Protein AF-A0A6H2DUG7-F1 (afdb_monomer)

Nearest PDB structures (foldseek):
  6h2d-assembly1_R  TM=6.663E-01  e=6.660E+00  Aeromonas hydrophila subsp. hydrophila AL09-71
  5bw9-assembly2_g  TM=3.739E-01  e=4.620E+00  Saccharomyces cerevisiae S288C
  6z6f-assembly1_C  TM=3.017E-01  e=4.868E+00  Saccharomyces cerevisiae S288C

Structure (mmCIF, N/CA/C/O backbone):
data_AF-A0A6H2DUG7-F1
#
_entry.id   AF-A0A6H2DUG7-F1
#
loop_
_atom_site.group_PDB
_atom_site.id
_atom_site.type_symbol
_atom_site.label_atom_id
_atom_site.label_alt_id
_atom_site.label_comp_id
_atom_site.label_asym_id
_atom_site.label_entity_id
_atom_site.label_seq_id
_atom_site.pdbx_PDB_ins_code
_atom_site.Cartn_x
_atom_site.Cartn_y
_atom_site.Cartn_z
_atom_site.occupancy
_atom_site.B_iso_or_equiv
_atom_site.auth_seq_id
_atom_site.auth_comp_id
_atom_site.auth_asym_id
_atom_site.auth_atom_id
_atom_site.pdbx_PDB_model_num
ATOM 1 N N . MET A 1 1 ? 26.039 29.420 20.897 1.00 28.94 1 MET A N 1
ATOM 2 C CA . MET A 1 1 ? 27.141 30.030 20.115 1.00 28.94 1 MET A CA 1
ATOM 3 C C . MET A 1 1 ? 28.465 29.350 20.455 1.00 28.94 1 MET A C 1
ATOM 5 O O . MET A 1 1 ? 28.744 29.177 21.627 1.00 28.94 1 MET A O 1
ATOM 9 N N . LYS A 1 2 ? 29.263 29.065 19.411 1.00 27.48 2 LYS A N 1
ATOM 10 C CA . LYS A 1 2 ? 30.730 28.833 19.363 1.00 27.48 2 LYS A CA 1
ATOM 11 C C . LYS A 1 2 ? 31.346 27.500 19.861 1.00 27.48 2 LYS A C 1
ATOM 13 O O . LYS A 1 2 ? 31.761 27.355 20.998 1.00 27.48 2 LYS A O 1
ATOM 18 N N . LYS A 1 3 ? 31.505 26.606 18.868 1.00 31.81 3 LYS A N 1
ATOM 19 C CA . LYS A 1 3 ? 32.675 25.782 18.459 1.00 31.81 3 LYS A CA 1
ATOM 20 C C . LYS A 1 3 ? 33.974 25.842 19.296 1.00 31.81 3 LYS A C 1
ATOM 22 O O . LYS A 1 3 ? 34.511 26.930 19.476 1.00 31.81 3 LYS A O 1
ATOM 27 N N . LYS A 1 4 ? 34.586 24.661 19.506 1.00 29.03 4 LYS A N 1
ATOM 28 C CA . LYS A 1 4 ? 36.013 24.296 19.255 1.00 29.03 4 LYS A CA 1
ATOM 29 C C . LYS A 1 4 ? 36.126 22.751 19.257 1.00 29.03 4 LYS A C 1
ATOM 31 O O . LYS A 1 4 ? 35.669 22.131 20.202 1.00 29.03 4 LYS A O 1
ATOM 36 N N . ILE A 1 5 ? 36.356 22.094 18.113 1.00 32.00 5 ILE A N 1
ATOM 37 C CA . ILE A 1 5 ? 37.647 21.637 17.536 1.00 32.00 5 ILE A CA 1
ATOM 38 C C . ILE A 1 5 ? 38.403 20.642 18.429 1.00 32.00 5 ILE A C 1
ATOM 40 O O . ILE A 1 5 ? 39.073 21.084 19.352 1.00 32.00 5 ILE A O 1
ATOM 44 N N . ILE A 1 6 ? 38.411 19.357 18.034 1.00 29.12 6 ILE A N 1
ATOM 45 C CA . ILE A 1 6 ? 39.589 18.467 18.083 1.00 29.12 6 ILE A CA 1
ATOM 46 C C . ILE A 1 6 ? 39.597 17.594 16.804 1.00 29.12 6 ILE A C 1
ATOM 48 O O . ILE A 1 6 ? 38.803 16.672 16.653 1.00 29.12 6 ILE A O 1
ATOM 52 N N . LYS A 1 7 ? 40.483 17.942 15.861 1.00 29.41 7 LYS A N 1
ATOM 53 C CA . LYS A 1 7 ? 41.222 17.021 14.965 1.00 29.41 7 LYS A CA 1
ATOM 54 C C . LYS A 1 7 ? 42.465 16.587 15.770 1.00 29.41 7 LYS A C 1
ATOM 56 O O . LYS A 1 7 ? 42.906 17.381 16.590 1.00 29.41 7 LYS A O 1
ATOM 61 N N . SER A 1 8 ? 43.151 15.461 15.625 1.00 29.03 8 SER A N 1
ATOM 62 C CA . SER A 1 8 ? 43.195 14.322 14.701 1.00 29.03 8 SER A CA 1
ATOM 63 C C . SER A 1 8 ? 44.271 13.379 15.260 1.00 29.03 8 SER A C 1
ATOM 65 O O . SER A 1 8 ? 45.242 13.882 15.823 1.00 29.03 8 SER A O 1
ATOM 67 N N . LEU A 1 9 ? 44.208 12.078 14.980 1.00 25.08 9 LEU A N 1
ATOM 68 C CA . LEU A 1 9 ? 45.417 11.278 14.757 1.00 25.08 9 LEU A CA 1
ATOM 69 C C . LEU A 1 9 ? 45.079 10.145 13.786 1.00 25.08 9 LEU A C 1
ATOM 71 O O . LEU A 1 9 ? 44.258 9.280 14.066 1.00 25.08 9 LEU A O 1
ATOM 75 N N . ALA A 1 10 ? 45.677 10.249 12.604 1.00 30.17 10 ALA A N 1
ATOM 76 C CA . ALA A 1 10 ? 45.671 9.272 11.532 1.00 30.17 10 ALA A CA 1
ATOM 77 C C . ALA A 1 10 ? 47.006 8.519 11.548 1.00 30.17 10 ALA A C 1
ATOM 79 O O . ALA A 1 10 ? 48.025 9.122 11.865 1.00 30.17 10 ALA A O 1
ATOM 80 N N . THR A 1 11 ? 46.998 7.243 11.170 1.00 29.56 11 THR A N 1
ATOM 81 C CA . THR A 1 11 ? 48.087 6.471 10.528 1.00 29.56 11 THR A CA 1
ATOM 82 C C . THR A 1 11 ? 47.488 5.095 10.183 1.00 29.56 11 THR A C 1
ATOM 84 O O . THR A 1 11 ? 46.784 4.526 11.003 1.00 29.56 11 THR A O 1
ATOM 87 N N . GLY A 1 12 ? 47.635 4.499 9.001 1.00 25.17 12 GLY A N 1
ATOM 88 C CA . GLY A 1 12 ? 48.298 4.916 7.775 1.00 25.17 12 GLY A CA 1
ATOM 89 C C . GLY A 1 12 ? 47.713 4.143 6.585 1.00 25.17 12 GLY A C 1
ATOM 90 O O . GLY A 1 12 ? 47.454 2.945 6.671 1.00 25.17 12 GLY A O 1
ATOM 91 N N . PHE A 1 13 ? 47.493 4.859 5.485 1.00 28.81 13 PHE A N 1
ATOM 92 C CA . PHE A 1 13 ? 47.222 4.308 4.159 1.00 28.81 13 PHE A CA 1
ATOM 93 C C . PHE A 1 13 ? 48.554 4.209 3.407 1.00 28.81 13 PHE A C 1
ATOM 95 O O . PHE A 1 13 ? 49.315 5.179 3.370 1.00 28.81 13 PHE A O 1
ATOM 102 N N . GLY A 1 14 ? 48.829 3.049 2.811 1.00 30.05 14 GLY A N 1
ATOM 103 C CA . GLY A 1 14 ? 49.937 2.859 1.880 1.00 30.05 14 GLY A CA 1
ATOM 104 C C . GLY A 1 14 ? 49.649 3.548 0.546 1.00 30.05 14 GLY A C 1
ATOM 105 O O . GLY A 1 14 ? 48.619 3.308 -0.078 1.00 30.05 14 GLY A O 1
ATOM 106 N N . LEU A 1 15 ? 50.571 4.422 0.150 1.00 30.52 15 LEU A N 1
ATOM 107 C CA . LEU A 1 15 ? 50.622 5.147 -1.116 1.00 30.52 15 LEU A CA 1
ATOM 108 C C . LEU A 1 15 ? 50.859 4.200 -2.303 1.00 30.52 15 LEU A C 1
ATOM 110 O O . LEU A 1 15 ? 51.844 3.466 -2.314 1.00 30.52 15 LEU A O 1
ATOM 114 N N . LEU A 1 16 ? 50.048 4.328 -3.354 1.00 31.06 16 LEU A N 1
ATOM 115 C CA . LEU A 1 16 ? 50.491 4.095 -4.730 1.00 31.06 16 LEU A CA 1
ATOM 116 C C . LEU A 1 16 ? 50.206 5.363 -5.543 1.00 31.06 16 LEU A C 1
ATOM 118 O O . LEU A 1 16 ? 49.127 5.947 -5.463 1.00 31.06 16 LEU A O 1
ATOM 122 N N . ALA A 1 17 ? 51.248 5.833 -6.225 1.00 31.94 17 ALA A N 1
ATOM 123 C CA . ALA A 1 17 ? 51.360 7.153 -6.828 1.00 31.94 17 ALA A CA 1
ATOM 124 C C . ALA A 1 17 ? 50.436 7.357 -8.048 1.00 31.94 17 ALA A C 1
ATOM 126 O O . ALA A 1 17 ? 50.193 6.408 -8.795 1.00 31.94 17 ALA A O 1
ATOM 127 N N . PRO A 1 18 ? 49.979 8.596 -8.312 1.00 32.16 18 PRO A N 1
ATOM 128 C CA . PRO A 1 18 ? 49.241 8.918 -9.523 1.00 32.16 18 PRO A CA 1
ATOM 129 C C . PRO A 1 18 ? 50.208 9.085 -10.703 1.00 32.16 18 PRO A C 1
ATOM 131 O O . PRO A 1 18 ? 51.043 9.991 -10.721 1.00 32.16 18 PRO A O 1
ATOM 134 N N . ILE A 1 19 ? 50.076 8.225 -11.713 1.00 33.50 19 ILE A N 1
ATOM 135 C CA . ILE A 1 19 ? 50.626 8.486 -13.044 1.00 33.50 19 ILE A CA 1
ATOM 136 C C . ILE A 1 19 ? 49.747 9.565 -13.680 1.00 33.50 19 ILE A C 1
ATOM 138 O O . ILE A 1 19 ? 48.547 9.371 -13.873 1.00 33.50 19 ILE A O 1
ATOM 142 N N . ALA A 1 20 ? 50.346 10.714 -13.982 1.00 31.97 20 ALA A N 1
ATOM 143 C CA . ALA A 1 20 ? 49.719 11.760 -14.771 1.00 31.97 20 ALA A CA 1
ATOM 144 C C . ALA A 1 20 ? 49.480 11.243 -16.198 1.00 31.97 20 ALA A C 1
ATOM 146 O O . ALA A 1 20 ? 50.432 11.013 -16.944 1.00 31.97 20 ALA A O 1
ATOM 147 N N . ILE A 1 21 ? 48.213 11.069 -16.577 1.00 33.66 21 ILE A N 1
ATOM 148 C CA . ILE A 1 21 ? 47.814 10.872 -17.970 1.00 33.66 21 ILE A CA 1
ATOM 149 C C . ILE A 1 21 ? 47.338 12.223 -18.499 1.00 33.66 21 ILE A C 1
ATOM 151 O O . ILE A 1 21 ? 46.424 12.847 -17.960 1.00 33.66 21 ILE A O 1
ATOM 155 N N . LEU A 1 22 ? 48.034 12.676 -19.538 1.00 30.17 22 LEU A N 1
ATOM 156 C CA . LEU A 1 22 ? 47.725 13.839 -20.355 1.00 30.17 22 LEU A CA 1
ATOM 157 C C . LEU A 1 22 ? 46.263 13.825 -20.819 1.00 30.17 22 LEU A C 1
ATOM 159 O O . LEU A 1 22 ? 45.758 12.813 -21.301 1.00 30.17 22 LEU A O 1
ATOM 163 N N . ALA A 1 23 ? 45.620 14.987 -20.724 1.00 38.88 23 ALA A N 1
ATOM 164 C CA . ALA A 1 23 ? 44.320 15.249 -21.313 1.00 38.88 23 ALA A CA 1
ATOM 165 C C . ALA A 1 23 ? 44.385 15.067 -22.839 1.00 38.88 23 ALA A C 1
ATOM 167 O O . ALA A 1 23 ? 44.940 15.892 -23.562 1.00 38.88 23 ALA A O 1
ATOM 168 N N . SER A 1 24 ? 43.774 13.988 -23.314 1.00 30.47 24 SER A N 1
ATOM 169 C CA . SER A 1 24 ? 43.208 13.887 -24.655 1.00 30.47 24 SER A CA 1
ATOM 170 C C . SER A 1 24 ? 41.715 13.625 -24.460 1.00 30.47 24 SER A C 1
ATOM 172 O O . SER A 1 24 ? 41.357 12.915 -23.522 1.00 30.47 24 SER A O 1
ATOM 174 N N . CYS A 1 25 ? 40.852 14.240 -25.271 1.00 42.78 25 CYS A N 1
ATOM 175 C CA . CYS A 1 25 ? 39.397 14.102 -25.182 1.00 42.78 25 CYS A CA 1
ATOM 176 C C . CYS A 1 25 ? 38.994 12.618 -25.106 1.00 42.78 25 CYS A C 1
ATOM 178 O O . CYS A 1 25 ? 39.035 11.917 -26.111 1.00 42.78 25 CYS A O 1
ATOM 180 N N . GLY A 1 26 ? 38.628 12.145 -23.917 1.00 34.81 26 GLY A N 1
ATOM 181 C CA . GLY A 1 26 ? 38.215 10.771 -23.668 1.00 34.81 26 GLY A CA 1
ATOM 182 C C . GLY A 1 26 ? 37.114 10.781 -22.624 1.00 34.81 26 GLY A C 1
ATOM 183 O O . GLY A 1 26 ? 37.293 11.347 -21.545 1.00 34.81 26 GLY A O 1
ATOM 184 N N . GLU A 1 27 ? 35.959 10.214 -22.965 1.00 48.88 27 GLU A N 1
ATOM 185 C CA . GLU A 1 27 ? 34.911 9.911 -21.994 1.00 48.88 27 GLU A CA 1
ATOM 186 C C . GLU A 1 27 ? 35.537 9.116 -20.840 1.00 48.88 27 GLU A C 1
ATOM 188 O O . GLU A 1 27 ? 36.205 8.107 -21.070 1.00 48.88 27 GLU A O 1
ATOM 193 N N . THR A 1 28 ? 35.367 9.582 -19.601 1.00 59.16 28 THR A N 1
ATOM 194 C CA . THR A 1 28 ? 35.800 8.843 -18.412 1.00 59.16 28 THR A CA 1
ATOM 195 C C . THR A 1 28 ? 35.183 7.446 -18.468 1.00 59.16 28 THR A C 1
ATOM 197 O O . THR A 1 28 ? 33.959 7.332 -18.569 1.00 59.16 28 THR A O 1
ATOM 200 N N . GLU A 1 29 ? 36.002 6.387 -18.446 1.00 74.81 29 GLU A N 1
ATOM 201 C CA . GLU A 1 29 ? 35.485 5.020 -18.569 1.00 74.81 29 GLU A CA 1
ATOM 202 C C . GLU A 1 29 ? 34.461 4.755 -17.458 1.00 74.81 29 GLU A C 1
ATOM 204 O O . GLU A 1 29 ? 34.717 4.987 -16.274 1.00 74.81 29 GLU A O 1
ATOM 209 N N . LYS A 1 30 ? 33.269 4.301 -17.851 1.00 84.44 30 LYS A N 1
ATOM 210 C CA . LYS A 1 30 ? 32.174 4.039 -16.923 1.00 84.44 30 LYS A CA 1
ATOM 211 C C . LYS A 1 30 ? 32.495 2.822 -16.056 1.00 84.44 30 LYS A C 1
ATOM 213 O O . LYS A 1 30 ? 32.704 1.730 -16.578 1.00 84.44 30 LYS A O 1
ATOM 218 N N . THR A 1 31 ? 32.498 3.011 -14.739 1.00 90.94 31 THR A N 1
ATOM 219 C CA . THR A 1 31 ? 32.887 1.982 -13.759 1.00 90.94 31 THR A CA 1
ATOM 220 C C . THR A 1 31 ? 31.707 1.297 -13.069 1.00 90.94 31 THR A C 1
ATOM 222 O O . THR A 1 31 ? 31.910 0.268 -12.431 1.00 90.94 31 THR A O 1
ATOM 225 N N . THR A 1 32 ? 30.486 1.823 -13.197 1.00 95.50 32 THR A N 1
ATOM 226 C CA . THR A 1 32 ? 29.279 1.308 -12.527 1.00 95.50 32 THR A CA 1
ATOM 227 C C . THR A 1 32 ? 28.044 1.388 -13.427 1.00 95.50 32 THR A C 1
ATOM 229 O O . THR A 1 32 ? 27.993 2.186 -14.367 1.00 95.50 32 THR A O 1
ATOM 232 N N . ILE A 1 33 ? 27.034 0.568 -13.122 1.00 98.06 33 ILE A N 1
ATOM 233 C CA . ILE A 1 33 ? 25.664 0.705 -13.631 1.00 98.06 33 ILE A CA 1
ATOM 234 C C . ILE A 1 33 ? 24.832 1.442 -12.580 1.00 98.06 33 ILE A C 1
ATOM 236 O O . ILE A 1 33 ? 24.621 0.931 -11.483 1.00 98.06 33 ILE A O 1
ATOM 240 N N . ASN A 1 34 ? 24.341 2.631 -12.911 1.00 97.19 34 ASN A N 1
ATOM 241 C CA . ASN A 1 34 ? 23.583 3.478 -11.998 1.00 97.19 34 ASN A CA 1
ATOM 242 C C . ASN A 1 34 ? 22.082 3.208 -12.129 1.00 97.19 34 ASN A C 1
ATOM 244 O O . ASN A 1 34 ? 21.463 3.544 -13.144 1.00 97.19 34 ASN A O 1
ATOM 248 N N . PHE A 1 35 ? 21.492 2.642 -11.077 1.00 97.69 35 PHE A N 1
ATOM 249 C CA . PHE A 1 35 ? 20.061 2.382 -10.976 1.00 97.69 35 PHE A CA 1
ATOM 250 C C . PHE A 1 35 ? 19.377 3.454 -10.113 1.00 97.69 35 PHE A C 1
ATOM 252 O O . PHE A 1 35 ? 19.502 3.447 -8.892 1.00 97.69 35 PHE A O 1
ATOM 259 N N . ALA A 1 36 ? 18.647 4.379 -10.740 1.00 96.38 36 ALA A N 1
ATOM 260 C CA . ALA A 1 36 ? 17.959 5.485 -10.077 1.00 96.38 36 ALA A CA 1
ATOM 261 C C . ALA A 1 36 ? 16.508 5.162 -9.682 1.00 96.38 36 ALA A C 1
ATOM 263 O O . ALA A 1 36 ? 15.752 4.555 -10.441 1.00 96.38 36 ALA A O 1
ATOM 264 N N . THR A 1 37 ? 16.107 5.633 -8.499 1.00 95.12 37 THR A N 1
ATOM 265 C CA . THR A 1 37 ? 14.732 5.571 -7.985 1.00 95.12 37 THR A CA 1
ATOM 266 C C . THR A 1 37 ? 14.389 6.830 -7.181 1.00 95.12 37 THR A C 1
ATOM 268 O O . THR A 1 37 ? 15.278 7.528 -6.682 1.00 95.12 37 THR A O 1
ATOM 271 N N . SER A 1 38 ? 13.092 7.124 -7.061 1.00 92.44 38 SER A N 1
ATOM 272 C CA . SER A 1 38 ? 12.556 8.192 -6.213 1.00 92.44 38 SER A CA 1
ATOM 273 C C . SER A 1 38 ? 12.219 7.715 -4.802 1.00 92.44 38 SER A C 1
ATOM 275 O O . SER A 1 38 ? 11.831 8.506 -3.942 1.00 92.44 38 SER A O 1
ATOM 277 N N . GLN A 1 39 ? 12.348 6.412 -4.547 1.00 90.88 39 GLN A N 1
ATOM 278 C CA . GLN A 1 39 ? 12.110 5.844 -3.230 1.00 90.88 39 GLN A CA 1
ATOM 279 C C . GLN A 1 39 ? 13.280 6.156 -2.292 1.00 90.88 39 GLN A C 1
ATOM 281 O O . GLN A 1 39 ? 14.454 6.032 -2.656 1.00 90.88 39 GLN A O 1
ATOM 286 N N . GLY A 1 40 ? 12.951 6.574 -1.070 1.00 88.62 40 GLY A N 1
ATOM 287 C CA . GLY A 1 40 ? 13.940 6.804 -0.018 1.00 88.62 40 GLY A CA 1
ATOM 288 C C . GLY A 1 40 ? 14.517 5.498 0.520 1.00 88.62 40 GLY A C 1
ATOM 289 O O . GLY A 1 40 ? 13.899 4.443 0.418 1.00 88.62 40 GLY A O 1
ATOM 290 N N . GLU A 1 41 ? 15.685 5.569 1.147 1.00 87.12 41 GLU A N 1
ATOM 291 C CA . GLU A 1 41 ? 16.464 4.395 1.566 1.00 87.12 41 GLU A CA 1
ATOM 292 C C . GLU A 1 41 ? 15.761 3.345 2.450 1.00 87.12 41 GLU A C 1
ATOM 294 O O . GLU A 1 41 ? 16.251 2.212 2.509 1.00 87.12 41 GLU A O 1
ATOM 299 N N . PHE A 1 42 ? 14.661 3.711 3.115 1.00 81.88 42 PHE A N 1
ATOM 300 C CA . PHE A 1 42 ? 13.887 2.870 4.041 1.00 81.88 42 PHE A CA 1
ATOM 301 C C . PHE A 1 42 ? 12.513 2.445 3.497 1.00 81.88 42 PHE A C 1
ATOM 303 O O . PHE A 1 42 ? 11.699 1.890 4.234 1.00 81.88 42 PHE A O 1
ATOM 310 N N . TRP A 1 43 ? 12.227 2.726 2.223 1.00 86.06 43 TRP A N 1
ATOM 311 C CA . TRP A 1 43 ? 11.005 2.256 1.570 1.00 86.06 43 TRP A CA 1
ATOM 312 C C . TRP A 1 43 ? 11.046 0.739 1.326 1.00 86.06 43 TRP A C 1
ATOM 314 O O . TRP A 1 43 ? 12.139 0.188 1.161 1.00 86.06 43 TRP A O 1
ATOM 324 N N . PRO A 1 44 ? 9.885 0.053 1.245 1.00 88.25 44 PRO A N 1
ATOM 325 C CA . PRO A 1 44 ? 9.834 -1.406 1.181 1.00 88.25 44 PRO A CA 1
ATOM 326 C C . PRO A 1 44 ? 10.737 -2.056 0.132 1.00 88.25 44 PRO A C 1
ATOM 328 O O . PRO A 1 44 ? 11.576 -2.887 0.480 1.00 88.25 44 PRO A O 1
ATOM 331 N N . MET A 1 45 ? 10.661 -1.609 -1.123 1.00 91.81 45 MET A N 1
ATOM 332 C CA . MET A 1 45 ? 11.472 -2.131 -2.233 1.00 91.81 45 MET A CA 1
ATOM 333 C C . MET A 1 45 ? 12.979 -2.041 -1.976 1.00 91.81 45 MET A C 1
ATOM 335 O O . MET A 1 45 ? 13.729 -2.946 -2.341 1.00 91.81 45 MET A O 1
ATOM 339 N N . MET A 1 46 ? 13.428 -0.983 -1.295 1.00 91.75 46 MET A N 1
ATOM 340 C CA . MET A 1 46 ? 14.847 -0.748 -1.030 1.00 91.75 46 MET A CA 1
ATOM 341 C C . MET A 1 46 ? 15.442 -1.805 -0.103 1.00 91.75 46 MET A C 1
ATOM 343 O O . MET A 1 46 ? 16.623 -2.126 -0.237 1.00 91.75 46 MET A O 1
ATOM 347 N N . MET A 1 47 ? 14.636 -2.374 0.798 1.00 87.38 47 MET A N 1
ATOM 348 C CA . MET A 1 47 ? 15.088 -3.404 1.735 1.00 87.38 47 MET A CA 1
ATOM 349 C C . MET A 1 47 ? 15.480 -4.697 1.011 1.00 87.38 47 MET A C 1
ATOM 351 O O . MET A 1 47 ? 16.519 -5.274 1.324 1.00 87.38 47 MET A O 1
ATOM 355 N N . GLY A 1 48 ? 14.707 -5.105 -0.001 1.00 92.69 48 GLY A N 1
ATOM 356 C CA . GLY A 1 48 ? 15.041 -6.252 -0.851 1.00 92.69 48 GLY A CA 1
ATOM 357 C C . GLY A 1 48 ? 16.114 -5.924 -1.893 1.00 92.69 48 GLY A C 1
ATOM 358 O O . GLY A 1 48 ? 17.103 -6.646 -2.022 1.00 92.69 48 GLY A O 1
ATOM 359 N N . MET A 1 49 ? 15.963 -4.806 -2.612 1.00 95.88 49 MET A N 1
ATOM 360 C CA . MET A 1 49 ? 16.826 -4.460 -3.749 1.00 95.88 49 MET A CA 1
ATOM 361 C C . MET A 1 49 ? 18.290 -4.230 -3.347 1.00 95.88 49 MET A C 1
ATOM 363 O O . MET A 1 49 ? 19.195 -4.655 -4.065 1.00 95.88 49 MET A O 1
ATOM 367 N N . LYS A 1 50 ? 18.550 -3.605 -2.187 1.00 95.44 50 LYS A N 1
ATOM 368 C CA . LYS A 1 50 ? 19.923 -3.394 -1.689 1.00 95.44 50 LYS A CA 1
ATOM 369 C C . LYS A 1 50 ? 20.668 -4.719 -1.491 1.00 95.44 50 LYS A C 1
ATOM 371 O O . LYS A 1 50 ? 21.825 -4.830 -1.896 1.00 95.44 50 LYS A O 1
ATOM 376 N N . GLU A 1 51 ? 20.015 -5.720 -0.900 1.00 94.81 51 GLU A N 1
ATOM 377 C CA . GLU A 1 51 ? 20.647 -7.021 -0.654 1.00 94.81 51 GLU A CA 1
ATOM 378 C C . GLU A 1 51 ? 20.793 -7.830 -1.950 1.00 94.81 51 GLU A C 1
ATOM 380 O O . GLU A 1 51 ? 21.850 -8.416 -2.177 1.00 94.81 51 GLU A O 1
ATOM 385 N N . ILE A 1 52 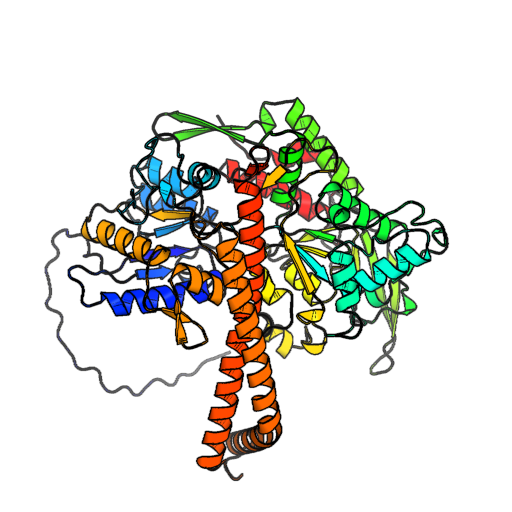? 19.803 -7.781 -2.851 1.00 97.12 52 ILE A N 1
ATOM 386 C CA . ILE A 1 52 ? 19.909 -8.396 -4.184 1.00 97.12 52 ILE A CA 1
ATOM 387 C C . ILE A 1 52 ? 21.109 -7.840 -4.954 1.00 97.12 52 ILE A C 1
ATOM 389 O O . ILE A 1 52 ? 21.912 -8.614 -5.471 1.00 97.12 52 ILE A O 1
ATOM 393 N N . ILE A 1 53 ? 21.272 -6.515 -5.003 1.00 97.75 53 ILE A N 1
ATOM 394 C CA . ILE A 1 53 ? 22.397 -5.874 -5.701 1.00 97.75 53 ILE A CA 1
ATOM 395 C C . ILE A 1 53 ? 23.732 -6.261 -5.067 1.00 97.75 53 ILE A C 1
ATOM 397 O O . ILE A 1 53 ? 24.693 -6.538 -5.782 1.00 97.75 53 ILE A O 1
ATOM 401 N N . LYS A 1 54 ? 23.805 -6.318 -3.734 1.00 96.56 54 LYS A N 1
ATOM 402 C CA . LYS A 1 54 ? 25.008 -6.767 -3.026 1.00 96.56 54 LYS A CA 1
ATOM 403 C C . LYS A 1 54 ? 25.384 -8.200 -3.408 1.00 96.56 54 LYS A C 1
ATOM 405 O O . LYS A 1 54 ? 26.547 -8.449 -3.715 1.00 96.56 54 LYS A O 1
ATOM 410 N N . ILE A 1 55 ? 24.417 -9.118 -3.414 1.00 96.62 55 ILE A N 1
ATOM 411 C CA . ILE A 1 55 ? 24.637 -10.519 -3.794 1.00 96.62 55 ILE A CA 1
ATOM 412 C C . ILE A 1 55 ? 25.045 -10.618 -5.268 1.00 96.62 55 ILE A C 1
ATOM 414 O O . ILE A 1 55 ? 26.049 -11.258 -5.569 1.00 96.62 55 ILE A O 1
ATOM 418 N N . TYR A 1 56 ? 24.329 -9.942 -6.169 1.00 98.25 56 TYR A N 1
ATOM 419 C CA . TYR A 1 56 ? 24.649 -9.890 -7.598 1.00 98.25 56 TYR A CA 1
ATOM 420 C C . TYR A 1 56 ? 26.083 -9.403 -7.841 1.00 98.25 56 TYR A C 1
ATOM 422 O O . TYR A 1 56 ? 26.863 -10.057 -8.533 1.00 98.25 56 TYR A O 1
ATOM 430 N N . ASN A 1 57 ? 26.455 -8.276 -7.226 1.00 98.31 57 ASN A N 1
ATOM 431 C CA . ASN A 1 57 ? 27.786 -7.702 -7.385 1.00 98.31 57 ASN A CA 1
ATOM 432 C C . ASN A 1 57 ? 28.881 -8.648 -6.889 1.00 98.31 57 ASN A C 1
ATOM 434 O O . ASN A 1 57 ? 29.910 -8.774 -7.543 1.00 98.31 57 ASN A O 1
ATOM 438 N N . GLU A 1 58 ? 28.662 -9.335 -5.768 1.00 97.56 58 GLU A N 1
ATOM 439 C CA . GLU A 1 58 ? 29.628 -10.292 -5.226 1.00 97.56 58 GLU A CA 1
ATOM 440 C C . GLU A 1 58 ? 29.751 -11.556 -6.091 1.00 97.56 58 GLU A C 1
ATOM 442 O O . GLU A 1 58 ? 30.866 -12.011 -6.341 1.00 97.56 58 GLU A O 1
ATOM 447 N N . GLN A 1 59 ? 28.633 -12.098 -6.589 1.00 96.88 59 GLN A N 1
ATOM 448 C CA . GLN A 1 59 ? 28.623 -13.296 -7.437 1.00 96.88 59 GLN A CA 1
ATOM 449 C C . GLN A 1 59 ? 29.323 -13.069 -8.783 1.00 96.88 59 GLN A C 1
ATOM 451 O O . GLN A 1 59 ? 29.977 -13.976 -9.294 1.00 96.88 59 GLN A O 1
ATOM 456 N N . HIS A 1 60 ? 29.214 -11.863 -9.344 1.00 97.19 60 HIS A N 1
ATOM 457 C CA . HIS A 1 60 ? 29.686 -11.562 -10.696 1.00 97.19 60 HIS A CA 1
ATOM 458 C C . HIS A 1 60 ? 30.966 -10.720 -10.760 1.00 97.19 60 HIS A C 1
ATOM 460 O O . HIS A 1 60 ? 31.438 -10.441 -11.861 1.00 97.19 60 HIS A O 1
ATOM 466 N N . LYS A 1 61 ? 31.571 -10.340 -9.623 1.00 96.81 61 LYS A N 1
ATOM 467 C CA . LYS A 1 61 ? 32.752 -9.448 -9.580 1.00 96.81 61 LYS A CA 1
ATOM 468 C C . LYS A 1 61 ? 33.961 -9.919 -10.390 1.00 96.81 61 LYS A C 1
ATOM 470 O O . LYS A 1 61 ? 34.792 -9.099 -10.763 1.00 96.81 61 LYS A O 1
ATOM 475 N N . ASN A 1 62 ? 34.069 -11.226 -10.622 1.00 97.38 62 ASN A N 1
ATOM 476 C CA . ASN A 1 62 ? 35.178 -11.841 -11.350 1.00 97.38 62 ASN A CA 1
ATOM 477 C C . ASN A 1 62 ? 34.847 -12.113 -12.825 1.00 97.38 62 ASN A C 1
ATOM 479 O O . ASN A 1 62 ? 35.698 -12.625 -13.551 1.00 97.38 62 ASN A O 1
ATOM 483 N N . ASP A 1 63 ? 33.629 -11.803 -13.272 1.00 96.88 63 ASP A N 1
ATOM 484 C CA . ASP A 1 63 ? 33.251 -11.994 -14.664 1.00 96.88 63 ASP A CA 1
ATOM 485 C C . ASP A 1 63 ? 33.941 -10.948 -15.545 1.00 96.88 63 ASP A C 1
ATOM 487 O O . ASP A 1 63 ? 34.044 -9.769 -15.194 1.00 96.88 63 ASP A O 1
ATOM 491 N N . ALA A 1 64 ? 34.389 -11.373 -16.727 1.00 94.19 64 ALA A N 1
ATOM 492 C CA . ALA A 1 64 ? 34.994 -10.466 -17.692 1.00 94.19 64 ALA A CA 1
ATOM 493 C C . ALA A 1 64 ? 34.031 -9.318 -18.043 1.00 94.19 64 ALA A C 1
ATOM 495 O O . ALA A 1 64 ? 32.840 -9.533 -18.291 1.00 94.19 64 ALA A O 1
ATOM 496 N N . ASP A 1 65 ? 34.575 -8.100 -18.076 1.00 90.44 65 ASP A N 1
ATOM 497 C CA . ASP A 1 65 ? 33.855 -6.859 -18.373 1.00 90.44 65 ASP A CA 1
ATOM 498 C C . ASP A 1 65 ? 32.707 -6.518 -17.410 1.00 90.44 65 ASP A C 1
ATOM 500 O O . ASP A 1 65 ? 31.845 -5.702 -17.751 1.00 90.44 65 ASP A O 1
ATOM 504 N N . PHE A 1 66 ? 32.681 -7.116 -16.216 1.00 97.38 66 PHE A N 1
ATOM 505 C CA . PHE A 1 66 ? 31.661 -6.831 -15.217 1.00 97.38 66 PHE A CA 1
ATOM 506 C C . PHE A 1 66 ? 31.693 -5.370 -14.755 1.00 97.38 66 PHE A C 1
ATOM 508 O O . PHE A 1 66 ? 32.753 -4.810 -14.470 1.00 97.38 66 PHE A O 1
ATOM 515 N N . LEU A 1 67 ? 30.506 -4.771 -14.653 1.00 97.81 67 LEU A N 1
ATOM 516 C CA . LEU A 1 67 ? 30.287 -3.480 -14.014 1.00 97.81 67 LEU A CA 1
ATOM 517 C C . LEU A 1 67 ? 29.330 -3.674 -12.829 1.00 97.81 67 LEU A C 1
ATOM 519 O O . LEU A 1 67 ? 28.201 -4.129 -13.045 1.00 97.81 67 LEU A O 1
ATOM 523 N N . PRO A 1 68 ? 29.736 -3.327 -11.593 1.00 98.06 68 PRO A N 1
ATOM 524 C CA . PRO A 1 68 ? 28.851 -3.408 -10.442 1.00 98.06 68 PRO A CA 1
ATOM 525 C C . PRO A 1 68 ? 27.682 -2.431 -10.575 1.00 98.06 68 PRO A C 1
ATOM 527 O O . PRO A 1 68 ? 27.813 -1.336 -11.127 1.00 98.06 68 PRO A O 1
ATOM 530 N N . VAL A 1 69 ? 26.538 -2.826 -10.027 1.00 98.50 69 VAL A N 1
ATOM 531 C CA . VAL A 1 69 ? 25.337 -1.991 -9.962 1.00 98.50 69 VAL A CA 1
ATOM 532 C C . VAL A 1 69 ? 25.367 -1.160 -8.683 1.00 98.50 69 VAL A C 1
ATOM 534 O O . VAL A 1 69 ? 25.585 -1.697 -7.595 1.00 98.50 69 VAL A O 1
ATOM 537 N N . GLU A 1 70 ? 25.114 0.140 -8.804 1.00 97.31 70 GLU A N 1
ATOM 538 C CA . GLU A 1 70 ? 24.880 1.045 -7.681 1.00 97.31 70 GLU A CA 1
ATOM 539 C C . GLU A 1 70 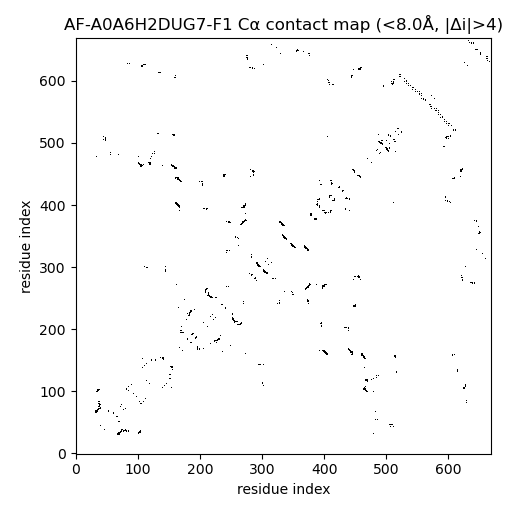? 23.421 1.510 -7.680 1.00 97.31 70 GLU A C 1
ATOM 541 O O . GLU A 1 70 ? 22.923 2.071 -8.658 1.00 97.31 70 GLU A O 1
ATOM 546 N N . LEU A 1 71 ? 22.742 1.311 -6.549 1.00 96.62 71 LEU A N 1
ATOM 547 C CA . LEU A 1 71 ? 21.395 1.824 -6.326 1.00 96.62 71 LEU A CA 1
ATOM 548 C C . LEU A 1 71 ? 21.447 3.271 -5.822 1.00 96.62 71 LEU A C 1
ATOM 550 O O . LEU A 1 71 ? 21.984 3.559 -4.748 1.00 96.62 71 LEU A O 1
ATOM 554 N N . LEU A 1 72 ? 20.834 4.176 -6.577 1.00 95.69 72 LEU A N 1
ATOM 555 C CA . LEU A 1 72 ? 20.699 5.592 -6.265 1.00 95.69 72 LEU A CA 1
ATOM 556 C C . LEU A 1 72 ? 19.291 5.852 -5.713 1.00 95.69 72 LEU A C 1
ATOM 558 O O . LEU A 1 72 ? 18.363 6.172 -6.457 1.00 95.69 72 LEU A O 1
ATOM 562 N N . ALA A 1 73 ? 19.147 5.696 -4.393 1.00 94.75 73 ALA A N 1
ATOM 563 C CA . ALA A 1 73 ? 17.947 6.084 -3.643 1.00 94.75 73 ALA A CA 1
ATOM 564 C C . ALA A 1 73 ? 17.662 7.591 -3.770 1.00 94.75 73 ALA A C 1
ATOM 566 O O . ALA A 1 73 ? 18.563 8.345 -4.143 1.00 94.75 73 ALA A O 1
ATOM 567 N N . ARG A 1 74 ? 16.466 8.046 -3.370 1.00 93.56 74 ARG A N 1
ATOM 568 C CA . ARG A 1 74 ? 16.065 9.471 -3.347 1.00 93.56 74 ARG A CA 1
ATOM 569 C C . ARG A 1 74 ? 17.147 10.403 -2.808 1.00 93.56 74 ARG A C 1
ATOM 571 O O . ARG A 1 74 ? 17.395 11.463 -3.367 1.00 93.56 74 ARG A O 1
ATOM 578 N N . GLU A 1 75 ? 17.804 10.016 -1.721 1.00 92.81 75 GLU A N 1
ATOM 579 C CA . GLU A 1 75 ? 18.831 10.819 -1.053 1.00 92.81 75 GLU A CA 1
ATOM 580 C C . GLU A 1 75 ? 20.067 11.059 -1.947 1.00 92.81 75 GLU A C 1
ATOM 582 O O . GLU A 1 75 ? 20.734 12.088 -1.823 1.00 92.81 75 GLU A O 1
ATOM 587 N N . LYS A 1 76 ? 20.346 10.144 -2.886 1.00 92.56 76 LYS A N 1
ATOM 588 C CA . LYS A 1 76 ? 21.416 10.255 -3.889 1.00 92.56 76 LYS A CA 1
ATOM 589 C C . LYS A 1 76 ? 20.918 10.792 -5.234 1.00 92.56 76 LYS A C 1
ATOM 591 O O . LYS A 1 76 ? 21.593 11.630 -5.828 1.00 92.56 76 LYS A O 1
ATOM 596 N N . SER A 1 77 ? 19.761 10.327 -5.713 1.00 90.06 77 SER A N 1
ATOM 597 C CA . SER A 1 77 ? 19.156 10.755 -6.985 1.00 90.06 77 SER A CA 1
ATOM 598 C C . SER A 1 77 ? 18.618 12.187 -6.923 1.00 90.06 77 SER A C 1
ATOM 600 O O . SER A 1 77 ? 18.545 12.859 -7.950 1.00 90.06 77 SER A O 1
ATOM 602 N N . LYS A 1 78 ? 18.295 12.667 -5.712 1.00 92.00 78 LYS A N 1
ATOM 603 C CA . LYS A 1 78 ? 17.688 13.972 -5.404 1.00 92.00 78 LYS A CA 1
ATOM 604 C C . LYS A 1 78 ? 16.307 14.175 -6.032 1.00 92.00 78 LYS A C 1
ATOM 606 O O . LYS A 1 78 ? 15.885 15.315 -6.193 1.00 92.00 78 LYS A O 1
ATOM 611 N N . GLN A 1 79 ? 15.613 13.088 -6.368 1.00 91.94 79 GLN A N 1
ATOM 612 C CA . GLN A 1 79 ? 14.261 13.116 -6.924 1.00 91.94 79 GLN A CA 1
ATOM 613 C C . GLN A 1 79 ? 13.300 12.401 -5.982 1.00 91.94 79 GLN A C 1
ATOM 615 O O . GLN A 1 79 ? 13.540 11.258 -5.607 1.00 91.94 79 GLN A O 1
ATOM 620 N N . ASP A 1 80 ? 12.211 13.061 -5.606 1.00 87.94 80 ASP A N 1
ATOM 621 C CA . ASP A 1 80 ? 11.210 12.573 -4.648 1.00 87.94 80 ASP A CA 1
ATOM 622 C C . ASP A 1 80 ? 9.987 11.914 -5.307 1.00 87.94 80 ASP A C 1
ATOM 624 O O . ASP A 1 80 ? 9.134 11.358 -4.618 1.00 87.94 80 ASP A O 1
ATOM 628 N N . SER A 1 81 ? 9.920 11.933 -6.639 1.00 87.69 81 SER A N 1
ATOM 629 C CA . SER A 1 81 ? 8.815 11.389 -7.425 1.00 87.69 81 SER A CA 1
ATOM 630 C C . SER A 1 81 ? 9.284 10.832 -8.772 1.00 87.69 81 SER A C 1
ATOM 632 O O . SER A 1 81 ? 10.323 11.229 -9.307 1.00 87.69 81 SER A O 1
ATOM 634 N N . GLU A 1 82 ? 8.484 9.945 -9.370 1.00 87.94 82 GLU A N 1
ATOM 635 C CA . GLU A 1 82 ? 8.729 9.459 -10.736 1.00 87.94 82 GLU A CA 1
ATOM 636 C C . GLU A 1 82 ? 8.643 10.587 -11.778 1.00 87.94 82 GLU A C 1
ATOM 638 O O . GLU A 1 82 ? 9.360 10.564 -12.775 1.00 87.94 82 GLU A O 1
ATOM 643 N N . ALA A 1 83 ? 7.817 11.613 -11.536 1.00 86.88 83 ALA A N 1
ATOM 644 C CA . ALA A 1 83 ? 7.756 12.811 -12.375 1.00 86.88 83 ALA A CA 1
ATOM 645 C C . ALA A 1 83 ? 9.053 13.642 -12.297 1.00 86.88 83 ALA A C 1
ATOM 647 O O . ALA A 1 83 ? 9.508 14.183 -13.309 1.00 86.88 83 ALA A O 1
ATOM 648 N N . GLY A 1 84 ? 9.679 13.709 -11.115 1.00 89.81 84 GLY A N 1
ATOM 649 C CA . GLY A 1 84 ? 11.006 14.302 -10.934 1.00 89.81 84 GLY A CA 1
ATOM 650 C C . GLY A 1 84 ? 12.086 13.529 -11.694 1.00 89.81 84 GLY A C 1
ATOM 651 O O . GLY A 1 84 ? 12.853 14.123 -12.453 1.00 89.81 84 GLY A O 1
ATOM 652 N N . LEU A 1 85 ? 12.081 12.192 -11.593 1.00 92.25 85 LEU A N 1
ATOM 653 C CA . LEU A 1 85 ? 12.966 11.329 -12.388 1.00 92.25 85 LEU A CA 1
ATOM 654 C C . LEU A 1 85 ? 12.769 11.548 -13.897 1.00 92.25 85 LEU A C 1
ATOM 656 O O . LEU A 1 85 ? 13.738 11.732 -14.626 1.00 92.25 85 LEU A O 1
ATOM 660 N N . LEU A 1 86 ? 11.522 11.575 -14.370 1.00 91.69 86 LEU A N 1
ATOM 661 C CA . LEU A 1 86 ? 11.186 11.845 -15.769 1.00 91.69 86 LEU A CA 1
ATOM 662 C C . LEU A 1 86 ? 11.775 13.177 -16.257 1.00 91.69 86 LEU A C 1
ATOM 664 O O . LEU A 1 86 ? 12.428 13.224 -17.300 1.00 91.69 86 LEU A O 1
ATOM 668 N N . SER A 1 87 ? 11.557 14.245 -15.489 1.00 90.62 87 SER A N 1
ATOM 669 C CA . SER A 1 87 ? 12.002 15.599 -15.838 1.00 90.62 87 SER A CA 1
ATOM 670 C C . SER A 1 87 ? 13.528 15.694 -15.882 1.00 90.62 87 SER A C 1
ATOM 672 O O . SER A 1 87 ? 14.092 16.279 -16.808 1.00 90.62 87 SER A O 1
ATOM 674 N N . GLN A 1 88 ? 14.207 15.070 -14.916 1.00 92.69 88 GLN A N 1
ATOM 675 C CA . GLN A 1 88 ? 15.666 15.021 -14.886 1.00 92.69 88 GLN A CA 1
ATOM 676 C C . GLN A 1 88 ? 16.229 14.194 -16.047 1.00 92.69 88 GLN A C 1
ATOM 678 O O . GLN A 1 88 ? 17.171 14.643 -16.694 1.00 92.69 88 GLN A O 1
ATOM 683 N N . LEU A 1 89 ? 15.629 13.042 -16.374 1.00 93.69 89 LEU A N 1
ATOM 684 C CA . LEU A 1 89 ? 16.020 12.246 -17.540 1.00 93.69 89 LEU A CA 1
ATOM 685 C C . LEU A 1 89 ? 15.920 13.074 -18.827 1.00 93.69 89 LEU A C 1
ATOM 687 O O . LEU A 1 89 ? 16.847 13.077 -19.633 1.00 93.69 89 LEU A O 1
ATOM 691 N N . GLN A 1 90 ? 14.817 13.798 -19.023 1.00 92.00 90 GLN A N 1
ATOM 692 C CA . GLN A 1 90 ? 14.641 14.644 -20.202 1.00 92.00 90 GLN A CA 1
ATOM 693 C C . GLN A 1 90 ? 15.731 15.725 -20.295 1.00 92.00 90 GLN A C 1
ATOM 695 O O . GLN A 1 90 ? 16.302 15.937 -21.369 1.00 92.00 90 GLN A O 1
ATOM 700 N N . ALA A 1 91 ? 16.055 16.387 -19.179 1.00 92.62 91 ALA A N 1
ATOM 701 C CA . ALA A 1 91 ? 17.123 17.385 -19.121 1.00 92.62 91 ALA A CA 1
ATOM 702 C C . ALA A 1 91 ? 18.508 16.777 -19.420 1.00 92.62 91 ALA A C 1
ATOM 704 O O . ALA A 1 91 ? 19.292 17.335 -20.195 1.00 92.62 91 ALA A O 1
ATOM 705 N N . ASP A 1 92 ? 18.792 15.606 -18.857 1.00 92.94 92 ASP A N 1
ATOM 706 C CA . ASP A 1 92 ? 20.036 14.862 -19.048 1.00 92.94 92 ASP A CA 1
ATOM 707 C C . ASP A 1 92 ? 20.234 14.440 -20.510 1.00 92.94 92 ASP A C 1
ATOM 709 O O . ASP A 1 92 ? 21.321 14.612 -21.066 1.00 92.94 92 ASP A O 1
ATOM 713 N N . LEU A 1 93 ? 19.178 13.932 -21.155 1.00 91.88 93 LEU A N 1
ATOM 714 C CA . LEU A 1 93 ? 19.203 13.525 -22.561 1.00 91.88 93 LEU A CA 1
ATOM 715 C C . LEU A 1 93 ? 19.339 14.721 -23.509 1.00 91.88 93 LEU A C 1
ATOM 717 O O . LEU A 1 93 ? 20.083 14.644 -24.484 1.00 91.88 93 LEU A O 1
ATOM 721 N N . THR A 1 94 ? 18.691 15.844 -23.190 1.00 90.88 94 THR A N 1
ATOM 722 C CA . THR A 1 94 ? 18.790 17.088 -23.973 1.00 90.88 94 THR A CA 1
ATOM 723 C C . THR A 1 94 ? 20.198 17.683 -23.916 1.00 90.88 94 THR A C 1
ATOM 725 O O . THR A 1 94 ? 20.702 18.202 -24.908 1.00 90.88 94 THR A O 1
ATOM 728 N N . THR A 1 95 ? 20.851 17.612 -22.753 1.00 90.69 95 THR A N 1
ATOM 729 C CA . THR A 1 95 ? 22.190 18.188 -22.540 1.00 90.69 95 THR A CA 1
ATOM 730 C C . THR A 1 95 ? 23.335 17.214 -22.824 1.00 90.69 95 THR A C 1
ATOM 732 O O . THR A 1 95 ? 24.494 17.630 -22.819 1.00 90.69 95 THR A O 1
ATOM 735 N N . GLY A 1 96 ? 23.034 15.931 -23.054 1.00 83.62 96 GLY A N 1
ATOM 736 C CA . GLY A 1 96 ? 24.028 14.872 -23.239 1.00 83.62 96 GLY A CA 1
ATOM 737 C C . GLY A 1 96 ? 24.831 14.538 -21.975 1.00 83.62 96 GLY A C 1
ATOM 738 O O . GLY A 1 96 ? 25.937 14.019 -22.087 1.00 83.62 96 GLY A O 1
ATOM 739 N N . LYS A 1 97 ? 24.314 14.851 -20.777 1.00 79.38 97 LYS A N 1
ATOM 740 C CA . LYS A 1 97 ? 25.021 14.711 -19.483 1.00 79.38 97 LYS A CA 1
ATOM 741 C C . LYS A 1 97 ? 24.431 13.638 -18.558 1.00 79.38 97 LYS A C 1
ATOM 743 O O . LYS A 1 97 ? 24.630 13.691 -17.346 1.00 79.38 97 LYS A O 1
ATOM 748 N N . GLY A 1 98 ? 23.703 12.673 -19.116 1.00 77.19 98 GLY A N 1
ATOM 749 C CA . GLY A 1 98 ? 22.998 11.656 -18.337 1.00 77.19 98 GLY A CA 1
ATOM 750 C C . GLY A 1 98 ? 23.905 10.658 -17.624 1.00 77.19 98 GLY A C 1
ATOM 751 O O . GLY A 1 98 ? 24.838 10.114 -18.210 1.00 77.19 98 GLY A O 1
ATOM 752 N N . ASN A 1 99 ? 23.572 10.379 -16.362 1.00 82.31 99 ASN A N 1
ATOM 753 C CA . ASN A 1 99 ? 24.298 9.429 -15.514 1.00 82.31 99 ASN A CA 1
ATOM 754 C C . ASN A 1 99 ? 23.483 8.192 -15.122 1.00 82.31 99 ASN A C 1
ATOM 756 O O . ASN A 1 99 ? 24.001 7.358 -14.382 1.00 82.31 99 ASN A O 1
ATOM 760 N N . TRP A 1 100 ? 22.236 8.054 -15.572 1.00 92.62 100 TRP A N 1
ATOM 761 C CA . TRP A 1 100 ? 21.356 6.948 -15.181 1.00 92.62 100 TRP A CA 1
ATOM 762 C C . TRP A 1 100 ? 21.294 5.881 -16.272 1.00 92.62 100 TRP A C 1
ATOM 764 O O . TRP A 1 100 ? 21.084 6.201 -17.438 1.00 92.62 100 TRP A O 1
ATOM 774 N N . ASP A 1 101 ? 21.470 4.620 -15.879 1.00 96.44 101 ASP A N 1
ATOM 775 C CA . ASP A 1 101 ? 21.438 3.459 -16.780 1.00 96.44 101 ASP A CA 1
ATOM 776 C C . ASP A 1 101 ? 20.130 2.687 -16.668 1.00 96.44 101 ASP A C 1
ATOM 778 O O . ASP A 1 101 ? 19.618 2.156 -17.650 1.00 96.44 101 ASP A O 1
ATOM 782 N N . ILE A 1 102 ? 19.595 2.621 -15.451 1.00 97.69 102 ILE A N 1
ATOM 783 C CA . ILE A 1 102 ? 18.325 1.981 -15.132 1.00 97.69 102 ILE A CA 1
ATOM 784 C C . ILE A 1 102 ? 17.532 2.968 -14.288 1.00 97.69 102 ILE A C 1
ATOM 786 O O . ILE A 1 102 ? 18.074 3.587 -13.374 1.00 97.69 102 ILE A O 1
ATOM 790 N N . ILE A 1 103 ? 16.249 3.122 -14.585 1.00 96.81 103 ILE A N 1
ATOM 791 C CA . ILE A 1 103 ? 15.346 4.006 -13.856 1.00 96.81 103 ILE A CA 1
ATOM 792 C C . ILE A 1 103 ? 14.129 3.192 -13.443 1.00 96.81 103 ILE A C 1
ATOM 794 O O . ILE A 1 103 ? 13.507 2.531 -14.276 1.00 96.81 103 ILE A O 1
ATOM 798 N N . LEU A 1 104 ? 13.784 3.256 -12.159 1.00 94.38 104 LEU A N 1
ATOM 799 C CA . LEU A 1 104 ? 12.480 2.823 -11.680 1.00 94.38 104 LEU A CA 1
ATOM 800 C C . LEU A 1 104 ? 11.494 3.961 -11.957 1.00 94.38 104 LEU A C 1
ATOM 802 O O . LEU A 1 104 ? 11.485 4.959 -11.240 1.00 94.38 104 LEU A O 1
ATOM 806 N N . GLY A 1 105 ? 10.742 3.847 -13.047 1.00 91.56 105 GLY A N 1
ATOM 807 C CA . GLY A 1 105 ? 9.858 4.906 -13.530 1.00 91.56 105 GLY A CA 1
ATOM 808 C C . GLY A 1 105 ? 8.527 4.355 -14.008 1.00 91.56 105 GLY A C 1
ATOM 809 O O . GLY A 1 105 ? 8.088 3.297 -13.576 1.00 91.56 105 GLY A O 1
ATOM 810 N N . ASN A 1 106 ? 7.892 5.040 -14.947 1.00 86.88 106 ASN A N 1
ATOM 811 C CA . ASN A 1 106 ? 6.622 4.607 -15.523 1.00 86.88 106 ASN A CA 1
ATOM 812 C C . ASN A 1 106 ? 6.651 4.703 -17.051 1.00 86.88 106 ASN A C 1
ATOM 814 O O . ASN A 1 106 ? 7.692 4.946 -17.670 1.00 86.88 106 ASN A O 1
ATOM 818 N N . LYS A 1 107 ? 5.487 4.509 -17.674 1.00 85.50 107 LYS A N 1
ATOM 819 C CA . LYS A 1 107 ? 5.344 4.546 -19.129 1.00 85.50 107 LYS A CA 1
ATOM 820 C C . LYS A 1 107 ? 5.794 5.884 -19.733 1.00 85.50 107 LYS A C 1
ATOM 822 O O . LYS A 1 107 ? 6.409 5.881 -20.795 1.00 85.50 107 LYS A O 1
ATOM 827 N N . ALA A 1 108 ? 5.584 7.010 -19.044 1.00 87.31 108 ALA A N 1
ATOM 828 C CA . ALA A 1 108 ? 6.084 8.310 -19.495 1.00 87.31 108 ALA A CA 1
ATOM 829 C C . ALA A 1 108 ? 7.618 8.357 -19.556 1.00 87.31 108 ALA A C 1
ATOM 831 O O . ALA A 1 108 ? 8.184 8.895 -20.507 1.00 87.31 108 ALA A O 1
ATOM 832 N N . THR A 1 109 ? 8.304 7.746 -18.585 1.00 90.56 109 THR A N 1
ATOM 833 C CA . THR A 1 109 ? 9.772 7.620 -18.591 1.00 90.56 109 THR A CA 1
ATOM 834 C C . THR A 1 109 ? 10.255 6.825 -19.799 1.00 90.56 109 THR A C 1
ATOM 836 O O . THR A 1 109 ? 11.223 7.224 -20.448 1.00 90.56 109 THR A O 1
ATOM 839 N N . ALA A 1 110 ? 9.550 5.746 -20.150 1.00 90.00 110 ALA A N 1
ATOM 840 C CA . ALA A 1 110 ? 9.842 4.977 -21.355 1.00 90.00 110 ALA A CA 1
ATOM 841 C C . ALA A 1 110 ? 9.656 5.816 -22.630 1.00 90.00 110 ALA A C 1
ATOM 843 O O . ALA A 1 110 ? 10.521 5.795 -23.505 1.00 90.00 110 ALA A O 1
ATOM 844 N N . TYR A 1 111 ? 8.569 6.592 -22.721 1.00 87.56 111 TYR A N 1
ATOM 845 C CA . TYR A 1 111 ? 8.307 7.472 -23.863 1.00 87.56 111 TYR A CA 1
ATOM 846 C C . TYR A 1 111 ? 9.388 8.541 -24.045 1.00 87.56 111 TYR A C 1
ATOM 848 O O . TYR A 1 111 ? 9.880 8.710 -25.160 1.00 87.56 111 TYR A O 1
ATOM 856 N N . VAL A 1 112 ? 9.821 9.195 -22.961 1.00 88.75 112 VAL A N 1
ATOM 857 C CA . VAL A 1 112 ? 10.923 10.170 -23.013 1.00 88.75 112 VAL A CA 1
ATOM 858 C C . VAL A 1 112 ? 12.231 9.508 -23.435 1.00 88.75 112 VAL A C 1
ATOM 860 O O . VAL A 1 112 ? 12.909 10.014 -24.317 1.00 88.75 112 VAL A O 1
ATOM 863 N N . ALA A 1 113 ? 12.596 8.350 -22.886 1.00 90.81 113 ALA A N 1
ATOM 864 C CA . ALA A 1 113 ? 13.797 7.655 -23.351 1.00 90.81 113 ALA A CA 1
ATOM 865 C C . ALA A 1 113 ? 13.697 7.258 -24.839 1.00 90.81 113 ALA A C 1
ATOM 867 O O . ALA A 1 113 ? 14.679 7.356 -25.580 1.00 90.81 113 ALA A O 1
ATOM 868 N N . ASN A 1 114 ? 12.516 6.831 -25.299 1.00 88.19 114 ASN A N 1
ATOM 869 C CA . ASN A 1 114 ? 12.292 6.433 -26.686 1.00 88.19 114 ASN A CA 1
ATOM 870 C C . ASN A 1 114 ? 12.378 7.619 -27.657 1.00 88.19 114 ASN A C 1
ATOM 872 O O . ASN A 1 114 ? 12.946 7.454 -28.735 1.00 88.19 114 ASN A O 1
ATOM 876 N N . SER A 1 115 ? 11.893 8.810 -27.282 1.00 86.00 115 SER A N 1
ATOM 877 C CA . SER A 1 115 ? 11.891 9.973 -28.182 1.00 86.00 115 SER A CA 1
ATOM 878 C C . SER A 1 115 ? 13.298 10.462 -28.551 1.00 86.00 115 SER A C 1
ATOM 880 O O . SER A 1 115 ? 13.516 10.977 -29.648 1.00 86.00 115 SER A O 1
ATOM 882 N N . PHE A 1 116 ? 14.278 10.193 -27.684 1.00 88.75 116 PHE A N 1
ATOM 883 C CA . PHE A 1 116 ? 15.705 10.431 -27.924 1.00 88.75 116 PHE A CA 1
ATOM 884 C C . PHE A 1 116 ? 16.442 9.217 -28.523 1.00 88.75 116 PHE A C 1
ATOM 886 O O . PHE A 1 116 ? 17.666 9.242 -28.641 1.00 88.75 116 PHE A O 1
ATOM 893 N N . ASN A 1 117 ? 15.737 8.135 -28.885 1.00 88.50 117 ASN A N 1
ATOM 894 C CA . ASN A 1 117 ? 16.320 6.850 -29.303 1.00 88.50 117 ASN A CA 1
ATOM 895 C C . ASN A 1 117 ? 17.296 6.264 -28.258 1.00 88.50 117 ASN A C 1
ATOM 897 O O . ASN A 1 117 ? 18.331 5.666 -28.573 1.00 88.50 117 ASN A O 1
ATOM 901 N N . LYS A 1 118 ? 16.969 6.472 -26.980 1.00 92.25 118 LYS A N 1
ATOM 902 C CA . LYS A 1 118 ? 17.763 6.064 -25.817 1.00 92.25 118 LYS A CA 1
ATOM 903 C C . LYS A 1 118 ? 17.071 5.001 -24.974 1.00 92.25 118 LYS A C 1
ATOM 905 O O . LYS A 1 118 ? 17.529 4.720 -23.877 1.00 92.25 118 LYS A O 1
ATOM 910 N N . LEU A 1 119 ? 16.021 4.362 -25.478 1.00 91.62 119 LEU A N 1
ATOM 911 C CA . LEU A 1 119 ? 15.395 3.223 -24.813 1.00 91.62 119 LEU A CA 1
ATOM 912 C C . LEU A 1 119 ? 16.072 1.913 -25.247 1.00 91.62 119 LEU A C 1
ATOM 914 O O . LEU A 1 119 ? 16.072 1.570 -26.432 1.00 91.62 119 LEU A O 1
ATOM 918 N N . LEU A 1 120 ? 16.681 1.196 -24.299 1.00 94.00 120 LEU A N 1
ATOM 919 C CA . LEU A 1 120 ? 17.370 -0.068 -24.560 1.00 94.00 120 LEU A CA 1
ATOM 920 C C . LEU A 1 120 ? 16.364 -1.226 -24.624 1.00 94.00 120 LEU A C 1
ATOM 922 O O . LEU A 1 120 ? 15.564 -1.408 -23.713 1.00 94.00 120 LEU A O 1
ATOM 926 N N . ASP A 1 121 ? 16.447 -2.052 -25.669 1.00 93.62 121 ASP A N 1
ATOM 927 C CA . ASP A 1 121 ? 15.813 -3.373 -25.662 1.00 93.62 121 ASP A CA 1
ATOM 928 C C . ASP A 1 121 ? 16.632 -4.312 -24.781 1.00 93.62 121 ASP A C 1
ATOM 930 O O . ASP A 1 121 ? 17.760 -4.671 -25.131 1.00 93.62 121 ASP A O 1
ATOM 934 N N . VAL A 1 122 ? 16.073 -4.691 -23.638 1.00 93.56 122 VAL A N 1
ATOM 935 C CA . VAL A 1 122 ? 16.726 -5.547 -22.644 1.00 93.56 122 VAL A CA 1
ATOM 936 C C . VAL A 1 122 ? 16.282 -7.001 -22.724 1.00 93.56 122 VAL A C 1
ATOM 938 O O . VAL A 1 122 ? 16.665 -7.788 -21.864 1.00 93.56 122 VAL A O 1
ATOM 941 N N . GLY A 1 123 ? 15.523 -7.372 -23.759 1.00 91.06 123 GLY A N 1
ATOM 942 C CA . GLY A 1 123 ? 15.165 -8.762 -24.006 1.00 91.06 123 GLY A CA 1
ATOM 943 C C . GLY A 1 123 ? 16.402 -9.665 -24.023 1.00 91.06 123 GLY A C 1
ATOM 944 O O . GLY A 1 123 ? 17.432 -9.340 -24.632 1.00 91.06 123 GLY A O 1
ATOM 945 N N . THR A 1 124 ? 16.291 -10.797 -23.333 1.00 88.69 124 THR A N 1
ATOM 946 C CA . THR A 1 124 ? 17.253 -11.901 -23.317 1.00 88.69 124 THR A CA 1
ATOM 947 C C . THR A 1 124 ? 16.555 -13.187 -23.774 1.00 88.69 124 THR A C 1
ATOM 949 O O . THR A 1 124 ? 15.360 -13.199 -24.074 1.00 88.69 124 THR A O 1
ATOM 952 N N . GLN A 1 125 ? 17.290 -14.300 -23.850 1.00 87.25 125 GLN A N 1
ATOM 953 C CA . GLN A 1 125 ? 16.677 -15.601 -24.154 1.00 87.25 125 GLN A CA 1
ATOM 954 C C . GLN A 1 125 ? 15.698 -16.048 -23.053 1.00 87.25 125 GLN A C 1
ATOM 956 O O . GLN A 1 125 ? 14.710 -16.721 -23.332 1.00 87.25 125 GLN A O 1
ATOM 961 N N . THR A 1 126 ? 15.961 -15.641 -21.815 1.00 88.62 126 THR A N 1
ATOM 962 C CA . THR A 1 126 ? 15.291 -16.070 -20.581 1.00 88.62 126 THR A CA 1
ATOM 963 C C . THR A 1 126 ? 14.274 -15.045 -20.064 1.00 88.62 126 THR A C 1
ATOM 965 O O . THR A 1 126 ? 13.284 -15.425 -19.441 1.00 88.62 126 THR A O 1
ATOM 968 N N . VAL A 1 127 ? 14.457 -13.754 -20.362 1.00 91.38 127 VAL A N 1
ATOM 969 C CA . VAL A 1 127 ? 13.505 -12.671 -20.072 1.00 91.38 127 VAL A CA 1
ATOM 970 C C . VAL A 1 127 ? 13.081 -12.024 -21.383 1.00 91.38 127 VAL A C 1
ATOM 972 O O . VAL A 1 127 ? 13.834 -11.272 -21.999 1.00 91.38 127 VAL A O 1
ATOM 975 N N . ASN A 1 128 ? 11.861 -12.304 -21.821 1.00 91.94 128 ASN A N 1
ATOM 976 C CA . ASN A 1 128 ? 11.310 -11.788 -23.071 1.00 91.94 128 ASN A CA 1
ATOM 977 C C . ASN A 1 128 ? 9.805 -11.494 -22.907 1.00 91.94 128 ASN A C 1
ATOM 979 O O . ASN A 1 128 ? 9.244 -11.781 -21.848 1.00 91.94 128 ASN A O 1
ATOM 983 N N . PRO A 1 129 ? 9.115 -10.922 -23.910 1.00 91.12 129 PRO A N 1
ATOM 984 C CA . PRO A 1 129 ? 7.695 -10.593 -23.780 1.00 91.12 129 PRO A CA 1
ATOM 985 C C . PRO A 1 129 ? 6.782 -11.770 -23.390 1.00 91.12 129 PRO A C 1
ATOM 987 O O . PRO A 1 129 ? 5.789 -11.552 -22.701 1.00 91.12 129 PRO A O 1
ATOM 990 N N . ASN A 1 130 ? 7.134 -13.015 -23.741 1.00 92.56 130 ASN A N 1
ATOM 991 C CA . ASN A 1 130 ? 6.363 -14.210 -23.368 1.00 92.56 130 ASN A CA 1
ATOM 992 C C . ASN A 1 130 ? 6.590 -14.654 -21.912 1.00 92.56 130 ASN A C 1
ATOM 994 O O . ASN A 1 130 ? 5.861 -15.509 -21.408 1.00 92.56 130 ASN A O 1
ATOM 998 N N . SER A 1 131 ? 7.570 -14.071 -21.213 1.00 93.94 131 SER A N 1
ATOM 999 C CA . SER A 1 131 ? 7.785 -14.284 -19.777 1.00 93.94 131 SER A CA 1
ATOM 1000 C C . SER A 1 131 ? 6.680 -13.650 -18.916 1.00 93.94 131 SER A C 1
ATOM 1002 O O . SER A 1 131 ? 6.658 -13.860 -17.707 1.00 93.94 131 SER A O 1
ATOM 1004 N N . PHE A 1 132 ? 5.752 -12.891 -19.508 1.00 94.75 132 PHE A N 1
ATOM 1005 C CA . PHE A 1 132 ? 4.723 -12.114 -18.815 1.00 94.75 132 PHE A CA 1
ATOM 1006 C C . PHE A 1 132 ? 3.319 -12.419 -19.359 1.00 94.75 132 PHE A C 1
ATOM 1008 O O . PHE A 1 132 ? 3.172 -12.693 -20.553 1.00 94.75 132 PHE A O 1
ATOM 1015 N N . PRO A 1 133 ? 2.255 -12.331 -18.538 1.00 95.25 133 PRO A N 1
ATOM 1016 C CA . PRO A 1 133 ? 0.894 -12.406 -19.052 1.00 95.25 133 PRO A CA 1
ATOM 1017 C C . PRO A 1 133 ? 0.624 -11.291 -20.065 1.00 95.25 133 PRO A C 1
ATOM 1019 O O . PRO A 1 133 ? 0.960 -10.128 -19.825 1.00 95.25 133 PRO A O 1
ATOM 1022 N N . LYS A 1 134 ? -0.038 -11.630 -21.178 1.00 92.19 134 LYS A N 1
ATOM 1023 C CA . LYS A 1 134 ? -0.240 -10.713 -22.310 1.00 92.19 134 LYS A CA 1
ATOM 1024 C C . LYS A 1 134 ? -0.872 -9.374 -21.907 1.00 92.19 134 LYS A C 1
ATOM 1026 O O . LYS A 1 134 ? -0.354 -8.323 -22.272 1.00 92.19 134 LYS A O 1
ATOM 1031 N N . LYS A 1 135 ? -1.945 -9.403 -21.106 1.00 91.62 135 LYS A N 1
ATOM 1032 C CA . LYS A 1 135 ? -2.631 -8.186 -20.629 1.00 91.62 135 LYS A CA 1
ATOM 1033 C C . LYS A 1 135 ? -1.714 -7.255 -19.831 1.00 91.62 135 LYS A C 1
ATOM 1035 O O . LYS A 1 135 ? -1.896 -6.043 -19.866 1.00 91.62 135 LYS A O 1
ATOM 1040 N N . ILE A 1 136 ? -0.739 -7.816 -19.115 1.00 92.31 136 ILE A N 1
ATOM 1041 C CA . ILE A 1 136 ? 0.230 -7.043 -18.338 1.00 92.31 136 ILE A CA 1
ATOM 1042 C C . ILE A 1 136 ? 1.285 -6.484 -19.278 1.00 92.31 136 ILE A C 1
ATOM 1044 O O . ILE A 1 136 ? 1.438 -5.274 -19.351 1.00 92.31 136 ILE A O 1
ATOM 1048 N N . ILE A 1 137 ? 1.982 -7.325 -20.043 1.00 90.62 137 ILE A N 1
ATOM 1049 C CA . ILE A 1 137 ? 3.096 -6.841 -20.867 1.00 90.62 137 ILE A CA 1
ATOM 1050 C C . ILE A 1 137 ? 2.660 -5.836 -21.933 1.00 90.62 137 ILE A C 1
ATOM 1052 O O . ILE A 1 137 ? 3.385 -4.874 -22.176 1.00 90.62 137 ILE A O 1
ATOM 1056 N N . ASP A 1 138 ? 1.455 -5.974 -22.491 1.00 87.81 138 ASP A N 1
ATOM 1057 C CA . ASP A 1 138 ? 0.899 -4.993 -23.425 1.00 87.81 138 ASP A CA 1
ATOM 1058 C C . ASP A 1 138 ? 0.724 -3.609 -22.768 1.00 87.81 138 ASP A C 1
ATOM 1060 O O . ASP A 1 138 ? 0.938 -2.596 -23.425 1.00 87.81 138 ASP A O 1
ATOM 1064 N N . ASN A 1 139 ? 0.401 -3.530 -21.472 1.00 86.12 139 ASN A N 1
ATOM 1065 C CA . ASN A 1 139 ? 0.244 -2.248 -20.775 1.00 86.12 139 ASN A CA 1
ATOM 1066 C C . ASN A 1 139 ? 1.575 -1.491 -20.605 1.00 86.12 139 ASN A C 1
ATOM 1068 O O . ASN A 1 139 ? 1.600 -0.261 -20.633 1.00 86.12 139 ASN A O 1
ATOM 1072 N N . TYR A 1 140 ? 2.680 -2.222 -20.443 1.00 87.31 140 TYR A N 1
ATOM 1073 C CA . TYR A 1 140 ? 3.996 -1.648 -20.143 1.00 87.31 140 TYR A CA 1
ATOM 1074 C C . TYR A 1 140 ? 4.873 -1.492 -21.385 1.00 87.31 140 TYR A C 1
ATOM 1076 O O . TYR A 1 140 ? 5.504 -0.452 -21.563 1.00 87.31 140 TYR A O 1
ATOM 1084 N N . ASN A 1 141 ? 4.917 -2.520 -22.234 1.00 86.56 141 ASN A N 1
ATOM 1085 C CA . ASN A 1 141 ? 5.879 -2.650 -23.323 1.00 86.56 141 ASN A CA 1
ATOM 1086 C C . ASN A 1 141 ? 5.322 -2.220 -24.686 1.00 86.56 141 ASN A C 1
ATOM 1088 O O . ASN A 1 141 ? 6.101 -1.901 -25.584 1.00 86.56 141 ASN A O 1
ATOM 1092 N N . LYS A 1 142 ? 3.991 -2.173 -24.861 1.00 83.69 142 LYS A N 1
ATOM 1093 C CA . LYS A 1 142 ? 3.382 -1.605 -26.071 1.00 83.69 142 LYS A CA 1
ATOM 1094 C C . LYS A 1 142 ? 3.481 -0.079 -26.015 1.00 83.69 142 LYS A C 1
ATOM 1096 O O . LYS A 1 142 ? 2.582 0.617 -25.539 1.00 83.69 142 LYS A O 1
ATOM 1101 N N . LEU A 1 143 ? 4.622 0.414 -26.479 1.00 80.12 143 LEU A N 1
ATOM 1102 C CA . LEU A 1 143 ? 4.913 1.827 -26.674 1.00 80.12 143 LEU A CA 1
ATOM 1103 C C . LEU A 1 143 ? 4.727 2.143 -28.154 1.00 80.12 143 LEU A C 1
ATOM 1105 O O . LEU A 1 143 ? 5.281 1.440 -29.008 1.00 80.12 143 LEU A O 1
ATOM 1109 N N . LEU A 1 144 ? 3.981 3.205 -28.460 1.00 77.56 144 LEU A N 1
ATOM 1110 C CA . LEU A 1 144 ? 3.918 3.716 -29.829 1.00 77.56 144 LEU A CA 1
ATOM 1111 C C . LEU A 1 144 ? 5.349 3.927 -30.362 1.00 77.56 144 LEU A C 1
ATOM 1113 O O . LEU A 1 144 ? 6.259 4.280 -29.607 1.00 77.56 144 LEU A O 1
ATOM 1117 N N . GLY A 1 145 ? 5.574 3.649 -31.653 1.00 68.75 145 GLY A N 1
ATOM 1118 C CA . GLY A 1 145 ? 6.879 3.840 -32.322 1.00 68.75 145 GLY A CA 1
ATOM 1119 C C . GLY A 1 145 ? 7.972 2.854 -31.915 1.00 68.75 145 GLY A C 1
ATOM 1120 O O . GLY A 1 145 ? 9.096 2.935 -32.404 1.00 68.75 145 GLY A O 1
ATOM 1121 N N . SER A 1 146 ? 7.649 1.898 -31.049 1.00 67.00 146 SER A N 1
ATOM 1122 C CA . SER A 1 146 ? 8.491 0.752 -30.725 1.00 67.00 146 SER A CA 1
ATOM 1123 C C . SER A 1 146 ? 7.719 -0.560 -30.891 1.00 67.00 146 SER A C 1
ATOM 1125 O O . SER A 1 146 ? 7.898 -1.510 -30.126 1.00 67.00 146 SER A O 1
ATOM 1127 N N . GLU A 1 147 ? 6.838 -0.604 -31.887 1.00 63.84 147 GLU A N 1
ATOM 1128 C CA . GLU A 1 147 ? 5.945 -1.728 -32.139 1.00 63.84 147 GLU A CA 1
ATOM 1129 C C . GLU A 1 147 ? 6.736 -2.934 -32.662 1.00 63.84 147 GLU A C 1
ATOM 1131 O O . GLU A 1 147 ? 6.983 -3.093 -33.853 1.00 63.84 147 GLU A O 1
ATOM 1136 N N . GLY A 1 148 ? 7.176 -3.785 -31.740 1.00 59.28 148 GLY A N 1
ATOM 1137 C CA . GLY A 1 148 ? 7.814 -5.056 -32.039 1.00 59.28 148 GLY A CA 1
ATOM 1138 C C . GLY A 1 148 ? 7.465 -6.062 -30.954 1.00 59.28 148 GLY A C 1
ATOM 1139 O O . GLY A 1 148 ? 7.791 -5.866 -29.786 1.00 59.28 148 GLY A O 1
ATOM 1140 N N . THR A 1 149 ? 6.815 -7.160 -31.338 1.00 60.50 149 THR A N 1
ATOM 1141 C CA . THR A 1 149 ? 6.375 -8.220 -30.411 1.00 60.50 149 THR A CA 1
ATOM 1142 C C . THR A 1 149 ? 7.526 -8.946 -29.714 1.00 60.50 149 THR A C 1
ATOM 1144 O O . THR A 1 149 ? 7.290 -9.663 -28.748 1.00 60.50 149 THR A O 1
ATOM 1147 N N . ASN A 1 150 ? 8.758 -8.774 -30.204 1.00 72.69 150 ASN A N 1
ATOM 1148 C CA . ASN A 1 150 ? 9.934 -9.521 -29.756 1.00 72.69 150 ASN A CA 1
ATOM 1149 C C . ASN A 1 150 ? 10.884 -8.690 -28.880 1.00 72.69 150 ASN A C 1
ATOM 1151 O O . ASN A 1 150 ? 11.800 -9.255 -28.293 1.00 72.69 150 ASN A O 1
ATOM 1155 N N . THR A 1 151 ? 10.687 -7.371 -28.797 1.00 86.25 151 THR A N 1
ATOM 1156 C CA . THR A 1 151 ? 11.550 -6.479 -28.007 1.00 86.25 151 THR A CA 1
ATOM 1157 C C . THR A 1 151 ? 10.953 -6.227 -26.635 1.00 86.25 151 THR A C 1
ATOM 1159 O O . THR A 1 151 ? 9.733 -6.120 -26.511 1.00 86.25 151 THR A O 1
ATOM 1162 N N . LEU A 1 152 ? 11.799 -6.068 -25.623 1.00 89.25 152 LEU A N 1
ATOM 1163 C CA . LEU A 1 152 ? 11.405 -5.766 -24.255 1.00 89.25 152 LEU A CA 1
ATOM 1164 C C . LEU A 1 152 ? 12.071 -4.456 -23.825 1.00 89.25 152 LEU A C 1
ATOM 1166 O O . LEU A 1 152 ? 13.218 -4.434 -23.390 1.00 89.25 152 LEU A O 1
ATOM 1170 N N . LYS A 1 153 ? 11.354 -3.347 -24.006 1.00 88.69 153 LYS A N 1
ATOM 1171 C CA . LYS A 1 153 ? 11.858 -1.982 -23.813 1.00 88.69 153 LYS A CA 1
ATOM 1172 C C . LYS A 1 153 ? 11.329 -1.295 -22.554 1.00 88.69 153 LYS A C 1
ATOM 1174 O O . LYS A 1 153 ? 11.951 -0.359 -22.068 1.00 88.69 153 LYS A O 1
ATOM 1179 N N . SER A 1 154 ? 10.200 -1.747 -22.020 1.00 89.81 154 SER A N 1
ATOM 1180 C CA . SER A 1 154 ? 9.639 -1.262 -20.756 1.00 89.81 154 SER A CA 1
ATOM 1181 C C . SER A 1 154 ? 9.090 -2.449 -19.979 1.00 89.81 154 SER A C 1
ATOM 1183 O O . SER A 1 154 ? 8.221 -3.176 -20.464 1.00 89.81 154 SER A O 1
ATOM 1185 N N . LEU A 1 155 ? 9.670 -2.692 -18.804 1.00 91.56 155 LEU A N 1
ATOM 1186 C CA . LEU A 1 155 ? 9.536 -3.960 -18.101 1.00 91.56 155 LEU A CA 1
ATOM 1187 C C . LEU A 1 155 ? 8.599 -3.787 -16.917 1.00 91.56 155 LEU A C 1
ATOM 1189 O O . LEU A 1 155 ? 8.911 -2.974 -16.041 1.00 91.56 155 LEU A O 1
ATOM 1193 N N . PRO A 1 156 ? 7.510 -4.569 -16.837 1.00 91.31 156 PRO A N 1
ATOM 1194 C CA . PRO A 1 156 ? 6.713 -4.638 -15.624 1.00 91.31 156 PRO A CA 1
ATOM 1195 C C . PRO A 1 156 ? 7.583 -5.159 -14.475 1.00 91.31 156 PRO A C 1
ATOM 1197 O O . PRO A 1 156 ? 8.007 -6.311 -14.504 1.00 91.31 156 PRO A O 1
ATOM 1200 N N . TYR A 1 157 ? 7.848 -4.327 -13.469 1.00 91.56 157 TYR A N 1
ATOM 1201 C CA . TYR A 1 157 ? 8.679 -4.720 -12.327 1.00 91.56 157 TYR A CA 1
ATOM 1202 C C . TYR A 1 157 ? 7.857 -5.027 -11.082 1.00 91.56 157 TYR A C 1
ATOM 1204 O O . TYR A 1 157 ? 8.146 -5.996 -10.390 1.00 91.56 157 TYR A O 1
ATOM 1212 N N . ASN A 1 158 ? 6.828 -4.223 -10.818 1.00 91.94 158 ASN A N 1
ATOM 1213 C CA . ASN A 1 158 ? 5.941 -4.401 -9.681 1.00 91.94 158 ASN A CA 1
ATOM 1214 C C . ASN A 1 158 ? 4.518 -3.986 -10.039 1.00 91.94 158 ASN A C 1
ATOM 1216 O O . ASN A 1 158 ? 4.335 -2.932 -10.647 1.00 91.94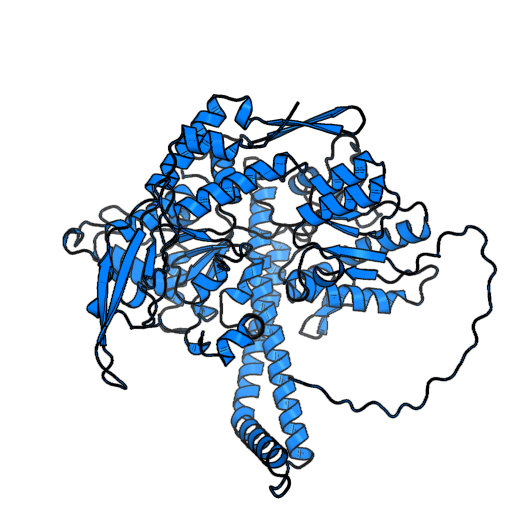 158 ASN A O 1
ATOM 1220 N N . ILE A 1 159 ? 3.539 -4.796 -9.631 1.00 92.62 159 ILE A N 1
ATOM 1221 C CA . ILE A 1 159 ? 2.106 -4.511 -9.827 1.00 92.62 159 ILE A CA 1
ATOM 1222 C C . ILE A 1 159 ? 1.279 -4.710 -8.545 1.00 92.62 159 ILE A C 1
ATOM 1224 O O . ILE A 1 159 ? 0.094 -5.028 -8.622 1.00 92.62 159 ILE A O 1
ATOM 1228 N N . ASN A 1 160 ? 1.895 -4.588 -7.362 1.00 92.31 160 ASN A N 1
ATOM 1229 C CA . ASN A 1 160 ? 1.169 -4.693 -6.092 1.00 92.31 160 ASN A CA 1
ATOM 1230 C C . ASN A 1 160 ? -0.070 -3.799 -6.058 1.00 92.31 160 ASN A C 1
ATOM 1232 O O . ASN A 1 160 ? -0.053 -2.680 -6.565 1.00 92.31 160 ASN A O 1
ATOM 1236 N N . ASP A 1 161 ? -1.112 -4.268 -5.374 1.00 93.75 161 ASP A N 1
ATOM 1237 C CA . ASP A 1 161 ? -2.315 -3.469 -5.167 1.00 93.75 161 ASP A CA 1
ATOM 1238 C C . ASP A 1 161 ? -1.954 -2.182 -4.404 1.00 93.75 161 ASP A C 1
ATOM 1240 O O . ASP A 1 161 ? -1.427 -2.232 -3.286 1.00 93.75 161 ASP A O 1
ATOM 1244 N N . THR A 1 162 ? -2.223 -1.025 -5.014 1.00 90.56 162 THR A N 1
ATOM 1245 C CA . THR A 1 162 ? -2.088 0.308 -4.395 1.00 90.56 162 THR A CA 1
ATOM 1246 C C . THR A 1 162 ? -3.347 0.743 -3.649 1.00 90.56 162 THR A C 1
ATOM 1248 O O . THR A 1 162 ? -3.303 1.712 -2.897 1.00 90.56 162 THR A O 1
ATOM 1251 N N . ASP A 1 163 ? -4.441 0.010 -3.830 1.00 93.50 163 ASP A N 1
ATOM 1252 C CA . ASP A 1 163 ? -5.760 0.242 -3.248 1.00 93.50 163 ASP A CA 1
ATOM 1253 C C . ASP A 1 163 ? -6.394 -1.069 -2.742 1.00 93.50 163 ASP A C 1
ATOM 1255 O O . ASP A 1 163 ? -7.593 -1.305 -2.897 1.00 93.50 163 ASP A O 1
ATOM 1259 N N . GLY A 1 164 ? -5.577 -1.942 -2.142 1.00 96.12 164 GLY A N 1
ATOM 1260 C CA . GLY A 1 164 ? -6.069 -3.114 -1.419 1.00 96.12 164 GLY A CA 1
ATOM 1261 C C . GLY A 1 164 ? -6.889 -2.702 -0.197 1.00 96.12 164 GLY A C 1
ATOM 1262 O O . GLY A 1 164 ? -6.666 -1.637 0.380 1.00 96.12 164 GLY A O 1
ATOM 1263 N N . ILE A 1 165 ? -7.847 -3.535 0.206 1.00 97.94 165 ILE A N 1
ATOM 1264 C CA . ILE A 1 165 ? -8.755 -3.195 1.306 1.00 97.94 165 ILE A CA 1
ATOM 1265 C C . ILE A 1 165 ? -8.162 -3.717 2.608 1.00 97.94 165 ILE A C 1
ATOM 1267 O O . ILE A 1 165 ? -7.912 -4.916 2.722 1.00 97.94 165 ILE A O 1
ATOM 1271 N N . VAL A 1 166 ? -7.947 -2.840 3.585 1.00 98.25 166 VAL A N 1
ATOM 1272 C CA . VAL A 1 166 ? -7.395 -3.184 4.901 1.00 98.25 166 VAL A CA 1
ATOM 1273 C C . VAL A 1 166 ? -8.396 -2.799 5.987 1.00 98.25 166 VAL A C 1
ATOM 1275 O O . VAL A 1 166 ? -8.843 -1.659 6.037 1.00 98.25 166 VAL A O 1
ATOM 1278 N N . PHE A 1 167 ? -8.739 -3.743 6.855 1.00 98.69 167 PHE A N 1
ATOM 1279 C CA . PHE A 1 167 ? -9.726 -3.609 7.924 1.00 98.69 167 PHE A CA 1
ATOM 1280 C C . PHE A 1 167 ? -9.054 -3.606 9.294 1.00 98.69 167 PHE A C 1
ATOM 1282 O O . PHE A 1 167 ? -8.140 -4.400 9.526 1.00 98.69 167 PHE A O 1
ATOM 1289 N N . ASN A 1 168 ? -9.566 -2.787 10.210 1.00 98.69 168 ASN A N 1
ATOM 1290 C CA . ASN A 1 168 ? -9.345 -2.942 11.644 1.00 98.69 168 ASN A CA 1
ATOM 1291 C C . ASN A 1 168 ? -10.476 -3.804 12.227 1.00 98.69 168 ASN A C 1
ATOM 1293 O O . ASN A 1 168 ? -11.616 -3.354 12.336 1.00 98.69 168 ASN A O 1
ATOM 1297 N N . LEU A 1 169 ? -10.182 -5.056 12.563 1.00 98.75 169 LEU A N 1
ATOM 1298 C CA . LEU A 1 169 ? -11.188 -6.060 12.904 1.00 98.75 169 LEU A CA 1
ATOM 1299 C C . LEU A 1 169 ? -11.920 -5.765 14.219 1.00 98.75 169 LEU A C 1
ATOM 1301 O O . LEU A 1 169 ? -13.113 -6.048 14.306 1.00 98.75 169 LEU A O 1
ATOM 1305 N N . ASP A 1 170 ? -11.267 -5.134 15.197 1.00 98.38 170 ASP A N 1
ATOM 1306 C CA . ASP A 1 170 ? -11.923 -4.755 16.455 1.00 98.38 170 ASP A CA 1
ATOM 1307 C C . ASP A 1 170 ? -12.939 -3.633 16.239 1.00 98.38 170 ASP A C 1
ATOM 1309 O O . ASP A 1 170 ? -14.053 -3.680 16.765 1.00 98.38 170 ASP A O 1
ATOM 1313 N N . ILE A 1 171 ? -12.586 -2.631 15.425 1.00 98.69 171 ILE A N 1
ATOM 1314 C CA . ILE A 1 171 ? -13.527 -1.573 15.045 1.00 98.69 171 ILE A CA 1
ATOM 1315 C C . ILE A 1 171 ? -14.680 -2.175 14.243 1.00 98.69 171 ILE A C 1
ATOM 1317 O O . ILE A 1 171 ? -15.841 -1.875 14.521 1.00 98.69 171 ILE A O 1
ATOM 1321 N N . MET A 1 172 ? -14.384 -3.053 13.281 1.00 98.75 172 MET A N 1
ATOM 1322 C CA . MET A 1 172 ? -15.423 -3.732 12.508 1.00 98.75 172 MET A CA 1
ATOM 1323 C C . MET A 1 172 ? -16.362 -4.544 13.408 1.00 98.75 172 MET A C 1
ATOM 1325 O O . MET A 1 172 ? -17.567 -4.497 13.177 1.00 98.75 172 MET A O 1
ATOM 1329 N N . ASN A 1 173 ? -15.859 -5.195 14.466 1.00 98.62 173 ASN A N 1
ATOM 1330 C CA . ASN A 1 173 ? -16.696 -5.865 15.465 1.00 98.62 173 ASN A CA 1
ATOM 1331 C C . ASN A 1 173 ? -17.685 -4.891 16.122 1.00 98.62 173 ASN A C 1
ATOM 1333 O O . ASN A 1 173 ? -18.887 -5.140 16.122 1.00 98.62 173 ASN A O 1
ATOM 1337 N N . VAL A 1 174 ? -17.200 -3.740 16.608 1.00 98.62 174 VAL A N 1
ATOM 1338 C CA . VAL A 1 174 ? -18.058 -2.702 17.212 1.00 98.62 174 VAL A CA 1
ATOM 1339 C C . VAL A 1 174 ? -19.132 -2.222 16.232 1.00 98.62 174 VAL A C 1
ATOM 1341 O O . VAL A 1 174 ? -20.297 -2.068 16.603 1.00 98.62 174 VAL A O 1
ATOM 1344 N N . LEU A 1 175 ? -18.764 -1.987 14.971 1.00 98.81 175 LEU A N 1
ATOM 1345 C CA . LEU A 1 175 ? -19.712 -1.530 13.955 1.00 98.81 175 LEU A CA 1
ATOM 1346 C C . LEU A 1 175 ? -20.738 -2.614 13.598 1.00 98.81 175 LEU A C 1
ATOM 1348 O O . LEU A 1 175 ? -21.916 -2.298 13.435 1.00 98.81 175 LEU A O 1
ATOM 1352 N N . PHE A 1 176 ? -20.321 -3.877 13.506 1.00 98.75 176 PHE A N 1
ATOM 1353 C CA . PHE A 1 176 ? -21.209 -5.008 13.231 1.00 98.75 176 PHE A CA 1
ATOM 1354 C C . PHE A 1 176 ? -22.212 -5.216 14.366 1.00 98.75 176 PHE A C 1
ATOM 1356 O O . PHE A 1 176 ? -23.408 -5.327 14.089 1.00 98.75 176 PHE A O 1
ATOM 1363 N N . ASP A 1 177 ? -21.767 -5.130 15.621 1.00 98.44 177 ASP A N 1
ATOM 1364 C CA . ASP A 1 177 ? -22.638 -5.197 16.799 1.00 98.44 177 ASP A CA 1
ATOM 1365 C C . ASP A 1 177 ? -23.695 -4.078 16.785 1.00 98.44 177 ASP A C 1
ATOM 1367 O O . ASP A 1 177 ? -24.881 -4.321 17.042 1.00 98.44 177 ASP A O 1
ATOM 1371 N N . ILE A 1 178 ? -23.294 -2.846 16.436 1.00 98.62 178 ILE A N 1
ATOM 1372 C CA . ILE A 1 178 ? -24.213 -1.707 16.290 1.00 98.62 178 ILE A CA 1
ATOM 1373 C C . ILE A 1 178 ? -25.227 -1.960 15.169 1.00 98.62 178 ILE A C 1
ATOM 1375 O O . ILE A 1 178 ? -26.417 -1.704 15.370 1.00 98.62 178 ILE A O 1
ATOM 1379 N N . ILE A 1 179 ? -24.785 -2.458 14.011 1.00 98.69 179 ILE A N 1
ATOM 1380 C CA . ILE A 1 179 ? -25.656 -2.754 12.866 1.00 98.69 179 ILE A CA 1
ATOM 1381 C C . ILE A 1 179 ? -26.692 -3.823 13.242 1.00 98.69 179 ILE A C 1
ATOM 1383 O O . ILE A 1 179 ? -27.893 -3.581 13.093 1.00 98.69 179 ILE A O 1
ATOM 1387 N N . GLN A 1 180 ? -26.252 -4.974 13.764 1.00 97.56 180 GLN A N 1
ATOM 1388 C CA . GLN A 1 180 ? -27.131 -6.099 14.117 1.00 97.56 180 GLN A CA 1
ATOM 1389 C C . GLN A 1 180 ? -28.139 -5.707 15.200 1.00 97.56 180 GLN A C 1
ATOM 1391 O O . GLN A 1 180 ? -29.335 -5.971 15.070 1.00 97.56 180 GLN A O 1
ATOM 1396 N N . SER A 1 181 ? -27.686 -4.996 16.236 1.00 97.38 181 SER A N 1
ATOM 1397 C CA . SER A 1 181 ? -28.546 -4.574 17.351 1.00 97.38 181 SER A CA 1
ATOM 1398 C C . SER A 1 181 ? -29.595 -3.526 16.956 1.00 97.38 181 SER A C 1
ATOM 1400 O O . SER A 1 181 ? -30.497 -3.235 17.742 1.00 97.38 181 SER A O 1
ATOM 1402 N N . ASN A 1 182 ? -29.495 -2.934 15.759 1.00 98.00 182 ASN A N 1
ATOM 1403 C CA . ASN A 1 182 ? -30.355 -1.837 15.306 1.00 98.00 182 ASN A CA 1
ATOM 1404 C C . ASN A 1 182 ? -30.990 -2.091 13.926 1.00 98.00 182 ASN A C 1
ATOM 1406 O O . ASN A 1 182 ? -31.255 -1.149 13.172 1.00 98.00 182 ASN A O 1
ATOM 1410 N N . GLY A 1 183 ? -31.276 -3.364 13.629 1.00 96.06 183 GLY A N 1
ATOM 1411 C CA . GLY A 1 183 ? -32.135 -3.789 12.517 1.00 96.06 183 GLY A CA 1
ATOM 1412 C C . GLY A 1 183 ? -31.406 -4.207 11.238 1.00 96.06 183 GLY A C 1
ATOM 1413 O O . GLY A 1 183 ? -32.068 -4.587 10.273 1.00 96.06 183 GLY A O 1
ATOM 1414 N N . GLY A 1 184 ? -30.074 -4.148 11.216 1.00 98.12 184 GLY A N 1
ATOM 1415 C CA . GLY A 1 184 ? -29.272 -4.629 10.095 1.00 98.12 184 GLY A CA 1
ATOM 1416 C C . GLY A 1 184 ? -28.924 -6.110 10.190 1.00 98.12 184 GLY A C 1
ATOM 1417 O O . GLY A 1 184 ? -29.211 -6.788 11.172 1.00 98.12 184 GLY A O 1
ATOM 1418 N N . THR A 1 185 ? -28.296 -6.624 9.138 1.00 98.38 185 THR A N 1
ATOM 1419 C CA . THR A 1 185 ? -27.852 -8.017 9.026 1.00 98.38 185 THR A CA 1
ATOM 1420 C C . THR A 1 185 ? -26.382 -8.064 8.631 1.00 98.38 185 THR A C 1
ATOM 1422 O O . THR A 1 185 ? -25.947 -7.340 7.738 1.00 98.38 185 THR A O 1
ATOM 1425 N N . ILE A 1 186 ? -25.617 -8.941 9.275 1.00 98.50 186 ILE A N 1
ATOM 1426 C CA . ILE A 1 186 ? -24.256 -9.292 8.860 1.00 98.50 186 ILE A CA 1
ATOM 1427 C C . ILE A 1 186 ? -24.328 -10.705 8.297 1.00 98.50 186 ILE A C 1
ATOM 1429 O O . ILE A 1 186 ? -24.866 -11.601 8.948 1.00 98.50 186 ILE A O 1
ATOM 1433 N N . ASP A 1 187 ? -23.836 -10.905 7.078 1.00 98.38 187 ASP A N 1
ATOM 1434 C CA . ASP A 1 187 ? -23.721 -12.244 6.511 1.00 98.38 187 ASP A CA 1
ATOM 1435 C C . ASP A 1 187 ? -22.554 -12.982 7.173 1.00 98.38 187 ASP A C 1
ATOM 1437 O O . ASP A 1 187 ? -21.390 -12.785 6.820 1.00 98.38 187 ASP A O 1
ATOM 1441 N N . GLU A 1 188 ? -22.873 -13.857 8.123 1.00 97.44 188 GLU A N 1
ATOM 1442 C CA . GLU A 1 188 ? -21.914 -14.690 8.861 1.00 97.44 188 GLU A CA 1
ATOM 1443 C C . GLU A 1 188 ? -21.091 -15.629 7.956 1.00 97.44 188 GLU A C 1
ATOM 1445 O O . GLU A 1 188 ? -20.061 -16.158 8.380 1.00 97.44 188 GLU A O 1
ATOM 1450 N N . ASN A 1 189 ? -21.517 -15.856 6.705 1.00 97.69 189 ASN A N 1
ATOM 1451 C CA . ASN A 1 189 ? -20.754 -16.651 5.740 1.00 97.69 189 ASN A CA 1
ATOM 1452 C C . ASN A 1 189 ? -19.715 -15.834 4.968 1.00 97.69 189 ASN A C 1
ATOM 1454 O O . ASN A 1 189 ? -18.847 -16.445 4.332 1.00 97.69 189 ASN A O 1
ATOM 1458 N N . SER A 1 190 ? -19.785 -14.501 5.019 1.00 97.88 190 SER A N 1
ATOM 1459 C CA . SER A 1 190 ? -18.784 -13.626 4.408 1.00 97.88 190 SER A CA 1
ATOM 1460 C C . SER A 1 190 ? -17.421 -13.795 5.078 1.00 97.88 190 SER A C 1
ATOM 1462 O O . SER A 1 190 ? -17.326 -14.084 6.276 1.00 97.88 190 SER A O 1
ATOM 1464 N N . GLU A 1 191 ? -16.342 -13.634 4.315 1.00 98.00 191 GLU A N 1
ATOM 1465 C CA . GLU A 1 191 ? -14.993 -13.767 4.864 1.00 98.00 191 GLU A CA 1
ATOM 1466 C C . GLU A 1 191 ? -14.668 -12.660 5.865 1.00 98.00 191 GLU A C 1
ATOM 1468 O O . GLU A 1 191 ? -14.055 -12.942 6.896 1.00 98.00 191 GLU A O 1
ATOM 1473 N N . ILE A 1 192 ? -15.135 -11.428 5.640 1.00 97.94 192 ILE A N 1
ATOM 1474 C CA . ILE A 1 192 ? -14.952 -10.349 6.620 1.00 97.94 192 ILE A CA 1
ATOM 1475 C C . ILE A 1 192 ? -15.617 -10.669 7.967 1.00 97.94 192 ILE A C 1
ATOM 1477 O O . ILE A 1 192 ? -14.983 -10.491 9.006 1.00 97.94 192 ILE A O 1
ATOM 1481 N N . ALA A 1 193 ? -16.843 -11.208 7.981 1.00 98.25 193 ALA A N 1
ATOM 1482 C CA . ALA A 1 193 ? -17.523 -11.579 9.225 1.00 98.25 193 ALA A CA 1
ATOM 1483 C C . ALA A 1 193 ? -16.782 -12.698 9.971 1.00 98.25 193 ALA A C 1
ATOM 1485 O O . ALA A 1 193 ? -16.581 -12.613 11.184 1.00 98.25 193 ALA A O 1
ATOM 1486 N N . LYS A 1 194 ? -16.287 -13.708 9.243 1.00 98.69 194 LYS A N 1
ATOM 1487 C CA . LYS A 1 194 ? -15.450 -14.765 9.832 1.00 98.69 194 LYS A CA 1
ATOM 1488 C C . LYS A 1 194 ? -14.177 -14.196 10.446 1.00 98.69 194 LYS A C 1
ATOM 1490 O O . LYS A 1 194 ? -13.828 -14.580 11.557 1.00 98.69 194 LYS A O 1
ATOM 1495 N N . LYS A 1 195 ? -13.501 -13.267 9.761 1.00 98.38 195 LYS A N 1
ATOM 1496 C CA . LYS A 1 195 ? -12.268 -12.640 10.260 1.00 98.38 195 LYS A CA 1
ATOM 1497 C C . LYS A 1 195 ? -12.506 -11.810 11.514 1.00 98.38 195 LYS A C 1
ATOM 1499 O O . LYS A 1 195 ? -11.743 -11.954 12.462 1.00 98.38 195 LYS A O 1
ATOM 1504 N N . VAL A 1 196 ? -13.584 -11.027 11.549 1.00 98.38 196 VAL A N 1
ATOM 1505 C CA . VAL A 1 196 ? -14.006 -10.284 12.747 1.00 98.38 196 VAL A CA 1
ATOM 1506 C C . VAL A 1 196 ? -14.257 -11.244 13.911 1.00 98.38 196 VAL A C 1
ATOM 1508 O O . VAL A 1 196 ? -13.695 -11.084 14.988 1.00 98.38 196 VAL A O 1
ATOM 1511 N N . LYS A 1 197 ? -15.016 -12.319 13.690 1.00 97.69 197 LYS A N 1
ATOM 1512 C CA . LYS A 1 197 ? -15.280 -13.323 14.728 1.00 97.69 197 LYS A CA 1
ATOM 1513 C C . LYS A 1 197 ? -14.014 -14.036 15.213 1.00 97.69 197 LYS A C 1
ATOM 1515 O O . LYS A 1 197 ? -13.902 -14.365 16.392 1.00 97.69 197 LYS A O 1
ATOM 1520 N N . GLU A 1 198 ? -13.069 -14.303 14.314 1.00 97.25 198 GLU A N 1
ATOM 1521 C CA . GLU A 1 198 ? -11.781 -14.921 14.637 1.00 97.25 198 GLU A CA 1
ATOM 1522 C C . GLU A 1 198 ? -10.860 -1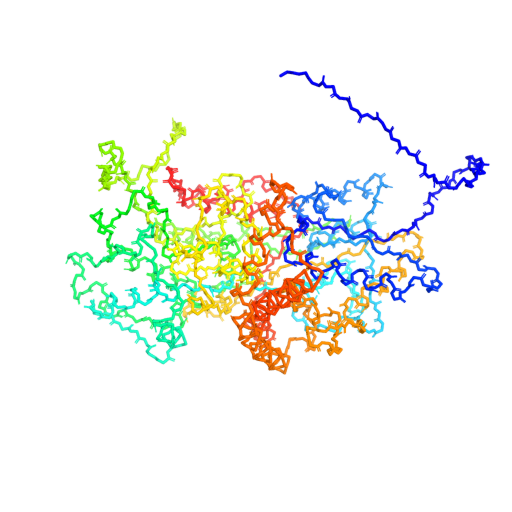4.011 15.463 1.00 97.25 198 GLU A C 1
ATOM 1524 O O . GLU A 1 198 ? -10.003 -14.556 16.168 1.00 97.25 198 GLU A O 1
ATOM 1529 N N . SER A 1 199 ? -10.999 -12.680 15.376 1.00 96.81 199 SER A N 1
ATOM 1530 C CA . SER A 1 199 ? -10.158 -11.718 16.104 1.00 96.81 199 SER A CA 1
ATOM 1531 C C . SER A 1 199 ? -10.646 -11.434 17.523 1.00 96.81 199 SER A C 1
ATOM 1533 O O . SER A 1 199 ? -9.836 -11.061 18.366 1.00 96.81 199 SER A O 1
ATOM 1535 N N . VAL A 1 200 ? -11.933 -11.653 17.828 1.00 95.19 200 VAL A N 1
ATOM 1536 C CA . VAL A 1 200 ? -12.512 -11.356 19.151 1.00 95.19 200 VAL A CA 1
ATOM 1537 C C . VAL A 1 200 ? -11.677 -11.966 20.285 1.00 95.19 200 VAL A C 1
ATOM 1539 O O . VAL A 1 200 ? -11.503 -13.184 20.380 1.00 95.19 200 VAL A O 1
ATOM 1542 N N . GLY A 1 201 ? -11.188 -11.103 21.182 1.00 92.62 201 GLY A N 1
ATOM 1543 C CA . GLY A 1 201 ? -10.390 -11.489 22.350 1.00 92.62 201 GLY A CA 1
ATOM 1544 C C . GLY A 1 201 ? -8.916 -11.796 22.058 1.00 92.62 201 GLY A C 1
ATOM 1545 O O . GLY A 1 201 ? -8.232 -12.330 22.933 1.00 92.62 201 GLY A O 1
ATOM 1546 N N . LYS A 1 202 ? -8.426 -11.487 20.854 1.00 94.88 202 LYS A N 1
ATOM 1547 C CA . LYS A 1 202 ? -7.008 -11.543 20.476 1.00 94.88 202 LYS A CA 1
ATOM 1548 C C . LYS A 1 202 ? -6.443 -10.129 20.324 1.00 94.88 202 LYS A C 1
ATOM 1550 O O . LYS A 1 202 ? -7.178 -9.159 20.448 1.00 94.88 202 LYS A O 1
ATOM 1555 N N . GLY A 1 203 ? -5.127 -10.055 20.127 1.00 92.69 203 GLY A N 1
ATOM 1556 C CA . GLY A 1 203 ? -4.413 -8.806 19.881 1.00 92.69 203 GLY A CA 1
ATOM 1557 C C . GLY A 1 203 ? -4.621 -7.736 20.951 1.00 92.69 203 GLY A C 1
ATOM 1558 O O . GLY A 1 203 ? -4.574 -8.031 22.150 1.00 92.69 203 GLY A O 1
ATOM 1559 N N . HIS A 1 204 ? -4.762 -6.486 20.519 1.00 93.81 204 HIS A N 1
ATOM 1560 C CA . HIS A 1 204 ? -4.982 -5.343 21.404 1.00 93.81 204 HIS A CA 1
ATOM 1561 C C . HIS A 1 204 ? -6.441 -4.875 21.369 1.00 93.81 204 HIS A C 1
ATOM 1563 O O . HIS A 1 204 ? -7.254 -5.332 20.583 1.00 93.81 204 HIS A O 1
ATOM 1569 N N . SER A 1 205 ? -6.808 -3.983 22.288 1.00 93.44 205 SER A N 1
ATOM 1570 C CA . SER A 1 205 ? -8.148 -3.390 22.324 1.00 93.44 205 SER A CA 1
ATOM 1571 C C . SER A 1 205 ? -8.119 -1.970 21.777 1.00 93.44 205 SER A C 1
ATOM 1573 O O . SER A 1 205 ? -7.112 -1.275 21.915 1.00 93.44 205 SER A O 1
ATOM 1575 N N . ILE A 1 206 ? -9.258 -1.514 21.247 1.00 96.25 206 ILE A N 1
ATOM 1576 C CA . ILE A 1 206 ? -9.431 -0.135 20.778 1.00 96.25 206 ILE A CA 1
ATOM 1577 C C . ILE A 1 206 ? -9.052 0.841 21.914 1.00 96.25 206 ILE A C 1
ATOM 1579 O O . ILE A 1 206 ? -9.687 0.816 22.978 1.00 96.25 206 ILE A O 1
ATOM 1583 N N . PRO A 1 207 ? -8.035 1.702 21.728 1.00 93.81 207 PRO A N 1
ATOM 1584 C CA . PRO A 1 207 ? -7.596 2.638 22.751 1.00 93.81 207 PRO A CA 1
ATOM 1585 C C . PRO A 1 207 ? -8.631 3.751 22.960 1.00 93.81 207 PRO A C 1
ATOM 1587 O O . PRO A 1 207 ? -9.371 4.121 22.050 1.00 93.81 207 PRO A O 1
ATOM 1590 N N . LYS A 1 208 ? -8.656 4.338 24.165 1.00 90.19 208 LYS A N 1
ATOM 1591 C CA . LYS A 1 208 ? -9.618 5.400 24.542 1.00 90.19 208 LYS A CA 1
ATOM 1592 C C . LYS A 1 208 ? -9.477 6.699 23.739 1.00 90.19 208 LYS A C 1
ATOM 1594 O O . LYS A 1 208 ? -10.376 7.537 23.762 1.00 90.19 208 LYS A O 1
ATOM 1599 N N . ASN A 1 209 ? -8.343 6.873 23.067 1.00 89.25 209 ASN A N 1
ATOM 1600 C CA . ASN A 1 209 ? -8.063 8.017 22.208 1.00 89.25 209 ASN A CA 1
ATOM 1601 C C . ASN A 1 209 ? -8.589 7.838 20.770 1.00 89.25 209 ASN A C 1
ATOM 1603 O O . ASN A 1 209 ? -8.511 8.773 19.972 1.00 89.25 209 ASN A O 1
ATOM 1607 N N . SER A 1 210 ? -9.170 6.679 20.445 1.00 95.19 210 SER A N 1
ATOM 1608 C CA . SER A 1 210 ? -9.948 6.462 19.225 1.00 95.19 210 SER A CA 1
ATOM 1609 C C . SER A 1 210 ? -11.415 6.818 19.456 1.00 95.19 210 SER A C 1
ATOM 1611 O O . SER A 1 210 ? -12.024 6.395 20.438 1.00 95.19 210 SER A O 1
ATOM 1613 N N . MET A 1 211 ? -12.046 7.529 18.517 1.00 97.19 211 MET A N 1
ATOM 1614 C CA . MET A 1 211 ? -13.481 7.824 18.631 1.00 97.19 211 MET A CA 1
ATOM 1615 C C . MET A 1 211 ? -14.354 6.559 18.560 1.00 97.19 211 MET A C 1
ATOM 1617 O O . MET A 1 211 ? -15.475 6.561 19.072 1.00 97.19 211 MET A O 1
ATOM 1621 N N . PHE A 1 212 ? -13.838 5.450 18.015 1.00 98.06 212 PHE A N 1
ATOM 1622 C CA . PHE A 1 212 ? -14.546 4.168 17.992 1.00 98.06 212 PHE A CA 1
ATOM 1623 C C . PHE A 1 212 ? -14.733 3.551 19.383 1.00 98.06 212 PHE A C 1
ATOM 1625 O O . PHE A 1 212 ? -15.678 2.791 19.571 1.00 98.06 212 PHE A O 1
ATOM 1632 N N . SER A 1 213 ? -13.936 3.918 20.396 1.00 96.56 213 SER A N 1
ATOM 1633 C CA . SER A 1 213 ? -14.211 3.482 21.777 1.00 96.56 213 SER A CA 1
ATOM 1634 C C . SER A 1 213 ? -15.436 4.176 22.394 1.00 96.56 213 SER A C 1
ATOM 1636 O O . SER A 1 213 ? -15.920 3.772 23.453 1.00 96.56 213 SER A O 1
ATOM 1638 N N . ALA A 1 214 ? -15.925 5.247 21.761 1.00 97.19 214 ALA A N 1
ATOM 1639 C CA . ALA A 1 214 ? -17.035 6.075 22.226 1.00 97.19 214 ALA A CA 1
ATOM 1640 C C . ALA A 1 214 ? -18.221 6.123 21.246 1.00 97.19 214 ALA A C 1
ATOM 1642 O O . ALA A 1 214 ? -19.213 6.799 21.530 1.00 97.19 214 ALA A O 1
ATOM 1643 N N . ILE A 1 215 ? -18.142 5.424 20.111 1.00 98.25 215 ILE A N 1
ATOM 1644 C CA . ILE A 1 215 ? -19.213 5.398 19.114 1.00 98.25 215 ILE A CA 1
ATOM 1645 C C . ILE A 1 215 ? -20.447 4.668 19.659 1.00 98.25 215 ILE A C 1
ATOM 1647 O O . ILE A 1 215 ? -20.348 3.645 20.339 1.00 98.25 215 ILE A O 1
ATOM 1651 N N . LYS A 1 216 ? -21.633 5.204 19.373 1.00 97.69 216 LYS A N 1
ATOM 1652 C CA . LYS A 1 216 ? -22.921 4.600 19.734 1.00 97.69 216 LYS A CA 1
ATOM 1653 C C . LYS A 1 216 ? -23.986 4.909 18.690 1.00 97.69 216 LYS A C 1
ATOM 1655 O O . LYS A 1 216 ? -23.833 5.824 17.886 1.00 97.69 216 LYS A O 1
ATOM 1660 N N . ILE A 1 217 ? -25.087 4.163 18.716 1.00 98.12 217 ILE A N 1
ATOM 1661 C CA . ILE A 1 217 ? -26.264 4.478 17.899 1.00 98.12 217 ILE A CA 1
ATOM 1662 C C . ILE A 1 217 ? -26.876 5.818 18.340 1.00 98.12 217 ILE A C 1
ATOM 1664 O O . ILE A 1 217 ? -26.983 6.085 19.539 1.00 98.12 217 ILE A O 1
ATOM 1668 N N . LYS A 1 218 ? -27.314 6.640 17.380 1.00 97.19 218 LYS A N 1
ATOM 1669 C CA . LYS A 1 218 ? -28.145 7.820 17.655 1.00 97.19 218 LYS A CA 1
ATOM 1670 C C . LYS A 1 218 ? -29.487 7.384 18.221 1.00 97.19 218 LYS A C 1
ATOM 1672 O O . LYS A 1 218 ? -30.073 6.405 17.756 1.00 97.19 218 LYS A O 1
ATOM 1677 N N . GLU A 1 219 ? -30.030 8.163 19.150 1.00 95.69 219 GLU A N 1
ATOM 1678 C CA . GLU A 1 219 ? -31.350 7.884 19.727 1.00 95.69 219 GLU A CA 1
ATOM 1679 C C . GLU A 1 219 ? -32.436 7.765 18.644 1.00 95.69 219 GLU A C 1
ATOM 1681 O O . GLU A 1 219 ? -33.222 6.821 18.653 1.00 95.69 219 GLU A O 1
ATOM 1686 N N . SER A 1 220 ? -32.413 8.660 17.649 1.00 95.62 220 SER A N 1
ATOM 1687 C CA . SER A 1 220 ? -33.345 8.666 16.511 1.00 95.62 220 SER A CA 1
ATOM 1688 C C . SER A 1 220 ? -33.214 7.460 15.576 1.00 95.62 220 SER A C 1
ATOM 1690 O O . SER A 1 220 ? -34.111 7.220 14.775 1.00 95.62 220 SER A O 1
ATOM 1692 N N . SER A 1 221 ? -32.100 6.730 15.649 1.00 96.62 221 SER A N 1
ATOM 1693 C CA . SER A 1 221 ? -31.773 5.607 14.763 1.00 96.62 221 SER A CA 1
ATOM 1694 C C . SER A 1 221 ? -31.909 4.247 15.451 1.00 96.62 221 SER A C 1
ATOM 1696 O O . SER A 1 221 ? -31.668 3.216 14.818 1.00 96.62 221 SER A O 1
ATOM 1698 N N . LYS A 1 222 ? -32.306 4.199 16.729 1.00 94.88 222 LYS A N 1
ATOM 1699 C CA . LYS A 1 222 ? -32.524 2.929 17.436 1.00 94.88 222 LYS A CA 1
ATOM 1700 C C . LYS A 1 222 ? -33.538 2.061 16.700 1.00 94.88 222 LYS A C 1
ATOM 1702 O O . LYS A 1 222 ? -34.563 2.550 16.224 1.00 94.88 222 LYS A O 1
ATOM 1707 N N . THR A 1 223 ? -33.272 0.758 16.637 1.00 89.25 223 THR A N 1
ATOM 1708 C CA . THR A 1 223 ? -34.117 -0.291 16.018 1.00 89.25 223 THR A CA 1
ATOM 1709 C C . THR A 1 223 ? -34.360 -0.197 14.505 1.00 89.25 223 THR A C 1
ATOM 1711 O O . THR A 1 223 ? -34.696 -1.209 13.898 1.00 89.25 223 THR A O 1
ATOM 1714 N N . THR A 1 224 ? -34.188 0.972 13.881 1.00 91.69 224 THR A N 1
ATOM 1715 C CA . THR A 1 224 ? -34.537 1.198 12.466 1.00 91.69 224 THR A CA 1
ATOM 1716 C C . THR A 1 224 ? -33.394 1.744 11.618 1.00 91.69 22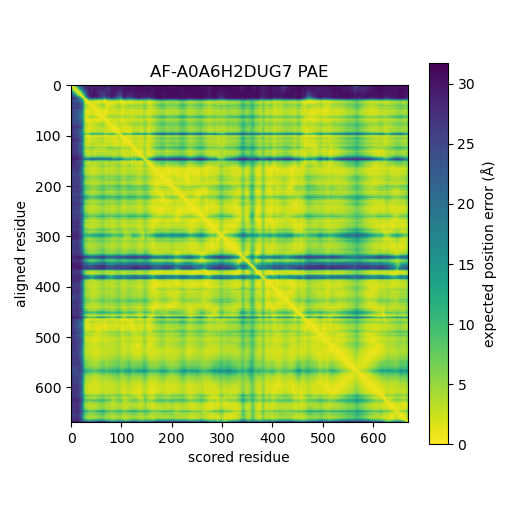4 THR A C 1
ATOM 1718 O O . THR A 1 224 ? -33.464 1.642 10.394 1.00 91.69 224 THR A O 1
ATOM 1721 N N . GLY A 1 225 ? -32.328 2.273 12.228 1.00 92.94 225 GLY A N 1
ATOM 1722 C CA . GLY A 1 225 ? -31.235 2.949 11.524 1.00 92.94 225 GLY A CA 1
ATOM 1723 C C . GLY A 1 225 ? -30.533 2.084 10.476 1.00 92.94 225 GLY A C 1
ATOM 1724 O O . GLY A 1 225 ? -30.064 2.605 9.461 1.00 92.94 225 GLY A O 1
ATOM 1725 N N . PHE A 1 226 ? -30.523 0.764 10.684 1.00 97.88 226 PHE A N 1
ATOM 1726 C CA . PHE A 1 226 ? -29.951 -0.210 9.754 1.00 97.88 226 PHE A CA 1
ATOM 1727 C C . PHE A 1 226 ? -30.982 -1.201 9.200 1.00 97.88 226 PHE A C 1
ATOM 1729 O O . PHE A 1 226 ? -30.600 -2.223 8.640 1.00 97.88 226 PHE A O 1
ATOM 1736 N N . SER A 1 227 ? -32.282 -0.913 9.313 1.00 96.06 227 SER A N 1
ATOM 1737 C CA . SER A 1 227 ? -33.331 -1.798 8.790 1.00 96.06 227 SER A CA 1
ATOM 1738 C C . SER A 1 227 ? -33.133 -2.092 7.298 1.00 96.06 227 SER A C 1
ATOM 1740 O O . SER A 1 227 ? -33.003 -1.175 6.485 1.00 96.06 227 SER A O 1
ATOM 1742 N N . GLY A 1 228 ? -33.082 -3.379 6.944 1.00 95.50 228 GLY A N 1
ATOM 1743 C CA . GLY A 1 228 ? -32.861 -3.844 5.569 1.00 95.50 228 GLY A CA 1
ATOM 1744 C C . GLY A 1 228 ? -31.424 -3.688 5.054 1.00 95.50 228 GLY A C 1
ATOM 1745 O O . GLY A 1 228 ? -31.150 -4.048 3.910 1.00 95.50 228 GLY A O 1
ATOM 1746 N N . PHE A 1 229 ? -30.494 -3.184 5.869 1.00 97.81 229 PHE A N 1
ATOM 1747 C CA . PHE A 1 229 ? -29.087 -3.075 5.502 1.00 97.81 229 PHE A CA 1
ATOM 1748 C C . PHE A 1 229 ? -28.363 -4.398 5.769 1.00 97.81 229 PHE A C 1
ATOM 1750 O O . PHE A 1 229 ? -28.344 -4.878 6.902 1.00 97.81 229 PHE A O 1
ATOM 1757 N N . THR A 1 230 ? -27.766 -4.982 4.729 1.00 97.88 230 THR A N 1
ATOM 1758 C CA . THR A 1 230 ? -26.982 -6.222 4.828 1.00 97.88 230 THR A CA 1
ATOM 1759 C C . THR A 1 230 ? -25.519 -5.952 4.504 1.00 97.88 230 THR A C 1
ATOM 1761 O O . THR A 1 230 ? -25.221 -5.374 3.459 1.00 97.88 230 THR A O 1
ATOM 1764 N N . VAL A 1 231 ? -24.614 -6.401 5.373 1.00 98.38 231 VAL A N 1
ATOM 1765 C CA . VAL A 1 231 ? -23.162 -6.306 5.174 1.00 98.38 231 VAL A CA 1
ATOM 1766 C C . VAL A 1 231 ? -22.580 -7.676 4.842 1.00 98.38 231 VAL A C 1
ATOM 1768 O O . VAL A 1 231 ? -22.861 -8.657 5.528 1.00 98.38 231 VAL A O 1
ATOM 1771 N N . ASN A 1 232 ? -21.764 -7.734 3.790 1.00 97.31 232 ASN A N 1
ATOM 1772 C CA . ASN A 1 232 ? -21.028 -8.916 3.337 1.00 97.31 232 ASN A CA 1
ATOM 1773 C C . ASN A 1 232 ? -19.747 -8.488 2.586 1.00 97.31 232 ASN A C 1
ATOM 1775 O O . ASN A 1 232 ? -19.429 -7.301 2.528 1.00 97.31 232 ASN A O 1
ATOM 1779 N N . ASP A 1 233 ? -19.017 -9.422 1.968 1.00 95.12 233 ASP A N 1
ATOM 1780 C CA . ASP A 1 233 ? -17.766 -9.099 1.258 1.00 95.12 233 ASP A CA 1
ATOM 1781 C C . ASP A 1 233 ? -17.973 -8.099 0.097 1.00 95.12 233 ASP A C 1
ATOM 1783 O O . ASP A 1 233 ? -17.130 -7.228 -0.139 1.00 95.12 233 ASP A O 1
ATOM 1787 N N . SER A 1 234 ? -19.127 -8.157 -0.588 1.00 94.06 234 SER A N 1
ATOM 1788 C CA . SER A 1 234 ? -19.451 -7.234 -1.691 1.00 94.06 234 SER A CA 1
ATOM 1789 C C . SER A 1 234 ? -19.651 -5.792 -1.231 1.00 94.06 234 SER A C 1
ATOM 1791 O O . SER A 1 234 ? -19.451 -4.869 -2.018 1.00 94.06 234 SER A O 1
ATOM 1793 N N . THR A 1 235 ? -19.979 -5.582 0.050 1.00 96.69 235 THR A N 1
ATOM 1794 C CA . THR A 1 235 ? -20.077 -4.244 0.645 1.00 96.69 235 THR A CA 1
ATOM 1795 C C . THR A 1 235 ? -18.771 -3.468 0.497 1.00 96.69 235 THR A C 1
ATOM 1797 O O . THR A 1 235 ? -18.809 -2.256 0.325 1.00 96.69 235 THR A O 1
ATOM 1800 N N . PHE A 1 236 ? -17.624 -4.153 0.518 1.00 95.81 236 PHE A N 1
ATOM 1801 C CA . PHE A 1 236 ? -16.310 -3.511 0.472 1.00 95.81 236 PHE A CA 1
ATOM 1802 C C . PHE A 1 236 ? -15.626 -3.633 -0.891 1.00 95.81 236 PHE A C 1
ATOM 1804 O O . PHE A 1 236 ? -14.870 -2.737 -1.267 1.00 95.81 236 PHE A O 1
ATOM 1811 N N . SER A 1 237 ? -15.889 -4.708 -1.647 1.00 89.56 237 SER A N 1
ATOM 1812 C CA . SER A 1 237 ? -15.293 -4.911 -2.977 1.00 89.56 237 SER A CA 1
ATOM 1813 C C . SER A 1 237 ? -15.944 -4.087 -4.097 1.00 89.56 237 SER A C 1
ATOM 1815 O O . SER A 1 237 ? -15.362 -3.985 -5.181 1.00 89.56 237 SER A O 1
ATOM 1817 N N . ASP A 1 238 ? -17.131 -3.519 -3.850 1.00 94.56 238 ASP A N 1
ATOM 1818 C CA . ASP A 1 238 ? -17.805 -2.553 -4.723 1.00 94.56 238 ASP A CA 1
ATOM 1819 C C . ASP A 1 238 ? -17.562 -1.125 -4.197 1.00 94.56 238 ASP A C 1
ATOM 1821 O O . ASP A 1 238 ? -18.005 -0.781 -3.099 1.00 94.56 238 ASP A O 1
ATOM 1825 N N . ILE A 1 239 ? -16.914 -0.264 -4.993 1.00 96.25 239 ILE A N 1
ATOM 1826 C CA . ILE A 1 239 ? -16.499 1.087 -4.559 1.00 96.25 239 ILE A CA 1
ATOM 1827 C C . ILE A 1 239 ? -17.694 1.888 -4.020 1.00 96.25 239 ILE A C 1
ATOM 1829 O O . ILE A 1 239 ? -17.613 2.469 -2.943 1.00 96.25 239 ILE A O 1
ATOM 1833 N N . LYS A 1 240 ? -18.837 1.890 -4.720 1.00 96.06 240 LYS A N 1
ATOM 1834 C CA . LYS A 1 240 ? -20.035 2.620 -4.277 1.00 96.06 240 LYS A CA 1
ATOM 1835 C C . LYS A 1 240 ? -20.566 2.106 -2.934 1.00 96.06 240 LYS A C 1
ATOM 1837 O O . LYS A 1 240 ? -20.911 2.917 -2.079 1.00 96.06 240 LYS A O 1
ATOM 1842 N N . LYS A 1 241 ? -20.596 0.786 -2.722 1.00 97.00 241 LYS A N 1
ATOM 1843 C CA . LYS A 1 241 ? -21.106 0.195 -1.474 1.00 97.00 241 LYS A CA 1
ATOM 1844 C C . LYS A 1 241 ? -20.190 0.479 -0.285 1.00 97.00 241 LYS A C 1
ATOM 1846 O O . LYS A 1 241 ? -20.692 0.644 0.822 1.00 97.00 241 LYS A O 1
ATOM 1851 N N . ALA A 1 242 ? -18.883 0.624 -0.509 1.00 98.06 242 ALA A N 1
ATOM 1852 C CA . ALA A 1 242 ? -17.948 1.027 0.539 1.00 98.06 242 ALA A CA 1
ATOM 1853 C C . ALA A 1 242 ? -18.243 2.454 1.041 1.00 98.06 242 ALA A C 1
ATOM 1855 O O . ALA A 1 242 ? -18.294 2.693 2.249 1.00 98.06 242 ALA A O 1
ATOM 1856 N N . PHE A 1 243 ? -18.527 3.387 0.122 1.00 97.88 243 PHE A N 1
ATOM 1857 C CA . PHE A 1 243 ? -19.004 4.731 0.474 1.00 97.88 243 PHE A CA 1
ATOM 1858 C C . PHE A 1 243 ? -20.370 4.687 1.177 1.00 97.88 243 PHE A C 1
ATOM 1860 O O . PHE A 1 243 ? -20.546 5.340 2.205 1.00 97.88 243 PHE A O 1
ATOM 1867 N N . GLU A 1 244 ? -21.321 3.889 0.676 1.00 97.31 244 GLU A N 1
ATOM 1868 C CA . GLU A 1 244 ? -22.649 3.732 1.291 1.00 97.31 244 GLU A CA 1
ATOM 1869 C C . GLU A 1 244 ? -22.566 3.155 2.712 1.00 97.31 244 GLU A C 1
ATOM 1871 O O . GLU A 1 244 ? -23.277 3.620 3.603 1.00 97.31 244 GLU A O 1
ATOM 1876 N N . PHE A 1 245 ? -21.675 2.188 2.957 1.00 98.50 245 PHE A N 1
ATOM 1877 C CA . PHE A 1 245 ? -21.406 1.656 4.292 1.00 98.50 245 PHE A CA 1
ATOM 1878 C C . PHE A 1 245 ? -20.912 2.763 5.225 1.00 98.50 245 PHE A C 1
ATOM 1880 O O . PHE A 1 245 ? -21.489 2.970 6.294 1.00 98.50 245 PHE A O 1
ATOM 1887 N N . ALA A 1 246 ? -19.902 3.528 4.802 1.00 98.56 246 ALA A N 1
ATOM 1888 C CA . ALA A 1 246 ? -19.345 4.614 5.601 1.00 98.56 246 ALA A CA 1
ATOM 1889 C C . ALA A 1 246 ? -20.385 5.704 5.919 1.00 98.56 246 ALA A C 1
ATOM 1891 O O . ALA A 1 246 ? -20.520 6.126 7.070 1.00 98.56 246 ALA A O 1
ATOM 1892 N N . GLN A 1 247 ? -21.184 6.103 4.924 1.00 97.94 247 GLN A N 1
ATOM 1893 C CA . GLN A 1 247 ? -22.306 7.024 5.110 1.00 97.94 247 GLN A CA 1
ATOM 1894 C C . GLN A 1 247 ? -23.348 6.459 6.080 1.00 97.94 247 GLN A C 1
ATOM 1896 O O . GLN A 1 247 ? -23.804 7.180 6.965 1.00 97.94 247 GLN A O 1
ATOM 1901 N N . LYS A 1 248 ? -23.732 5.181 5.947 1.00 97.81 248 LYS A N 1
ATOM 1902 C CA . LYS A 1 248 ? -24.757 4.575 6.806 1.00 97.81 248 LYS A CA 1
ATOM 1903 C C . LYS A 1 248 ? -24.328 4.445 8.251 1.00 97.81 248 LYS A C 1
ATOM 1905 O O . LYS A 1 248 ? -25.165 4.669 9.128 1.00 97.81 248 LYS A O 1
ATOM 1910 N N . ILE A 1 249 ? -23.062 4.131 8.508 1.00 98.56 249 ILE A N 1
ATOM 1911 C CA . ILE A 1 249 ? -22.517 4.186 9.863 1.00 98.56 249 ILE A CA 1
ATOM 1912 C C . ILE A 1 249 ? -22.598 5.622 10.386 1.00 98.56 249 ILE A C 1
ATOM 1914 O O . ILE A 1 249 ? -23.218 5.852 11.422 1.00 98.56 249 ILE A O 1
ATOM 1918 N N . TYR A 1 250 ? -22.055 6.596 9.655 1.00 97.94 250 TYR A N 1
ATOM 1919 C CA . TYR A 1 250 ? -22.026 7.999 10.079 1.00 97.94 250 TYR A CA 1
ATOM 1920 C C . TYR A 1 250 ? -23.428 8.586 10.346 1.00 97.94 250 TYR A C 1
ATOM 1922 O O . TYR A 1 250 ? -23.668 9.269 11.343 1.00 97.94 250 TYR A O 1
ATOM 1930 N N . ASP A 1 251 ? -24.395 8.301 9.476 1.00 97.25 251 ASP A N 1
ATOM 1931 C CA . ASP A 1 251 ? -25.749 8.849 9.576 1.00 97.25 251 ASP A CA 1
ATOM 1932 C C . ASP A 1 251 ? -26.519 8.323 10.783 1.00 97.25 251 ASP A C 1
ATOM 1934 O O . ASP A 1 251 ? -27.340 9.052 11.342 1.00 97.25 251 ASP A O 1
ATOM 1938 N N . ASN A 1 252 ? -26.227 7.101 11.222 1.00 98.31 252 ASN A N 1
ATOM 1939 C CA . ASN A 1 252 ? -26.960 6.443 12.297 1.00 98.31 252 ASN A CA 1
ATOM 1940 C C . ASN A 1 252 ? -26.210 6.401 13.629 1.00 98.31 252 ASN A C 1
ATOM 1942 O O . ASN A 1 252 ? -26.797 5.999 14.633 1.00 98.31 252 ASN A O 1
ATOM 1946 N N . THR A 1 253 ? -24.945 6.823 13.666 1.00 98.25 253 THR A N 1
ATOM 1947 C CA . THR A 1 253 ? -24.110 6.785 14.873 1.00 98.25 253 THR A CA 1
ATOM 1948 C C . THR A 1 253 ? -23.629 8.162 15.300 1.00 98.25 253 THR A C 1
ATOM 1950 O O . THR A 1 253 ? -23.535 9.098 14.512 1.00 98.25 253 THR A O 1
ATOM 1953 N N . GLU A 1 254 ? -23.342 8.299 16.583 1.00 96.88 254 GLU A N 1
ATOM 1954 C CA . GLU A 1 254 ? -22.773 9.499 17.178 1.00 96.88 254 GLU A CA 1
ATOM 1955 C C . GLU A 1 254 ? -21.650 9.132 18.146 1.00 96.88 254 GLU A C 1
ATOM 1957 O O . GLU A 1 254 ? -21.541 7.989 18.598 1.00 96.88 254 GLU A O 1
ATOM 1962 N N . ILE A 1 255 ? -20.816 10.117 18.473 1.00 96.81 255 ILE A N 1
ATOM 1963 C CA . ILE A 1 255 ? -19.732 9.955 19.439 1.00 96.81 255 ILE A CA 1
ATOM 1964 C C . ILE A 1 255 ? -20.218 10.407 20.813 1.00 96.81 255 ILE A C 1
ATOM 1966 O O . ILE A 1 255 ? -20.643 11.549 20.994 1.00 96.81 255 ILE A O 1
ATOM 1970 N N . ASP A 1 256 ? -20.137 9.517 21.800 1.00 95.69 256 ASP A N 1
ATOM 1971 C CA . ASP A 1 256 ? -20.392 9.857 23.194 1.00 95.69 256 ASP A CA 1
ATOM 1972 C C . ASP A 1 256 ? -19.239 10.700 23.752 1.00 95.69 256 ASP A C 1
ATOM 1974 O O . ASP A 1 256 ? -18.234 10.180 24.240 1.00 95.69 256 ASP A O 1
ATOM 1978 N N . THR A 1 257 ? -19.392 12.024 23.692 1.00 92.94 257 THR A N 1
ATOM 1979 C CA . THR A 1 257 ? -18.359 12.982 24.110 1.00 92.94 257 THR A CA 1
ATOM 1980 C C . THR A 1 257 ? -17.950 12.839 25.577 1.00 92.94 257 THR A C 1
ATOM 1982 O O . THR A 1 257 ? -16.869 13.286 25.953 1.00 92.94 257 THR A O 1
ATOM 1985 N N . THR A 1 258 ? -18.765 12.180 26.409 1.00 91.81 258 THR A N 1
ATOM 1986 C CA . THR A 1 258 ? -18.435 11.918 27.820 1.00 91.81 258 THR A CA 1
ATOM 1987 C C . THR A 1 258 ? -17.397 10.811 28.015 1.00 91.81 258 THR A C 1
ATOM 1989 O O . THR A 1 258 ? -16.825 10.702 29.100 1.00 91.81 258 THR A O 1
ATOM 1992 N N . LYS A 1 259 ? -17.147 10.003 26.976 1.00 92.75 259 LYS A N 1
ATOM 1993 C CA . LYS A 1 259 ? -16.195 8.883 26.973 1.00 92.75 259 LYS A CA 1
ATOM 1994 C C . LYS A 1 259 ? -14.876 9.200 26.267 1.00 92.75 259 LYS A C 1
ATOM 1996 O O . LYS A 1 259 ? -13.989 8.351 26.269 1.00 92.75 259 LYS A O 1
ATOM 2001 N N . LEU A 1 260 ? -14.756 10.378 25.655 1.00 89.50 260 LEU A N 1
ATOM 2002 C CA . LEU A 1 260 ? -13.548 10.787 24.942 1.00 89.50 260 LEU A CA 1
ATOM 2003 C C . LEU A 1 260 ? -12.433 11.188 25.908 1.00 89.50 260 LEU A C 1
ATOM 2005 O O . LEU A 1 260 ? -12.661 11.952 26.849 1.00 89.50 260 LEU A O 1
ATOM 2009 N N . ASP A 1 261 ? -11.221 10.712 25.630 1.00 87.44 261 ASP A N 1
ATOM 2010 C CA . ASP A 1 261 ? -10.012 11.145 26.328 1.00 87.44 261 ASP A CA 1
ATOM 2011 C C . ASP A 1 261 ? -9.572 12.556 25.881 1.00 87.44 261 ASP A C 1
ATOM 2013 O O . ASP A 1 261 ? -10.010 13.080 24.853 1.00 87.44 261 ASP A O 1
ATOM 2017 N N . ALA A 1 262 ? -8.709 13.199 26.664 1.00 87.75 262 ALA A N 1
ATOM 2018 C CA . ALA A 1 262 ? -8.088 14.473 26.322 1.00 87.75 262 ALA A CA 1
ATOM 2019 C C . ALA A 1 262 ? -7.157 14.366 25.101 1.00 87.75 262 ALA A C 1
ATOM 2021 O O . ALA A 1 262 ? -6.962 15.361 24.400 1.00 87.75 262 ALA A O 1
ATOM 2022 N N . ASP A 1 263 ? -6.594 13.184 24.838 1.00 88.38 263 ASP A N 1
ATOM 2023 C CA . ASP A 1 263 ? -5.691 12.912 23.715 1.00 88.38 263 ASP A CA 1
ATOM 2024 C C . ASP A 1 263 ? -6.385 12.301 22.481 1.00 88.38 263 ASP A C 1
ATOM 2026 O O . ASP A 1 263 ? -5.695 11.816 21.580 1.00 88.38 263 ASP A O 1
ATOM 2030 N N . VAL A 1 264 ? -7.727 12.350 22.407 1.00 92.12 264 VAL A N 1
ATOM 2031 C CA . VAL A 1 264 ? -8.495 11.811 21.270 1.00 92.12 264 VAL A CA 1
ATOM 2032 C C . VAL A 1 264 ? -7.964 12.325 19.929 1.00 92.12 264 VAL A C 1
ATOM 2034 O O . VAL A 1 264 ? -7.591 13.494 19.791 1.00 92.12 264 VAL A O 1
ATOM 2037 N N . LYS A 1 265 ? -7.925 11.452 18.924 1.00 92.12 265 LYS A N 1
ATOM 2038 C CA . LYS A 1 265 ? -7.398 11.736 17.583 1.00 92.12 265 LYS A CA 1
ATOM 2039 C C . LYS A 1 265 ? -8.516 11.881 16.552 1.00 92.12 265 LYS A C 1
ATOM 2041 O O . LYS A 1 265 ? -9.657 11.498 16.795 1.00 92.12 265 LYS A O 1
ATOM 2046 N N . ASP A 1 266 ? -8.180 12.461 15.400 1.00 93.56 266 ASP A N 1
ATOM 2047 C CA . ASP A 1 266 ? -9.058 12.417 14.226 1.00 93.56 266 ASP A CA 1
ATOM 2048 C C . ASP A 1 266 ? -9.325 10.946 13.857 1.00 93.56 266 ASP A C 1
ATOM 2050 O O . ASP A 1 266 ? -8.451 10.099 14.032 1.00 93.56 266 ASP A O 1
ATOM 2054 N N . THR A 1 267 ? -10.542 10.624 13.430 1.00 95.81 267 THR A N 1
ATOM 2055 C CA . THR A 1 267 ? -10.965 9.243 13.157 1.00 95.81 267 THR A CA 1
ATOM 2056 C C . THR A 1 267 ? -11.887 9.217 11.946 1.00 95.81 267 THR A C 1
ATOM 2058 O O . THR A 1 267 ? -12.748 10.080 11.791 1.00 95.81 267 THR A O 1
ATOM 2061 N N . GLU A 1 268 ? -11.766 8.198 11.112 1.00 97.06 268 GLU A N 1
ATOM 2062 C CA . GLU A 1 268 ? -12.528 8.031 9.883 1.00 97.06 268 GLU A CA 1
ATOM 2063 C C . GLU A 1 268 ? -13.147 6.633 9.796 1.00 97.06 268 GLU A C 1
ATOM 2065 O O . GLU A 1 268 ? -12.544 5.636 10.178 1.00 97.06 268 GLU A O 1
ATOM 2070 N N . ILE A 1 269 ? -14.369 6.517 9.278 1.00 98.75 269 ILE A N 1
ATOM 2071 C CA . ILE A 1 269 ? -14.947 5.193 9.004 1.00 98.75 269 ILE A CA 1
ATOM 2072 C C . ILE A 1 269 ? -14.231 4.569 7.803 1.00 98.75 269 ILE A C 1
ATOM 2074 O O . ILE A 1 269 ? -13.822 3.410 7.865 1.00 98.75 269 ILE A O 1
ATOM 2078 N N . PHE A 1 270 ? -14.016 5.353 6.745 1.00 98.56 270 PHE A N 1
ATOM 2079 C CA . PHE A 1 270 ? -13.344 4.910 5.530 1.00 98.56 270 PHE A CA 1
ATOM 2080 C C . PHE A 1 270 ? -12.228 5.874 5.103 1.00 98.56 270 PHE A C 1
ATOM 2082 O O . PHE A 1 270 ? -12.489 7.030 4.770 1.00 98.56 270 PHE A O 1
ATOM 2089 N N . ALA A 1 271 ? -10.984 5.391 5.072 1.00 96.94 271 ALA A N 1
ATOM 2090 C CA . ALA A 1 271 ? -9.843 6.127 4.518 1.00 96.94 271 ALA A CA 1
ATOM 2091 C C . ALA A 1 271 ? -9.499 5.651 3.100 1.00 96.94 271 ALA A C 1
ATOM 2093 O O . ALA A 1 271 ? -9.486 4.449 2.834 1.00 96.94 271 ALA A O 1
ATOM 2094 N N . ILE A 1 272 ? -9.131 6.557 2.198 1.00 96.50 272 ILE A N 1
ATOM 2095 C CA . ILE A 1 272 ? -8.718 6.193 0.836 1.00 96.50 272 ILE A CA 1
ATOM 2096 C C . ILE A 1 272 ? -7.380 6.853 0.504 1.00 96.50 272 ILE A C 1
ATOM 2098 O O . ILE A 1 272 ? -7.319 8.064 0.269 1.00 96.50 272 ILE A O 1
ATOM 2102 N N . ASP A 1 273 ? -6.330 6.038 0.406 1.00 93.56 273 ASP A N 1
ATOM 2103 C CA . ASP A 1 273 ? -5.075 6.433 -0.225 1.00 93.56 273 ASP A CA 1
ATOM 2104 C C . ASP A 1 273 ? -5.238 6.457 -1.751 1.00 93.56 273 ASP A C 1
ATOM 2106 O O . ASP A 1 273 ? -6.036 5.714 -2.323 1.00 93.56 273 ASP A O 1
ATOM 2110 N N . TYR A 1 274 ? -4.454 7.298 -2.434 1.00 90.62 274 TYR A N 1
ATOM 2111 C CA . TYR A 1 274 ? -4.465 7.404 -3.903 1.00 90.62 274 TYR A CA 1
ATOM 2112 C C . TYR A 1 274 ? -5.883 7.570 -4.476 1.00 90.62 274 TYR A C 1
ATOM 2114 O O . TYR A 1 274 ? -6.235 6.987 -5.500 1.00 90.62 274 TYR A O 1
ATOM 2122 N N . ALA A 1 275 ? -6.713 8.393 -3.828 1.00 94.12 275 ALA A N 1
ATOM 2123 C CA . ALA A 1 275 ? -8.127 8.548 -4.169 1.00 94.12 275 ALA A CA 1
ATOM 2124 C C . ALA A 1 275 ? -8.388 8.910 -5.644 1.00 94.12 275 ALA A C 1
ATOM 2126 O O . ALA A 1 275 ? -9.412 8.524 -6.205 1.00 94.12 275 ALA A O 1
ATOM 2127 N N . SER A 1 276 ? -7.452 9.597 -6.307 1.00 94.19 276 SER A N 1
ATOM 2128 C CA . SER A 1 276 ? -7.537 9.887 -7.743 1.00 94.19 276 SER A CA 1
ATOM 2129 C C . SER A 1 276 ? -7.443 8.640 -8.629 1.00 94.19 276 SER A C 1
ATOM 2131 O O . SER A 1 276 ? -8.016 8.628 -9.720 1.00 94.19 276 SER A O 1
ATOM 2133 N N . ASP A 1 277 ? -6.773 7.577 -8.188 1.00 94.31 277 ASP A N 1
ATOM 2134 C CA . ASP A 1 277 ? -6.756 6.286 -8.876 1.00 94.31 277 ASP A CA 1
ATOM 2135 C C . ASP A 1 277 ? -8.095 5.580 -8.701 1.00 94.31 277 ASP A C 1
ATOM 2137 O O . ASP A 1 277 ? -8.717 5.210 -9.694 1.00 94.31 277 ASP A O 1
ATOM 2141 N N . VAL A 1 278 ? -8.581 5.476 -7.459 1.00 95.88 278 VAL A N 1
ATOM 2142 C CA . VAL A 1 278 ? -9.876 4.857 -7.125 1.00 95.88 278 VAL A CA 1
ATOM 2143 C C . VAL A 1 278 ? -11.021 5.546 -7.874 1.00 95.88 278 VAL A C 1
ATOM 2145 O O . VAL A 1 278 ? -11.883 4.887 -8.457 1.00 95.88 278 VAL A O 1
ATOM 2148 N N . PHE A 1 279 ? -10.984 6.877 -7.962 1.00 97.00 279 PHE A N 1
ATOM 2149 C CA . PHE A 1 279 ? -11.962 7.658 -8.712 1.00 97.00 279 PHE A CA 1
ATOM 2150 C C . PHE A 1 279 ? -11.960 7.289 -10.202 1.00 97.00 279 PHE A C 1
ATOM 2152 O O . PHE A 1 279 ? -13.007 7.014 -10.796 1.00 97.00 279 PHE A O 1
ATOM 2159 N N . ARG A 1 280 ? -10.776 7.241 -10.826 1.00 96.00 280 ARG A N 1
ATOM 2160 C CA . ARG A 1 280 ? -10.639 6.882 -12.247 1.00 96.00 280 ARG A CA 1
ATOM 2161 C C . ARG A 1 280 ? -11.008 5.419 -12.503 1.00 96.00 280 ARG A C 1
ATOM 2163 O O . ARG A 1 280 ? -11.638 5.128 -13.520 1.00 96.00 280 ARG A O 1
ATOM 2170 N N . LYS A 1 281 ? -10.676 4.510 -11.581 1.00 95.06 281 LYS A N 1
ATOM 2171 C CA . LYS A 1 281 ? -11.091 3.100 -11.620 1.00 95.06 281 LYS A CA 1
ATOM 2172 C C . LYS A 1 281 ? -12.602 2.955 -11.629 1.00 95.06 281 LYS A C 1
ATOM 2174 O O . LYS A 1 281 ? -13.112 2.134 -12.391 1.00 95.06 281 LYS A O 1
ATOM 2179 N N . GLN A 1 282 ? -13.311 3.727 -10.809 1.00 95.69 282 GLN A N 1
ATOM 2180 C CA . GLN A 1 282 ? -14.765 3.660 -10.755 1.00 95.69 282 GLN A CA 1
ATOM 2181 C C . GLN A 1 282 ? -15.388 4.072 -12.097 1.00 95.69 282 GLN A C 1
ATOM 2183 O O . GLN A 1 282 ? -16.239 3.347 -12.608 1.00 95.69 282 GLN A O 1
ATOM 2188 N N . ILE A 1 283 ? -14.891 5.144 -12.730 1.00 95.88 283 ILE A N 1
ATOM 2189 C CA . ILE A 1 283 ? -15.327 5.548 -14.079 1.00 95.88 283 ILE A CA 1
ATOM 2190 C C . ILE A 1 283 ? -15.030 4.456 -15.106 1.00 95.88 283 ILE A C 1
ATOM 2192 O O . ILE A 1 283 ? -15.898 4.103 -15.900 1.00 95.88 283 ILE A O 1
ATOM 2196 N N . MET A 1 284 ? -13.827 3.880 -15.077 1.00 94.75 284 MET A N 1
ATOM 2197 C CA . MET A 1 284 ? -13.460 2.799 -15.990 1.00 94.75 284 MET A CA 1
ATOM 2198 C C . MET A 1 284 ? -14.353 1.563 -15.818 1.00 94.75 284 MET A C 1
ATOM 2200 O O . MET A 1 284 ? -14.767 0.977 -16.812 1.00 94.75 284 MET A O 1
ATOM 2204 N N . SER A 1 285 ? -14.667 1.169 -14.584 1.00 95.00 285 SER A N 1
ATOM 2205 C CA . SER A 1 285 ? -15.528 0.011 -14.307 1.00 95.00 285 SER A CA 1
ATOM 2206 C C . SER A 1 285 ? -16.989 0.254 -14.719 1.00 95.00 285 SER A C 1
ATOM 2208 O O . SER A 1 285 ? -17.635 -0.671 -15.213 1.00 95.00 285 SER A O 1
ATOM 2210 N N . LYS A 1 286 ? -17.499 1.489 -14.592 1.00 92.19 286 LYS A N 1
ATOM 2211 C CA . LYS A 1 286 ? -18.850 1.856 -15.060 1.00 92.19 286 LYS A CA 1
ATOM 2212 C C . LYS A 1 286 ? -18.933 1.948 -16.584 1.00 92.19 286 LYS A C 1
ATOM 2214 O O . LYS A 1 286 ? -19.845 1.394 -17.186 1.00 92.19 286 LYS A O 1
ATOM 2219 N N . GLU A 1 287 ? -17.990 2.658 -17.198 1.00 91.31 287 GLU A N 1
ATOM 2220 C CA . GLU A 1 287 ? -18.148 3.177 -18.564 1.00 91.31 287 GLU A CA 1
ATOM 2221 C C . GLU A 1 287 ? -17.207 2.523 -19.588 1.00 91.31 287 GLU A C 1
ATOM 2223 O O . GLU A 1 287 ? -17.347 2.762 -20.784 1.00 91.31 287 GLU A O 1
ATOM 2228 N N . ASN A 1 288 ? -16.214 1.738 -19.147 1.00 91.75 288 ASN A N 1
ATOM 2229 C CA . ASN A 1 288 ? -15.108 1.246 -19.982 1.00 91.75 288 ASN A CA 1
ATOM 2230 C C . ASN A 1 288 ? -14.396 2.370 -20.766 1.00 91.75 288 ASN A C 1
ATOM 2232 O O . ASN A 1 288 ? -13.950 2.190 -21.900 1.00 91.75 288 ASN A O 1
ATOM 2236 N N . LYS A 1 289 ? -14.311 3.561 -20.159 1.00 92.44 289 LYS A N 1
ATOM 2237 C CA . LYS A 1 289 ? -13.661 4.754 -20.715 1.00 92.44 289 LYS A CA 1
ATOM 2238 C C . LYS A 1 289 ? -12.515 5.208 -19.815 1.00 92.44 289 LYS A C 1
ATOM 2240 O O . LYS A 1 289 ? -12.609 5.162 -18.590 1.00 92.44 289 LYS A O 1
ATOM 2245 N N . SER A 1 290 ? -11.442 5.696 -20.430 1.00 93.06 290 SER A N 1
ATOM 2246 C CA . SER A 1 290 ? -10.315 6.338 -19.752 1.00 93.06 290 SER A CA 1
ATOM 2247 C C . SER A 1 290 ? -10.324 7.849 -19.974 1.00 93.06 290 SER A C 1
ATOM 2249 O O . SER A 1 290 ? -10.852 8.349 -20.967 1.00 93.06 290 SER A O 1
ATOM 2251 N N . PHE A 1 291 ? -9.679 8.595 -19.074 1.00 94.62 291 PHE A N 1
ATOM 2252 C CA . PHE A 1 291 ? -9.589 10.059 -19.176 1.00 94.62 291 PHE A CA 1
ATOM 2253 C C . PHE A 1 291 ? -8.730 10.524 -20.360 1.00 94.62 291 PHE A C 1
ATOM 2255 O O . PHE A 1 291 ? -8.926 11.632 -20.860 1.00 94.62 291 PHE A O 1
ATOM 2262 N N . TRP A 1 292 ? -7.808 9.678 -20.821 1.00 92.50 292 TRP A N 1
ATOM 2263 C CA . TRP A 1 292 ? -6.982 9.897 -22.003 1.00 92.50 292 TRP A CA 1
ATOM 2264 C C . TRP A 1 292 ? -6.683 8.582 -22.723 1.00 92.50 292 TRP A C 1
ATOM 2266 O O . TRP A 1 292 ? -6.761 7.503 -22.127 1.00 92.50 292 TRP A O 1
ATOM 2276 N N . THR A 1 293 ? -6.304 8.686 -23.993 1.00 89.94 293 THR A N 1
ATOM 2277 C CA . THR A 1 293 ? -5.813 7.582 -24.825 1.00 89.94 293 THR A CA 1
ATOM 2278 C C . THR A 1 293 ? -4.602 8.024 -25.634 1.00 89.94 293 THR A C 1
ATOM 2280 O O . THR A 1 293 ? -4.510 9.173 -26.063 1.00 89.94 293 THR A O 1
ATOM 2283 N N . GLU A 1 294 ? -3.674 7.096 -25.840 1.00 86.94 294 GLU A N 1
ATOM 2284 C CA . GLU A 1 294 ? -2.535 7.269 -26.741 1.00 86.94 294 GLU A CA 1
ATOM 2285 C C . GLU A 1 294 ? -3.018 7.093 -28.189 1.00 86.94 294 GLU A C 1
ATOM 2287 O O . GLU A 1 294 ? -3.670 6.091 -28.480 1.00 86.94 294 GLU A O 1
ATOM 2292 N N . GLU A 1 295 ? -2.748 8.060 -29.075 1.00 86.12 295 GLU A N 1
ATOM 2293 C CA . GLU A 1 295 ? -3.234 8.020 -30.467 1.00 86.12 295 GLU A CA 1
ATOM 2294 C C . GLU A 1 295 ? -2.129 7.721 -31.478 1.00 86.12 295 GLU A C 1
ATOM 2296 O O . GLU A 1 295 ? -2.264 6.804 -32.287 1.00 86.12 295 GLU A O 1
ATOM 2301 N N . SER A 1 296 ? -1.044 8.497 -31.464 1.00 83.81 296 SER A N 1
ATOM 2302 C CA . SER A 1 296 ? 0.020 8.382 -32.465 1.00 83.81 296 SER A CA 1
ATOM 2303 C C . SER A 1 296 ? 1.351 8.961 -31.979 1.00 83.81 296 SER A C 1
ATOM 2305 O O . SER A 1 296 ? 1.448 9.553 -30.903 1.00 83.81 296 SER A O 1
ATOM 2307 N N . LEU A 1 297 ? 2.398 8.773 -32.785 1.00 80.94 297 LEU A N 1
ATOM 2308 C CA . LEU A 1 297 ? 3.666 9.483 -32.656 1.00 80.94 297 LEU A CA 1
ATOM 2309 C C . LEU A 1 297 ? 3.925 10.305 -33.909 1.00 80.94 297 LEU A C 1
ATOM 2311 O O . LEU A 1 297 ? 3.969 9.753 -35.007 1.00 80.94 297 LEU A O 1
ATOM 2315 N N . ASN A 1 298 ? 4.196 11.594 -33.722 1.00 78.50 298 ASN A N 1
ATOM 2316 C CA . ASN A 1 298 ? 4.614 12.499 -34.786 1.00 78.50 298 ASN A CA 1
ATOM 2317 C C . ASN A 1 298 ? 5.990 13.058 -34.423 1.00 78.50 298 ASN A C 1
ATOM 2319 O O . ASN A 1 298 ? 6.130 13.663 -33.370 1.00 78.50 298 ASN A O 1
ATOM 2323 N N . ASN A 1 299 ? 7.008 12.854 -35.266 1.00 75.81 299 ASN A N 1
ATOM 2324 C CA . ASN A 1 299 ? 8.387 13.309 -35.007 1.00 75.81 299 ASN A CA 1
ATOM 2325 C C . ASN A 1 299 ? 8.935 12.902 -33.624 1.00 75.81 299 ASN A C 1
ATOM 2327 O O . ASN A 1 299 ? 9.603 13.692 -32.968 1.00 75.81 299 ASN A O 1
ATOM 2331 N N . ASN A 1 300 ? 8.658 11.668 -33.191 1.00 72.81 300 ASN A N 1
ATOM 2332 C CA . ASN A 1 300 ? 8.992 11.142 -31.860 1.00 72.81 300 ASN A CA 1
ATOM 2333 C C . ASN A 1 300 ? 8.247 11.792 -30.675 1.00 72.81 300 ASN A C 1
ATOM 2335 O O . ASN A 1 300 ? 8.500 11.406 -29.533 1.00 72.81 300 ASN A O 1
ATOM 2339 N N . ASP A 1 301 ? 7.283 12.678 -30.934 1.00 75.62 301 ASP A N 1
ATOM 2340 C CA . ASP A 1 301 ? 6.417 13.276 -29.919 1.00 75.62 301 ASP A CA 1
ATOM 2341 C C . ASP A 1 301 ? 5.079 12.537 -29.820 1.00 75.62 301 ASP A C 1
ATOM 2343 O O . ASP A 1 301 ? 4.337 12.391 -30.803 1.00 75.62 301 ASP A O 1
ATOM 2347 N N . LEU A 1 302 ? 4.768 12.070 -28.608 1.00 82.50 302 LEU A N 1
ATOM 2348 C CA . LEU A 1 302 ? 3.549 11.327 -28.289 1.00 82.50 302 LEU A CA 1
ATOM 2349 C C . LEU A 1 302 ? 2.318 12.230 -28.366 1.00 82.50 302 LEU A C 1
ATOM 2351 O O . LEU A 1 302 ? 2.185 13.174 -27.587 1.00 82.50 302 LEU A O 1
ATOM 2355 N N . GLN A 1 303 ? 1.398 11.886 -29.263 1.00 84.88 303 GLN A N 1
ATOM 2356 C CA . GLN A 1 303 ? 0.100 12.536 -29.393 1.00 84.88 303 GLN A CA 1
ATOM 2357 C C . GLN A 1 303 ? -0.937 11.800 -28.547 1.00 84.88 303 GLN A C 1
ATOM 2359 O O . GLN A 1 303 ? -1.060 10.569 -28.594 1.00 84.88 303 GLN A O 1
ATOM 2364 N N . LEU A 1 304 ? -1.679 12.566 -27.751 1.00 86.56 304 LEU A N 1
ATOM 2365 C CA . LEU A 1 304 ? -2.628 12.052 -26.773 1.00 86.56 304 LEU A CA 1
ATOM 2366 C C . LEU A 1 304 ? -3.989 12.694 -26.986 1.00 86.56 304 LEU A C 1
ATOM 2368 O O . LEU A 1 304 ? -4.110 13.917 -27.002 1.00 86.56 304 LEU A O 1
ATOM 2372 N N . LYS A 1 305 ? -5.034 11.871 -27.010 1.00 89.94 305 LYS A N 1
ATOM 2373 C CA . LYS A 1 305 ? -6.400 12.367 -26.911 1.00 89.94 305 LYS A CA 1
ATOM 2374 C C . LYS A 1 305 ? -6.807 12.466 -25.457 1.00 89.94 305 LYS A C 1
ATOM 2376 O O . LYS A 1 305 ? -6.907 11.467 -24.746 1.00 89.94 305 LYS A O 1
ATOM 2381 N N . VAL A 1 306 ? -7.106 13.685 -25.023 1.00 91.94 306 VAL A N 1
ATOM 2382 C CA . VAL A 1 306 ? -7.692 13.949 -23.706 1.00 91.94 306 VAL A CA 1
ATOM 2383 C C . VAL A 1 306 ? -9.196 13.731 -23.798 1.00 91.94 306 VAL A C 1
ATOM 2385 O O . VAL A 1 306 ? -9.963 14.662 -24.054 1.00 91.94 306 VAL A O 1
ATOM 2388 N N . ASN A 1 307 ? -9.634 12.488 -23.618 1.00 93.75 307 ASN A N 1
ATOM 2389 C CA . ASN A 1 307 ? -11.050 12.121 -23.699 1.00 93.75 307 ASN A CA 1
ATOM 2390 C C . ASN A 1 307 ? -11.902 12.975 -22.760 1.00 93.75 307 ASN A C 1
ATOM 2392 O O . ASN A 1 307 ? -12.945 13.466 -23.168 1.00 93.75 307 ASN A O 1
ATOM 2396 N N . ILE A 1 308 ? -11.415 13.275 -21.552 1.00 92.81 308 ILE A N 1
ATOM 2397 C CA . ILE A 1 308 ? -12.147 14.119 -20.597 1.00 92.81 308 ILE A CA 1
ATOM 2398 C C . ILE A 1 308 ? -12.334 15.580 -21.065 1.00 92.81 308 ILE A C 1
ATOM 2400 O O . ILE A 1 308 ? -13.134 16.310 -20.496 1.00 92.81 308 ILE A O 1
ATOM 2404 N N . LYS A 1 309 ? -11.639 16.037 -22.115 1.00 90.94 309 LYS A N 1
ATOM 2405 C CA . LYS A 1 309 ? -11.890 17.344 -22.756 1.00 90.94 309 LYS A CA 1
ATOM 2406 C C . LYS A 1 309 ? -12.783 17.256 -23.990 1.00 90.94 309 LYS A C 1
ATOM 2408 O O . LYS A 1 309 ? -13.395 18.255 -24.360 1.00 90.94 309 LYS A O 1
ATOM 2413 N N . THR A 1 310 ? -12.813 16.109 -24.655 1.00 90.69 310 THR A N 1
ATOM 2414 C CA . THR A 1 310 ? -13.393 15.966 -25.999 1.00 90.69 310 THR A CA 1
ATOM 2415 C C . THR A 1 310 ? -14.689 15.156 -26.008 1.00 90.69 310 THR A C 1
ATOM 2417 O O . THR A 1 310 ? -15.535 15.385 -26.866 1.00 90.69 310 THR A O 1
ATOM 2420 N N . ASP A 1 311 ? -14.887 14.264 -25.037 1.00 94.75 311 ASP A N 1
ATOM 2421 C CA . ASP A 1 311 ? -16.089 13.450 -24.860 1.00 94.75 311 ASP A CA 1
ATOM 2422 C C . ASP A 1 311 ? -17.019 14.096 -23.815 1.00 94.75 311 ASP A C 1
ATOM 2424 O O . ASP A 1 311 ? -16.733 14.119 -22.615 1.00 94.75 311 ASP A O 1
ATOM 2428 N N . GLN A 1 312 ? -18.146 14.645 -24.283 1.00 95.06 312 GLN A N 1
ATOM 2429 C CA . GLN A 1 312 ? -19.138 15.298 -23.427 1.00 95.06 312 GLN A CA 1
ATOM 2430 C C . GLN A 1 312 ? -19.823 14.325 -22.462 1.00 95.06 312 GLN A C 1
ATOM 2432 O O . GLN A 1 312 ? -20.084 14.698 -21.321 1.00 95.06 312 GLN A O 1
ATOM 2437 N N . ASP A 1 313 ? -20.088 13.094 -22.899 1.00 96.06 313 ASP A N 1
ATOM 2438 C CA . ASP A 1 313 ? -20.715 12.074 -22.061 1.00 96.06 313 ASP A CA 1
ATOM 2439 C C . ASP A 1 313 ? -19.770 11.688 -20.916 1.00 96.06 313 ASP A C 1
ATOM 2441 O O . ASP A 1 313 ? -20.155 11.751 -19.748 1.00 96.06 313 ASP A O 1
ATOM 2445 N N . LEU A 1 314 ? -18.490 11.440 -21.222 1.00 96.06 314 LEU A N 1
ATOM 2446 C CA . LEU A 1 314 ? -17.481 11.168 -20.194 1.00 96.06 314 LEU A CA 1
ATOM 2447 C C . LEU A 1 314 ? -17.357 12.323 -19.186 1.00 96.06 314 LEU A C 1
ATOM 2449 O O . LEU A 1 314 ? -17.279 12.072 -17.984 1.00 96.06 314 LEU A O 1
ATOM 2453 N N . ARG A 1 315 ? -17.378 13.585 -19.644 1.00 95.31 315 ARG A N 1
ATOM 2454 C CA . ARG A 1 315 ? -17.373 14.759 -18.749 1.00 95.31 315 ARG A CA 1
ATOM 2455 C C . ARG A 1 315 ? -18.548 14.760 -17.784 1.00 95.31 315 ARG A C 1
ATOM 2457 O O . ARG A 1 315 ? -18.344 14.981 -16.592 1.00 95.31 315 ARG A O 1
ATOM 2464 N N . THR A 1 316 ? -19.752 14.504 -18.288 1.00 96.31 316 THR A N 1
ATOM 2465 C CA . THR A 1 316 ? -20.960 14.426 -17.462 1.00 96.31 316 THR A CA 1
ATOM 2466 C C . THR A 1 316 ? -20.872 13.282 -16.454 1.00 96.31 316 THR A C 1
ATOM 2468 O O . THR A 1 316 ? -21.199 13.476 -15.286 1.00 96.31 316 THR A O 1
ATOM 2471 N N . LYS A 1 317 ? -20.381 12.103 -16.854 1.00 95.94 317 LYS A N 1
ATOM 2472 C CA . LYS A 1 317 ? -20.193 10.969 -15.934 1.00 95.94 317 LYS A CA 1
ATOM 2473 C C . LYS A 1 317 ? -19.178 11.270 -14.836 1.00 95.94 317 LYS A C 1
ATOM 2475 O O . LYS A 1 317 ? -19.433 10.972 -13.673 1.00 95.94 317 LYS A O 1
ATOM 2480 N N . VAL A 1 318 ? -18.065 11.910 -15.187 1.00 97.06 318 VAL A N 1
ATOM 2481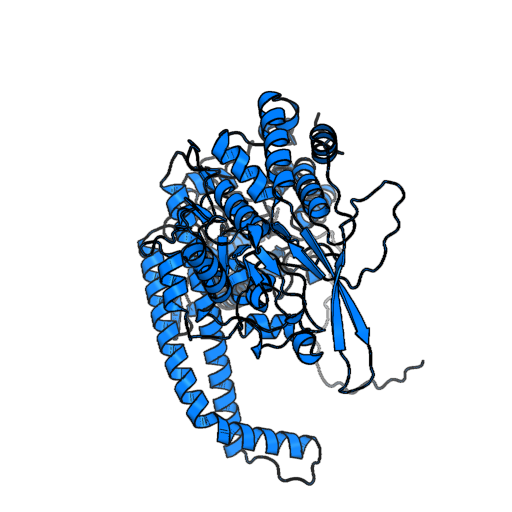 C CA . VAL A 1 318 ? -17.025 12.307 -14.232 1.00 97.06 318 VAL A CA 1
ATOM 2482 C C . VAL A 1 318 ? -17.535 13.334 -13.226 1.00 97.06 318 VAL A C 1
ATOM 2484 O O . VAL A 1 318 ? -17.321 13.157 -12.029 1.00 97.06 318 VAL A O 1
ATOM 2487 N N . SER A 1 319 ? -18.239 14.379 -13.664 1.00 96.62 319 SER A N 1
ATOM 2488 C CA . SER A 1 319 ? -18.767 15.383 -12.733 1.00 96.62 319 SER A CA 1
ATOM 2489 C C . SER A 1 319 ? -19.916 14.851 -11.871 1.00 96.62 319 SER A C 1
ATOM 2491 O O . SER A 1 319 ? -20.015 15.222 -10.703 1.00 96.62 319 SER A O 1
ATOM 2493 N N . ASN A 1 320 ? -20.743 13.940 -12.394 1.00 96.38 320 ASN A N 1
ATOM 2494 C CA . ASN A 1 320 ? -21.759 13.245 -11.600 1.00 96.38 320 ASN A CA 1
ATOM 2495 C C . ASN A 1 320 ? -21.129 12.348 -10.529 1.00 96.38 320 ASN A C 1
ATOM 2497 O O . ASN A 1 320 ? -21.555 12.403 -9.383 1.00 96.38 320 ASN A O 1
ATOM 2501 N N . GLN A 1 321 ? -20.089 11.575 -10.861 1.00 96.31 321 GLN A N 1
ATOM 2502 C CA . GLN A 1 321 ? -19.395 10.761 -9.859 1.00 96.31 321 GLN A CA 1
ATOM 2503 C C . GLN A 1 321 ? -18.732 11.624 -8.778 1.00 96.31 321 GLN A C 1
ATOM 2505 O O . GLN A 1 321 ? -18.737 11.247 -7.610 1.00 96.31 321 GLN A O 1
ATOM 2510 N N . PHE A 1 322 ? -18.171 12.779 -9.146 1.00 96.75 322 PHE A N 1
ATOM 2511 C CA . PHE A 1 322 ? -17.627 13.714 -8.162 1.00 96.75 322 PHE A CA 1
ATOM 2512 C C . PHE A 1 322 ? -18.706 14.218 -7.200 1.00 96.75 322 PHE A C 1
ATOM 2514 O O . PHE A 1 322 ? -18.503 14.155 -5.997 1.00 96.75 322 PHE A O 1
ATOM 2521 N N . GLU A 1 323 ? -19.873 14.625 -7.704 1.00 96.19 323 GLU A N 1
ATOM 2522 C CA . GLU A 1 323 ? -21.005 15.002 -6.847 1.00 96.19 323 GLU A CA 1
ATOM 2523 C C . GLU A 1 323 ? -21.477 13.837 -5.956 1.00 96.19 323 GLU A C 1
ATOM 2525 O O . GLU A 1 323 ? -21.764 14.045 -4.779 1.00 96.19 323 GLU A O 1
ATOM 2530 N N . GLU A 1 324 ? -21.525 12.604 -6.478 1.00 94.88 324 GLU A N 1
ATOM 2531 C CA . GLU A 1 324 ? -21.830 11.408 -5.676 1.00 94.88 324 GLU A CA 1
ATOM 2532 C C . GLU A 1 324 ? -20.840 11.238 -4.514 1.00 94.88 324 GLU A C 1
ATOM 2534 O O . GLU A 1 324 ? -21.263 10.962 -3.391 1.00 94.88 324 GLU A O 1
ATOM 2539 N N . TRP A 1 325 ? -19.539 11.422 -4.770 1.00 96.00 325 TRP A N 1
ATOM 2540 C CA . TRP A 1 325 ? -18.503 11.353 -3.740 1.00 96.00 325 TRP A CA 1
ATOM 2541 C C . TRP A 1 325 ? -18.635 12.496 -2.740 1.00 96.00 325 TRP A C 1
ATOM 2543 O O . TRP A 1 325 ? -18.685 12.213 -1.551 1.00 96.00 325 TRP A O 1
ATOM 2553 N N . GLU A 1 326 ? -18.763 13.746 -3.194 1.00 93.31 326 GLU A N 1
ATOM 2554 C CA . GLU A 1 326 ? -18.947 14.927 -2.335 1.00 93.31 326 GLU A CA 1
ATOM 2555 C C . GLU A 1 326 ? -20.129 14.758 -1.373 1.00 93.31 326 GLU A C 1
ATOM 2557 O O . GLU A 1 326 ? -20.000 15.011 -0.178 1.00 93.31 326 GLU A O 1
ATOM 2562 N N . ASN A 1 327 ? -21.260 14.231 -1.852 1.00 92.44 327 ASN A N 1
ATOM 2563 C CA . ASN A 1 327 ? -22.437 13.959 -1.018 1.00 92.44 327 ASN A CA 1
ATOM 2564 C C . ASN A 1 327 ? -22.189 12.889 0.064 1.00 92.44 327 ASN A C 1
ATOM 2566 O O . ASN A 1 327 ? -22.957 12.768 1.026 1.00 92.44 327 ASN A O 1
ATOM 2570 N N . ALA A 1 328 ? -21.140 12.084 -0.087 1.00 94.00 328 ALA A N 1
ATOM 2571 C CA . ALA A 1 328 ? -20.694 11.122 0.908 1.00 94.00 328 ALA A CA 1
ATOM 2572 C C . ALA A 1 328 ? -19.711 11.676 1.925 1.00 94.00 328 ALA A C 1
ATOM 2574 O O . ALA A 1 328 ? -19.540 11.043 2.964 1.00 94.00 328 ALA A O 1
ATOM 2575 N N . LEU A 1 329 ? -19.131 12.849 1.685 1.00 93.94 329 LEU A N 1
ATOM 2576 C CA . LEU A 1 329 ? -18.145 13.449 2.572 1.00 93.94 329 LEU A CA 1
ATOM 2577 C C . LEU A 1 329 ? -18.845 14.194 3.703 1.00 93.94 329 LEU A C 1
ATOM 2579 O O . LEU A 1 329 ? -19.175 15.374 3.621 1.00 93.94 329 LEU A O 1
ATOM 2583 N N . LYS A 1 330 ? -19.079 13.470 4.791 1.00 93.44 330 LYS A N 1
ATOM 2584 C CA . LYS A 1 330 ? -19.621 14.008 6.039 1.00 93.44 330 LYS A CA 1
ATOM 2585 C C . LYS A 1 330 ? -18.552 14.011 7.119 1.00 93.44 330 LYS A C 1
ATOM 2587 O O . LYS A 1 330 ? -17.848 13.011 7.285 1.00 93.44 330 LYS A O 1
ATOM 2592 N N . GLN A 1 331 ? -18.469 15.107 7.866 1.00 93.00 331 GLN A N 1
ATOM 2593 C CA . GLN A 1 331 ? -17.544 15.271 8.982 1.00 93.00 331 GLN A CA 1
ATOM 2594 C C . GLN A 1 331 ? -18.210 15.986 10.161 1.00 93.00 331 GLN A C 1
ATOM 2596 O O . GLN A 1 331 ? -19.060 16.855 9.979 1.00 93.00 331 GLN A O 1
ATOM 2601 N N . THR A 1 332 ? -17.818 15.623 11.382 1.00 92.94 332 THR A N 1
ATOM 2602 C CA . THR A 1 332 ? -18.211 16.309 12.623 1.00 92.94 332 THR A CA 1
ATOM 2603 C C . THR A 1 332 ? -16.966 16.688 13.402 1.00 92.94 332 THR A C 1
ATOM 2605 O O . THR A 1 332 ? -16.119 15.832 13.646 1.00 92.94 332 THR A O 1
ATOM 2608 N N . GLN A 1 333 ? -16.862 17.953 13.810 1.00 92.25 333 GLN A N 1
ATOM 2609 C CA . GLN A 1 333 ? -15.730 18.444 14.585 1.00 92.25 333 GLN A CA 1
ATOM 2610 C C . GLN A 1 333 ? -16.083 18.536 16.072 1.00 92.25 333 GLN A C 1
ATOM 2612 O O . GLN A 1 333 ? -17.161 18.989 16.450 1.00 92.25 333 GLN A O 1
ATOM 2617 N N . PHE A 1 334 ? -15.136 18.144 16.915 1.00 91.75 334 PHE A N 1
ATOM 2618 C CA . PHE A 1 334 ? -15.199 18.180 18.368 1.00 91.75 334 PHE A CA 1
ATOM 2619 C C . PHE A 1 334 ? -14.114 19.109 18.901 1.00 91.75 334 PHE A C 1
ATOM 2621 O O . PHE A 1 334 ? -12.956 19.012 18.500 1.00 91.75 334 PHE A O 1
ATOM 2628 N N . VAL A 1 335 ? -14.464 20.004 19.820 1.00 90.19 335 VAL A N 1
ATOM 2629 C CA . VAL A 1 335 ? -13.529 20.939 20.456 1.00 90.19 335 VAL A CA 1
ATOM 2630 C C . VAL A 1 335 ? -13.471 20.646 21.948 1.00 90.19 335 VAL A C 1
ATOM 2632 O O . VAL A 1 335 ? -14.497 20.641 22.634 1.00 90.19 335 VAL A O 1
ATOM 2635 N N . GLY A 1 336 ? -12.259 20.381 22.432 1.00 89.06 336 GLY A N 1
ATOM 2636 C CA . GLY A 1 336 ? -11.979 20.088 23.830 1.00 89.06 336 GLY A CA 1
ATOM 2637 C C . GLY A 1 336 ? -11.696 21.366 24.611 1.00 89.06 336 GLY A C 1
ATOM 2638 O O . GLY A 1 336 ? -10.835 22.153 24.228 1.00 89.06 336 GLY A O 1
ATOM 2639 N N . THR A 1 337 ? -12.393 21.563 25.727 1.00 88.06 337 THR A N 1
ATOM 2640 C CA . THR A 1 337 ? -12.065 22.592 26.721 1.00 88.06 337 THR A CA 1
ATOM 2641 C C . THR A 1 337 ? -11.501 21.913 27.959 1.00 88.06 337 THR A C 1
ATOM 2643 O O . THR A 1 337 ? -12.206 21.164 28.638 1.00 88.06 337 THR A O 1
ATOM 2646 N N . THR A 1 338 ? -10.224 22.155 28.249 1.00 86.00 338 THR A N 1
ATOM 2647 C CA . THR A 1 338 ? -9.549 21.583 29.419 1.00 86.00 338 THR A CA 1
ATOM 2648 C C . THR A 1 338 ? -9.612 22.553 30.589 1.00 86.00 338 THR A C 1
ATOM 2650 O O . THR A 1 338 ? -9.206 23.706 30.474 1.00 86.00 338 THR A O 1
ATOM 2653 N N . THR A 1 339 ? -10.101 22.067 31.727 1.00 82.50 339 THR A N 1
ATOM 2654 C CA . THR A 1 339 ? -10.165 22.808 32.995 1.00 82.50 339 THR A CA 1
ATOM 2655 C C . THR A 1 339 ? -9.373 22.076 34.078 1.00 82.50 339 THR A C 1
ATOM 2657 O O . THR A 1 339 ? -9.263 20.849 34.042 1.00 82.50 339 THR A O 1
ATOM 2660 N N . GLY A 1 340 ? -8.814 22.829 35.031 1.00 76.81 340 GLY A N 1
ATOM 2661 C CA . GLY A 1 340 ? -8.001 22.296 36.132 1.00 76.81 340 GLY A CA 1
ATOM 2662 C C . GLY A 1 340 ? -6.494 22.227 35.843 1.00 76.81 340 GLY A C 1
ATOM 2663 O O . GLY A 1 340 ? -6.035 22.480 34.729 1.00 76.81 340 GLY A O 1
ATOM 2664 N N . GLU A 1 341 ? -5.719 21.871 36.870 1.00 67.88 341 GLU A N 1
ATOM 2665 C CA . GLU A 1 341 ? -4.256 21.733 36.831 1.00 67.88 341 GLU A CA 1
ATOM 2666 C C . GLU A 1 341 ? -3.819 20.346 37.339 1.00 67.88 341 GLU A C 1
ATOM 2668 O O . GLU A 1 341 ? -4.522 19.705 38.121 1.00 67.88 341 GLU A O 1
ATOM 2673 N N . GLY A 1 342 ? -2.650 19.869 36.894 1.00 69.56 342 GLY A N 1
ATOM 2674 C CA . GLY A 1 342 ? -2.086 18.583 37.332 1.00 69.56 342 GLY A CA 1
ATOM 2675 C C . GLY A 1 342 ? -2.972 17.369 37.017 1.00 69.56 342 GLY A C 1
ATOM 2676 O O . GLY A 1 342 ? -3.513 17.257 35.917 1.00 69.56 342 GLY A O 1
ATOM 2677 N N . GLU A 1 343 ? -3.114 16.461 37.986 1.00 60.56 343 GLU A N 1
ATOM 2678 C CA . GLU A 1 343 ? -3.930 15.236 37.890 1.00 60.56 343 GLU A CA 1
ATOM 2679 C C . GLU A 1 343 ? -5.450 15.503 37.898 1.00 60.56 343 GLU A C 1
ATOM 2681 O O . GLU A 1 343 ? -6.233 14.609 37.592 1.00 60.56 343 GLU A O 1
ATOM 2686 N N . ALA A 1 344 ? -5.886 16.735 38.194 1.00 68.94 344 ALA A N 1
ATOM 2687 C CA . ALA A 1 344 ? -7.295 17.139 38.177 1.00 68.94 344 ALA A CA 1
ATOM 2688 C C . ALA A 1 344 ? -7.759 17.692 36.813 1.00 68.94 344 ALA A C 1
ATOM 2690 O O . ALA A 1 344 ? -8.859 18.243 36.713 1.00 68.94 344 ALA A O 1
ATOM 2691 N N . LYS A 1 345 ? -6.931 17.582 35.763 1.00 77.69 345 LYS A N 1
ATOM 2692 C CA . LYS A 1 345 ? -7.286 18.028 34.411 1.00 77.69 345 LYS A CA 1
ATOM 2693 C C . LYS A 1 345 ? -8.477 17.240 33.880 1.00 77.69 345 LYS A C 1
ATOM 2695 O O . LYS A 1 345 ? -8.427 16.019 33.762 1.00 77.69 345 LYS A O 1
ATOM 2700 N N . LYS A 1 346 ? -9.525 17.960 33.490 1.00 80.31 346 LYS A N 1
ATOM 2701 C CA . LYS A 1 346 ? -10.689 17.389 32.816 1.00 80.31 346 LYS A CA 1
ATOM 2702 C C . LYS A 1 346 ? -10.921 18.111 31.502 1.00 80.31 346 LYS A C 1
ATOM 2704 O O . LYS A 1 346 ? -11.093 19.332 31.489 1.00 80.31 346 LYS A O 1
ATOM 2709 N N . THR A 1 347 ? -10.955 17.350 30.415 1.00 87.69 347 THR A N 1
ATOM 2710 C CA . THR A 1 347 ? -11.335 17.849 29.093 1.00 87.69 347 THR A CA 1
ATOM 2711 C C . THR A 1 347 ? -12.806 17.549 28.854 1.00 87.69 347 THR A C 1
ATOM 2713 O O . THR A 1 347 ? -13.254 16.415 29.005 1.00 87.69 347 THR A O 1
ATOM 2716 N N . GLN A 1 348 ? -13.573 18.583 28.525 1.00 88.81 348 GLN A N 1
ATOM 2717 C CA . GLN A 1 348 ? -14.947 18.447 28.058 1.00 88.81 348 GLN A CA 1
ATOM 2718 C C . GLN A 1 348 ? -14.990 18.680 26.555 1.00 88.81 348 GLN A C 1
ATOM 2720 O O . GLN A 1 348 ? -14.509 19.706 26.075 1.00 88.81 348 GLN A O 1
ATOM 2725 N N . TRP A 1 349 ? -15.576 17.735 25.828 1.00 91.25 349 TRP A N 1
ATOM 2726 C CA . TRP A 1 349 ? -15.695 17.793 24.378 1.00 91.25 349 TRP A CA 1
ATOM 2727 C C . TRP A 1 349 ? -17.082 18.279 23.970 1.00 91.25 349 TRP A C 1
ATOM 2729 O O . TRP A 1 349 ? -18.100 17.772 24.441 1.00 91.25 349 TRP A O 1
ATOM 2739 N N . THR A 1 350 ? -17.109 19.260 23.073 1.00 88.94 350 THR A N 1
ATOM 2740 C CA . THR A 1 350 ? -18.339 19.812 22.491 1.00 88.94 350 THR A CA 1
ATOM 2741 C C . THR A 1 350 ? -18.290 19.714 20.977 1.00 88.94 350 THR A C 1
ATOM 2743 O O . THR A 1 350 ? -17.216 19.807 20.384 1.00 88.94 350 THR A O 1
ATOM 2746 N N . THR A 1 351 ? -19.443 19.513 20.350 1.00 88.12 351 THR A N 1
ATOM 2747 C CA . THR A 1 351 ? -19.556 19.487 18.891 1.00 88.12 351 THR A CA 1
ATOM 2748 C C . THR A 1 351 ? -19.537 20.906 18.336 1.00 88.12 351 THR A C 1
ATOM 2750 O O . THR A 1 351 ? -20.126 21.816 18.921 1.00 88.12 351 THR A O 1
ATOM 2753 N N . LYS A 1 352 ? -18.880 21.091 17.194 1.00 82.50 352 LYS A N 1
ATOM 2754 C CA . LYS A 1 352 ? -18.812 22.352 16.462 1.00 82.50 352 LYS A CA 1
ATOM 2755 C C . LYS A 1 352 ? -19.212 22.130 15.006 1.00 82.50 352 LYS A C 1
ATOM 2757 O O . LYS A 1 352 ? -18.737 21.190 14.367 1.00 82.50 352 LYS A O 1
ATOM 2762 N N . ASP A 1 353 ? -20.034 23.037 14.488 1.00 73.44 353 ASP A N 1
ATOM 2763 C CA . ASP A 1 353 ? -20.381 23.063 13.071 1.00 73.44 353 ASP A CA 1
ATOM 2764 C C . ASP A 1 353 ? -19.148 23.373 12.219 1.00 73.44 353 ASP A C 1
ATOM 2766 O O . ASP A 1 353 ? -18.343 24.262 12.525 1.00 73.44 353 ASP A O 1
ATOM 2770 N N . ILE A 1 354 ? -19.001 22.629 11.129 1.00 74.75 354 ILE A N 1
ATOM 2771 C CA . ILE A 1 354 ? -17.880 22.790 10.211 1.00 74.75 354 ILE A CA 1
ATOM 2772 C C . ILE A 1 354 ? -18.232 23.888 9.217 1.00 74.75 354 ILE A C 1
ATOM 2774 O O . ILE A 1 354 ? -19.202 23.794 8.471 1.00 74.75 354 ILE A O 1
ATOM 2778 N N . VAL A 1 355 ? -17.419 24.940 9.214 1.00 66.75 355 VAL A N 1
ATOM 2779 C CA . VAL A 1 355 ? -17.553 26.050 8.271 1.00 66.75 355 VAL A CA 1
ATOM 2780 C C . VAL A 1 355 ? -16.746 25.716 7.022 1.00 66.75 355 VAL A C 1
ATOM 2782 O O . VAL A 1 355 ? -15.538 25.496 7.110 1.00 66.75 355 VAL A O 1
ATOM 2785 N N . THR A 1 356 ? -17.403 25.672 5.866 1.00 66.56 356 THR A N 1
ATOM 2786 C CA . THR A 1 356 ? -16.768 25.464 4.556 1.00 66.56 356 THR A CA 1
ATOM 2787 C C . THR A 1 356 ? -15.903 26.660 4.168 1.00 66.56 356 THR A C 1
ATOM 2789 O O . THR A 1 356 ? -16.236 27.799 4.500 1.00 66.56 356 THR A O 1
ATOM 2792 N N . LYS A 1 357 ? -14.802 26.424 3.446 1.00 66.69 357 LYS A N 1
ATOM 2793 C CA . LYS A 1 357 ? -13.865 27.491 3.062 1.00 66.69 357 LYS A CA 1
ATOM 2794 C C . LYS A 1 357 ? -14.541 28.574 2.223 1.00 66.69 357 LYS A C 1
ATOM 2796 O O . LYS A 1 357 ? -15.114 28.281 1.179 1.00 66.69 357 LYS A O 1
ATOM 2801 N N . THR A 1 358 ? -14.388 29.830 2.631 1.00 60.44 358 THR A N 1
ATOM 2802 C CA . THR A 1 358 ? -14.719 31.011 1.822 1.00 60.44 358 THR A CA 1
ATOM 2803 C C . THR A 1 358 ? -13.446 31.663 1.268 1.00 60.44 358 THR A C 1
ATOM 2805 O O . THR A 1 358 ? -12.341 31.436 1.763 1.00 60.44 358 THR A O 1
ATOM 2808 N N . THR A 1 359 ? -13.567 32.486 0.222 1.00 48.22 359 THR A N 1
ATOM 2809 C CA . THR A 1 359 ? -12.426 33.133 -0.462 1.00 48.22 359 THR A CA 1
ATOM 2810 C C . THR A 1 359 ? -11.625 34.108 0.414 1.00 48.22 359 THR A C 1
ATOM 2812 O O . THR A 1 359 ? -10.517 34.483 0.040 1.00 48.22 359 THR A O 1
ATOM 2815 N N . THR A 1 360 ? -12.143 34.494 1.583 1.00 48.91 360 THR A N 1
ATOM 2816 C CA . THR A 1 360 ? -11.531 35.455 2.522 1.00 48.91 360 THR A CA 1
ATOM 2817 C C . THR A 1 360 ? -10.916 34.816 3.769 1.00 48.91 360 THR A C 1
ATOM 2819 O O . THR A 1 360 ? -10.474 35.519 4.676 1.00 48.91 360 THR A O 1
ATOM 2822 N N . ASP A 1 361 ? -10.895 33.489 3.848 1.00 53.91 361 ASP A N 1
ATOM 2823 C CA . ASP A 1 361 ? -10.518 32.788 5.067 1.00 53.91 361 ASP A CA 1
ATOM 2824 C C . ASP A 1 361 ? -9.001 32.683 5.283 1.00 53.91 361 ASP A C 1
ATOM 2826 O O . ASP A 1 361 ? -8.281 32.071 4.494 1.00 53.91 361 ASP A O 1
ATOM 2830 N N . SER A 1 362 ? -8.522 33.194 6.422 1.00 51.12 362 SER A N 1
ATOM 2831 C CA . SER A 1 362 ? -7.190 32.876 6.943 1.00 51.12 362 SER A CA 1
ATOM 2832 C C . SER A 1 362 ? -7.159 31.476 7.572 1.00 51.12 362 SER A C 1
ATOM 2834 O O . SER A 1 362 ? -8.178 30.955 8.049 1.00 51.12 362 SER A O 1
ATOM 2836 N N . VAL A 1 363 ? -5.975 30.853 7.559 1.00 49.22 363 VAL A N 1
ATOM 2837 C CA . VAL A 1 363 ? -5.706 29.575 8.232 1.00 49.22 363 VAL A CA 1
ATOM 2838 C C . VAL A 1 363 ? -5.770 29.818 9.740 1.00 49.22 363 VAL A C 1
ATOM 2840 O O . VAL A 1 363 ? -4.929 30.530 10.286 1.00 49.22 363 VAL A O 1
ATOM 2843 N N . GLN A 1 364 ? -6.774 29.260 10.415 1.00 50.22 364 GLN A N 1
ATOM 2844 C CA . GLN A 1 364 ? -6.776 29.176 11.874 1.00 50.22 364 GLN A CA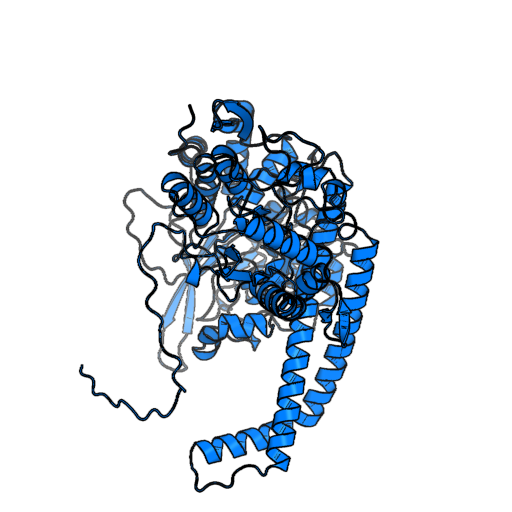 1
ATOM 2845 C C . GLN A 1 364 ? -6.212 27.823 12.288 1.00 50.22 364 GLN A C 1
ATOM 2847 O O . GLN A 1 364 ? -6.576 26.802 11.715 1.00 50.22 364 GLN A O 1
ATOM 2852 N N . ASN A 1 365 ? -5.331 27.831 13.285 1.00 49.78 365 ASN A N 1
ATOM 2853 C CA . ASN A 1 365 ? -4.845 26.614 13.916 1.00 49.78 365 ASN A CA 1
ATOM 2854 C C . ASN A 1 365 ? -5.974 26.080 14.811 1.00 49.78 365 ASN A C 1
ATOM 2856 O O . ASN A 1 365 ? -6.372 26.769 15.752 1.00 49.78 365 ASN A O 1
ATOM 2860 N N . ASN A 1 366 ? -6.544 24.921 14.478 1.00 61.53 366 ASN A N 1
ATOM 2861 C CA . ASN A 1 366 ? -7.663 24.347 15.218 1.00 61.53 366 ASN A CA 1
ATOM 2862 C C . ASN A 1 366 ? -7.240 23.061 15.933 1.00 61.53 366 ASN A C 1
ATOM 2864 O O . ASN A 1 366 ? -6.964 22.030 15.313 1.00 61.53 366 ASN A O 1
ATOM 2868 N N . ASP A 1 367 ? -7.264 23.111 17.262 1.00 73.88 367 ASP A N 1
ATOM 2869 C CA . ASP A 1 367 ? -6.993 21.958 18.123 1.00 73.88 367 ASP A CA 1
ATOM 2870 C C . ASP A 1 367 ? -8.157 20.950 18.167 1.00 73.88 367 ASP A C 1
ATOM 2872 O O . ASP A 1 367 ? -8.051 19.910 18.827 1.00 73.88 367 ASP A O 1
ATOM 2876 N N . GLY A 1 368 ? -9.255 21.219 17.447 1.00 86.06 368 GLY A N 1
ATOM 2877 C CA . GLY A 1 368 ? -10.396 20.318 17.320 1.00 86.06 368 GLY A CA 1
ATOM 2878 C C . GLY A 1 368 ? -10.016 18.930 16.799 1.00 86.06 368 GLY A C 1
ATOM 2879 O O . GLY A 1 368 ? -8.908 18.709 16.313 1.00 86.06 368 GLY A O 1
ATOM 2880 N N . LYS A 1 369 ? -10.922 17.968 16.921 1.00 91.75 369 LYS A N 1
ATOM 2881 C CA . LYS A 1 369 ? -10.767 16.587 16.449 1.00 91.75 369 LYS A CA 1
ATOM 2882 C C . LYS A 1 369 ? -11.975 16.213 15.612 1.00 91.75 369 LYS A C 1
ATOM 2884 O O . LYS A 1 369 ? -13.071 16.659 15.924 1.00 91.75 369 LYS A O 1
ATOM 2889 N N . THR A 1 370 ? -11.798 15.464 14.537 1.00 93.25 370 THR A N 1
ATOM 2890 C CA . THR A 1 370 ? -12.838 15.292 13.518 1.00 93.25 370 THR A CA 1
ATOM 2891 C C . THR A 1 370 ? -13.147 13.825 13.295 1.00 93.25 370 THR A C 1
ATOM 2893 O O . THR A 1 370 ? -12.236 13.016 13.137 1.00 93.25 370 THR A O 1
ATOM 2896 N N . PHE A 1 371 ? -14.442 13.514 13.277 1.00 95.75 371 PHE A N 1
ATOM 2897 C CA . PHE A 1 371 ? -14.970 12.221 12.870 1.00 95.75 371 PHE A CA 1
ATOM 2898 C C . PHE A 1 371 ? -15.452 12.303 11.424 1.00 95.75 371 PHE A C 1
ATOM 2900 O O . PHE A 1 371 ? -16.332 13.116 11.127 1.00 95.75 371 PHE A O 1
ATOM 2907 N N . TYR A 1 372 ? -14.893 11.480 10.542 1.00 96.44 372 TYR A N 1
ATOM 2908 C CA . TYR A 1 372 ? -15.221 11.456 9.119 1.00 96.44 372 TYR A CA 1
ATOM 2909 C C . TYR A 1 372 ? -16.001 10.194 8.758 1.00 96.44 372 TYR A C 1
ATOM 2911 O O . TYR A 1 372 ? -15.692 9.091 9.206 1.00 96.44 372 TYR A O 1
ATOM 2919 N N . SER A 1 373 ? -16.972 10.348 7.865 1.00 97.88 373 SER A N 1
ATOM 2920 C CA . SER A 1 373 ? -17.504 9.224 7.088 1.00 97.88 373 SER A CA 1
ATOM 2921 C C . SER A 1 373 ? -16.431 8.687 6.140 1.00 97.88 373 SER A C 1
ATOM 2923 O O . SER A 1 373 ? -15.991 7.550 6.287 1.00 97.88 373 SER A O 1
ATOM 2925 N N . VAL A 1 374 ? -15.952 9.528 5.225 1.00 97.75 374 VAL A N 1
ATOM 2926 C CA . VAL A 1 374 ? -14.880 9.212 4.279 1.00 97.75 374 VAL A CA 1
ATOM 2927 C C . VAL A 1 374 ? -13.810 10.295 4.332 1.00 97.75 374 VAL A C 1
ATOM 2929 O O . VAL A 1 374 ? -14.130 11.480 4.435 1.00 97.75 374 VAL A O 1
ATOM 2932 N N . LYS A 1 375 ? -12.543 9.893 4.238 1.00 95.19 375 LYS A N 1
ATOM 2933 C CA . LYS A 1 375 ? -11.398 10.804 4.196 1.00 95.19 375 LYS A CA 1
ATOM 2934 C C . LYS A 1 375 ? -10.389 10.370 3.143 1.00 95.19 375 LYS A C 1
ATOM 2936 O O . LYS A 1 375 ? -10.010 9.201 3.072 1.00 95.19 375 LYS A O 1
ATOM 2941 N N . PHE A 1 376 ? -9.924 11.325 2.345 1.00 94.12 376 PHE A N 1
ATOM 2942 C CA . PHE A 1 376 ? -8.866 11.084 1.371 1.00 94.12 376 PHE A CA 1
ATOM 2943 C C . PHE A 1 376 ? -7.507 11.381 2.004 1.00 94.12 376 PHE A C 1
ATOM 2945 O O . PHE A 1 376 ? -7.222 12.515 2.393 1.00 94.12 376 PHE A O 1
ATOM 2952 N N . THR A 1 377 ? -6.667 10.356 2.117 1.00 87.12 377 THR A N 1
ATOM 2953 C CA . THR A 1 377 ? -5.347 10.430 2.750 1.00 87.12 377 THR A CA 1
ATOM 2954 C C . THR A 1 377 ? -4.255 10.645 1.704 1.00 87.12 377 THR A C 1
ATOM 2956 O O . THR A 1 377 ? -4.347 10.202 0.556 1.00 87.12 377 THR A O 1
ATOM 2959 N N . ASN A 1 378 ? -3.199 11.368 2.084 1.00 75.50 378 ASN A N 1
ATOM 2960 C CA . ASN A 1 378 ? -2.042 11.582 1.222 1.00 75.50 378 ASN A CA 1
ATOM 2961 C C . ASN A 1 378 ? -0.769 11.765 2.057 1.00 75.50 378 ASN A C 1
ATOM 2963 O O . ASN A 1 378 ? -0.657 12.682 2.867 1.00 75.50 378 ASN A O 1
ATOM 2967 N N . PHE A 1 379 ? 0.213 10.898 1.827 1.00 63.84 379 PHE A N 1
ATOM 2968 C CA . PHE A 1 379 ? 1.468 10.882 2.574 1.00 63.84 379 PHE A CA 1
ATOM 2969 C C . PHE A 1 379 ? 2.453 11.976 2.121 1.00 63.84 379 PHE A C 1
ATOM 2971 O O . PHE A 1 379 ? 3.301 12.410 2.895 1.00 63.84 379 PHE A O 1
ATOM 2978 N N . PHE A 1 380 ? 2.360 12.437 0.870 1.00 57.50 380 PHE A N 1
ATOM 2979 C CA . PHE A 1 380 ? 3.429 13.215 0.229 1.00 57.50 380 PHE A CA 1
ATOM 2980 C C . PHE A 1 380 ? 3.315 14.733 0.378 1.00 57.50 380 PHE A C 1
ATOM 2982 O O . PHE A 1 380 ? 4.176 15.451 -0.130 1.00 57.50 380 PHE A O 1
ATOM 2989 N N . THR A 1 381 ? 2.296 15.251 1.066 1.00 55.00 381 THR A N 1
ATOM 2990 C CA . THR A 1 381 ? 2.241 16.684 1.373 1.00 55.00 381 THR A CA 1
ATOM 2991 C C . THR A 1 381 ? 2.682 16.924 2.824 1.00 55.00 381 THR A C 1
ATOM 2993 O O . THR A 1 381 ? 2.233 16.213 3.730 1.00 55.00 381 THR A O 1
ATOM 2996 N N . PRO A 1 382 ? 3.541 17.932 3.083 1.00 48.19 382 PRO A N 1
ATOM 2997 C CA . PRO A 1 382 ? 3.983 18.281 4.439 1.00 48.19 382 PRO A CA 1
ATOM 2998 C C . PRO A 1 382 ? 2.837 18.591 5.413 1.00 48.19 382 PRO A C 1
ATOM 3000 O O . PRO A 1 382 ? 3.020 18.526 6.623 1.00 48.19 382 PRO A O 1
ATOM 3003 N N . GLU A 1 383 ? 1.671 18.946 4.873 1.00 47.88 383 GLU A N 1
ATOM 3004 C CA . GLU A 1 383 ? 0.461 19.311 5.610 1.00 47.88 383 GLU A CA 1
ATOM 3005 C C . GLU A 1 383 ? -0.317 18.094 6.138 1.00 47.88 383 GLU A C 1
ATOM 3007 O O . GLU A 1 383 ? -1.097 18.253 7.073 1.00 47.88 383 GLU A O 1
ATOM 3012 N N . ILE A 1 384 ? -0.136 16.904 5.548 1.00 55.44 384 ILE A N 1
ATOM 3013 C CA . ILE A 1 384 ? -1.006 15.745 5.793 1.00 55.44 384 ILE A CA 1
ATOM 3014 C C . ILE A 1 384 ? -0.236 14.594 6.429 1.00 55.44 384 ILE A C 1
ATOM 3016 O O . ILE A 1 384 ? -0.664 14.123 7.469 1.00 55.44 384 ILE A O 1
ATOM 3020 N N . ASN A 1 385 ? 0.883 14.139 5.851 1.00 66.44 385 ASN A N 1
ATOM 3021 C CA . ASN A 1 385 ? 1.672 12.990 6.338 1.00 66.44 385 ASN A CA 1
ATOM 3022 C C . ASN A 1 385 ? 0.824 11.816 6.909 1.00 66.44 385 ASN A C 1
ATOM 3024 O O . ASN A 1 385 ? 1.175 11.223 7.931 1.00 66.44 385 ASN A O 1
ATOM 3028 N N . GLN A 1 386 ? -0.309 11.505 6.266 1.00 82.44 386 GLN A N 1
ATOM 3029 C CA . GLN A 1 386 ? -1.230 10.421 6.636 1.00 82.44 386 GLN A CA 1
ATOM 3030 C C . GLN A 1 386 ? -1.189 9.332 5.572 1.00 82.44 386 GLN A C 1
ATOM 3032 O O . GLN A 1 386 ? -1.012 9.609 4.384 1.00 82.44 386 GLN A O 1
ATOM 3037 N N . TRP A 1 387 ? -1.366 8.091 6.004 1.00 88.88 387 TRP A N 1
ATOM 3038 C CA . TRP A 1 387 ? -1.394 6.930 5.124 1.00 88.88 387 TRP A CA 1
ATOM 3039 C C . TRP A 1 387 ? -2.369 5.916 5.710 1.00 88.88 387 TRP A C 1
ATOM 3041 O O . TRP A 1 387 ? -2.286 5.646 6.907 1.00 88.88 387 TRP A O 1
ATOM 3051 N N . GLY A 1 388 ? -3.265 5.340 4.908 1.00 92.94 388 GLY A N 1
ATOM 3052 C CA . GLY A 1 388 ? -4.357 4.490 5.403 1.00 92.94 388 GLY A CA 1
ATOM 3053 C C . GLY A 1 388 ? -3.877 3.332 6.283 1.00 92.94 388 GLY A C 1
ATOM 3054 O O . GLY A 1 388 ? -4.494 2.999 7.294 1.00 92.94 388 GLY A O 1
ATOM 3055 N N . SER A 1 389 ? -2.697 2.781 5.979 1.00 93.50 389 SER A N 1
ATOM 3056 C CA . SER A 1 389 ? -2.046 1.774 6.828 1.00 93.50 389 SER A CA 1
ATOM 3057 C C . SER A 1 389 ? -1.734 2.288 8.243 1.00 93.50 389 SER A C 1
ATOM 3059 O O . SER A 1 389 ? -1.905 1.556 9.211 1.00 93.50 389 SER A O 1
ATOM 3061 N N . PHE A 1 390 ? -1.308 3.543 8.398 1.00 93.56 390 PHE A N 1
ATOM 3062 C CA . PHE A 1 390 ? -1.057 4.139 9.715 1.00 93.56 390 PHE A CA 1
ATOM 3063 C C . PHE A 1 390 ? -2.350 4.364 10.499 1.00 93.56 390 PHE A C 1
ATOM 3065 O O . PHE A 1 390 ? -2.347 4.208 11.721 1.00 93.56 390 PHE A O 1
ATOM 3072 N N . GLU A 1 391 ? -3.430 4.719 9.801 1.00 95.12 391 GLU A N 1
ATOM 3073 C CA . GLU A 1 391 ? -4.736 4.972 10.411 1.00 95.12 391 GLU A CA 1
ATOM 3074 C C . GLU A 1 391 ? -5.340 3.677 10.960 1.00 95.12 391 GLU A C 1
ATOM 3076 O O . GLU A 1 391 ? -5.752 3.631 12.118 1.00 95.12 391 GLU A O 1
ATOM 3081 N N . VAL A 1 392 ? -5.288 2.580 10.193 1.00 97.56 392 VAL A N 1
ATOM 3082 C CA . VAL A 1 392 ? -5.695 1.250 10.684 1.00 97.56 392 VAL A CA 1
ATOM 3083 C C . VAL A 1 392 ? -4.862 0.834 11.895 1.00 97.56 392 VAL A C 1
ATOM 3085 O O . VAL A 1 392 ? -5.438 0.391 12.890 1.00 97.56 392 VAL A O 1
ATOM 3088 N N . ARG A 1 393 ? -3.531 1.025 11.847 1.00 97.00 393 ARG A N 1
ATOM 3089 C CA . ARG A 1 393 ? -2.635 0.650 12.955 1.00 97.00 393 ARG A CA 1
ATOM 3090 C C . ARG A 1 393 ? -3.008 1.331 14.266 1.00 97.00 393 ARG A C 1
ATOM 3092 O O . ARG A 1 393 ? -2.912 0.726 15.325 1.00 97.00 393 ARG A O 1
ATOM 3099 N N . GLN A 1 394 ? -3.380 2.603 14.199 1.00 95.81 394 GLN A N 1
ATOM 3100 C CA . GLN A 1 394 ? -3.674 3.423 15.372 1.00 95.81 394 GLN A CA 1
ATOM 3101 C C . GLN A 1 394 ? -5.152 3.390 15.784 1.00 95.81 394 GLN A C 1
ATOM 3103 O O . GLN A 1 394 ? -5.557 4.221 16.593 1.00 95.81 394 GLN A O 1
ATOM 3108 N N . TYR A 1 395 ? -5.958 2.470 15.237 1.00 97.50 395 TYR A N 1
ATOM 3109 C CA . TYR A 1 395 ? -7.405 2.419 15.473 1.00 97.50 395 TYR A CA 1
ATOM 3110 C C . TYR A 1 395 ? -8.136 3.716 15.069 1.00 97.50 395 TYR A C 1
ATOM 3112 O O . TYR A 1 395 ? -9.126 4.101 15.690 1.00 97.50 395 TYR A O 1
ATOM 3120 N N . LEU A 1 396 ? -7.655 4.406 14.033 1.00 96.62 396 LEU A N 1
ATOM 3121 C CA . LEU A 1 396 ? -8.226 5.660 13.523 1.00 96.62 396 LEU A CA 1
ATOM 3122 C C . LEU A 1 396 ? -9.063 5.458 12.258 1.00 96.62 396 LEU A C 1
ATOM 3124 O O . LEU A 1 396 ? -9.827 6.348 11.906 1.00 96.62 396 LEU A O 1
ATOM 3128 N N . ALA A 1 397 ? -8.971 4.291 11.614 1.00 98.19 397 ALA A N 1
ATOM 3129 C CA . ALA A 1 397 ? -9.816 3.912 10.485 1.00 98.19 397 ALA A CA 1
ATOM 3130 C C . ALA A 1 397 ? -10.490 2.552 10.711 1.00 98.19 397 ALA A C 1
ATOM 3132 O O . ALA A 1 397 ? -9.811 1.599 11.101 1.00 98.19 397 ALA A O 1
ATOM 3133 N N . ALA A 1 398 ? -11.794 2.434 10.424 1.00 98.69 398 ALA A N 1
ATOM 3134 C CA . ALA A 1 398 ? -12.467 1.127 10.441 1.00 98.69 398 ALA A CA 1
ATOM 3135 C C . ALA A 1 398 ? -11.983 0.250 9.279 1.00 98.69 398 ALA A C 1
ATOM 3137 O O . ALA A 1 398 ? -11.648 -0.922 9.459 1.00 98.69 398 ALA A O 1
ATOM 3138 N N . PHE A 1 399 ? -11.888 0.841 8.088 1.00 98.69 399 PHE A N 1
ATOM 3139 C CA . PHE A 1 399 ? -11.240 0.227 6.938 1.00 98.69 399 PHE A CA 1
ATOM 3140 C C . PHE A 1 399 ? -10.644 1.279 6.001 1.00 98.69 399 PHE A C 1
ATOM 3142 O O . PHE A 1 399 ? -10.975 2.466 6.056 1.00 98.69 399 PHE A O 1
ATOM 3149 N N . THR A 1 400 ? -9.744 0.841 5.127 1.00 97.75 400 THR A N 1
ATOM 3150 C CA . THR A 1 400 ? -9.078 1.707 4.160 1.00 97.75 400 THR A CA 1
ATOM 3151 C C . THR A 1 400 ? -8.833 1.020 2.827 1.00 97.75 400 THR A C 1
ATOM 3153 O O . THR A 1 400 ? -8.657 -0.196 2.776 1.00 97.75 400 THR A O 1
ATOM 3156 N N . TYR A 1 401 ? -8.788 1.806 1.753 1.00 97.06 401 TYR A N 1
ATOM 3157 C CA . TYR A 1 401 ? -8.117 1.424 0.514 1.00 97.06 401 TYR A CA 1
ATOM 3158 C C . TYR A 1 401 ? -6.684 1.954 0.568 1.00 97.06 401 TYR A C 1
ATOM 3160 O O . TYR A 1 401 ? -6.477 3.167 0.537 1.00 97.06 401 TYR A O 1
ATOM 3168 N N . ALA A 1 402 ? -5.709 1.052 0.675 1.00 94.75 402 ALA A N 1
ATOM 3169 C CA . ALA A 1 402 ? -4.307 1.387 0.898 1.00 94.75 402 ALA A CA 1
ATOM 3170 C C . ALA A 1 402 ? -3.359 0.468 0.108 1.00 94.75 402 ALA A C 1
ATOM 3172 O O . ALA A 1 402 ? -3.717 -0.668 -0.227 1.00 94.75 402 ALA A O 1
ATOM 3173 N N . PRO A 1 403 ? -2.110 0.894 -0.156 1.00 93.19 403 PRO A N 1
ATOM 3174 C CA . PRO A 1 403 ? -1.133 0.025 -0.788 1.00 93.19 403 PRO A CA 1
ATOM 3175 C C . PRO A 1 403 ? -0.787 -1.156 0.102 1.00 93.19 403 PRO A C 1
ATOM 3177 O O . PRO A 1 403 ? -0.340 -0.983 1.237 1.00 93.19 403 PRO A O 1
ATOM 3180 N N . LEU A 1 404 ? -0.872 -2.368 -0.441 1.00 94.06 404 LEU A N 1
ATOM 3181 C CA . LEU A 1 404 ? -0.591 -3.573 0.336 1.00 94.06 404 LEU A CA 1
ATOM 3182 C C . LEU A 1 404 ? 0.891 -3.725 0.668 1.00 94.06 404 LEU A C 1
ATOM 3184 O O . LEU A 1 404 ? 1.238 -4.401 1.639 1.00 94.06 404 LEU A O 1
ATOM 3188 N N . VAL A 1 405 ? 1.798 -3.073 -0.065 1.00 90.88 405 VAL A N 1
ATOM 3189 C CA . VAL A 1 405 ? 3.213 -2.952 0.355 1.00 90.88 405 VAL A CA 1
ATOM 3190 C C . VAL A 1 405 ? 3.345 -2.269 1.727 1.00 90.88 405 VAL A C 1
ATOM 3192 O O . VAL A 1 405 ? 4.368 -2.397 2.394 1.00 90.88 405 VAL A O 1
ATOM 3195 N N . GLY A 1 406 ? 2.283 -1.587 2.169 1.00 87.62 406 GLY A N 1
ATOM 3196 C CA . GLY A 1 406 ? 2.109 -0.981 3.478 1.00 87.62 406 GLY A CA 1
ATOM 3197 C C . GLY A 1 406 ? 1.767 -1.945 4.622 1.00 87.62 406 GLY A C 1
ATOM 3198 O O . GLY A 1 406 ? 1.731 -1.497 5.759 1.00 87.62 406 GLY A O 1
ATOM 3199 N N . THR A 1 407 ? 1.572 -3.251 4.381 1.00 93.75 407 THR A N 1
ATOM 3200 C CA . THR A 1 407 ? 1.074 -4.209 5.405 1.00 93.75 407 THR A CA 1
ATOM 3201 C C . THR A 1 407 ? 1.904 -4.203 6.696 1.00 93.75 407 THR A C 1
ATOM 3203 O O . THR A 1 407 ? 1.362 -4.295 7.794 1.00 93.75 407 THR A O 1
ATOM 3206 N N . ASN A 1 408 ? 3.230 -4.054 6.597 1.00 94.69 408 ASN A N 1
ATOM 3207 C CA . ASN A 1 408 ? 4.098 -3.957 7.776 1.00 94.69 408 ASN A CA 1
ATOM 3208 C C . ASN A 1 408 ? 3.855 -2.690 8.614 1.00 94.69 408 ASN A C 1
ATOM 3210 O O . ASN A 1 408 ? 4.171 -2.681 9.799 1.00 94.69 408 ASN A O 1
ATOM 3214 N N . TYR A 1 409 ? 3.300 -1.635 8.023 1.00 93.62 409 TYR A N 1
ATOM 3215 C CA . TYR A 1 409 ? 2.940 -0.394 8.702 1.00 93.62 409 TYR A CA 1
ATOM 3216 C C . TYR A 1 409 ? 1.532 -0.408 9.295 1.00 93.62 409 TYR A C 1
ATOM 3218 O O . TYR A 1 409 ? 1.252 0.444 10.140 1.00 93.62 409 TYR A O 1
ATOM 3226 N N . SER A 1 410 ? 0.687 -1.352 8.868 1.00 95.69 410 SER A N 1
ATOM 3227 C CA . SER A 1 410 ? -0.687 -1.538 9.347 1.00 95.69 410 SER A CA 1
ATOM 3228 C C . SER A 1 410 ? -0.782 -2.238 10.698 1.00 95.69 410 SER A C 1
ATOM 3230 O O . SER A 1 410 ? -1.872 -2.306 11.249 1.00 95.69 410 SER A O 1
ATOM 3232 N N . VAL A 1 411 ? 0.331 -2.764 11.216 1.00 96.81 411 VAL A N 1
ATOM 3233 C CA . VAL A 1 411 ? 0.403 -3.526 12.470 1.00 96.81 411 VAL A CA 1
ATOM 3234 C C . VAL A 1 411 ? 1.651 -3.142 13.262 1.00 96.81 411 VAL A C 1
ATOM 3236 O O . VAL A 1 411 ? 2.598 -2.560 12.724 1.00 96.81 411 VAL A O 1
ATOM 3239 N N . ASP A 1 412 ? 1.686 -3.517 14.534 1.00 96.69 412 ASP A N 1
ATOM 3240 C CA . ASP A 1 412 ? 2.869 -3.476 15.378 1.00 96.69 412 ASP A CA 1
ATOM 3241 C C . ASP A 1 412 ? 3.914 -4.494 14.901 1.00 96.69 412 ASP A C 1
ATOM 3243 O O . ASP A 1 412 ? 3.960 -5.649 15.324 1.00 96.69 412 ASP A O 1
ATOM 3247 N N . SER A 1 413 ? 4.753 -4.057 13.965 1.00 95.25 413 SER A N 1
ATOM 3248 C CA . SER A 1 413 ? 5.860 -4.837 13.425 1.00 95.25 413 SER A CA 1
ATOM 3249 C C . SER A 1 413 ? 7.210 -4.210 13.788 1.00 95.25 413 SER A C 1
ATOM 3251 O O . SER A 1 413 ? 7.304 -2.998 14.016 1.00 95.25 413 SER A O 1
ATOM 3253 N N . PRO A 1 414 ? 8.312 -4.985 13.756 1.00 93.88 414 PRO A N 1
ATOM 3254 C CA . PRO A 1 414 ? 9.659 -4.429 13.876 1.00 93.88 414 PRO A CA 1
ATOM 3255 C C . PRO A 1 414 ? 9.936 -3.316 12.856 1.00 93.88 414 PRO A C 1
ATOM 3257 O O . PRO A 1 414 ? 10.657 -2.366 13.157 1.00 93.88 414 PRO A O 1
ATOM 3260 N N . TRP A 1 415 ? 9.332 -3.411 11.669 1.00 91.00 415 TRP A N 1
ATOM 3261 C CA . TRP A 1 415 ? 9.430 -2.391 10.633 1.00 91.00 415 TRP A CA 1
ATOM 3262 C C . TRP A 1 415 ? 8.727 -1.097 11.045 1.00 91.00 415 TRP A C 1
ATOM 3264 O O . TRP A 1 415 ? 9.341 -0.031 11.003 1.00 91.00 415 TRP A O 1
ATOM 3274 N N . ALA A 1 416 ? 7.466 -1.177 11.479 1.00 92.56 416 ALA A N 1
ATOM 3275 C CA . ALA A 1 416 ? 6.708 -0.019 11.946 1.00 92.56 416 ALA A CA 1
ATOM 3276 C C . ALA A 1 416 ? 7.403 0.639 13.144 1.00 92.56 416 ALA A C 1
ATOM 3278 O O . ALA A 1 416 ? 7.632 1.846 13.135 1.00 92.56 416 ALA A O 1
ATOM 3279 N N . ARG A 1 417 ? 7.842 -0.154 14.130 1.00 94.12 417 ARG A N 1
ATOM 3280 C CA . ARG A 1 417 ? 8.607 0.347 15.284 1.00 94.12 417 ARG A CA 1
ATOM 3281 C C . ARG A 1 417 ? 9.888 1.069 14.867 1.00 94.12 417 ARG A C 1
ATOM 3283 O O . ARG A 1 417 ? 10.213 2.097 15.450 1.00 94.12 417 ARG A O 1
ATOM 3290 N N . GLY A 1 418 ? 10.603 0.554 13.865 1.00 91.31 418 GLY A N 1
ATOM 3291 C CA . GLY A 1 418 ? 11.797 1.199 13.317 1.00 91.31 418 GLY A CA 1
ATOM 3292 C C . GLY A 1 418 ? 11.485 2.526 12.623 1.00 91.31 418 GLY A C 1
ATOM 3293 O O . GLY A 1 418 ? 12.155 3.525 12.878 1.00 91.31 418 GLY A O 1
ATOM 3294 N N . PHE A 1 419 ? 10.440 2.558 11.794 1.00 87.56 419 PHE A N 1
ATOM 3295 C CA . PHE A 1 419 ? 10.019 3.763 11.076 1.00 87.56 419 PHE A CA 1
ATOM 3296 C C . PHE A 1 419 ? 9.534 4.870 12.026 1.00 87.56 419 PHE A C 1
ATOM 3298 O O . PHE A 1 419 ? 9.888 6.032 11.853 1.00 87.56 419 PHE A O 1
ATOM 3305 N N . PHE A 1 420 ? 8.776 4.506 13.064 1.00 90.00 420 PHE A N 1
ATOM 3306 C CA . PHE A 1 420 ? 8.205 5.428 14.053 1.00 90.00 420 PHE A CA 1
ATOM 3307 C C . PHE A 1 420 ? 9.037 5.528 15.342 1.00 90.00 420 PHE A C 1
ATOM 3309 O O . PHE A 1 420 ? 8.535 5.968 16.375 1.00 90.00 420 PHE A O 1
ATOM 3316 N N . ALA A 1 421 ? 10.319 5.148 15.313 1.00 92.62 421 ALA A N 1
ATOM 3317 C CA . ALA A 1 421 ? 11.160 5.103 16.512 1.00 92.62 421 ALA A CA 1
ATOM 3318 C C . ALA A 1 421 ? 11.266 6.461 17.231 1.00 92.62 421 ALA A C 1
ATOM 3320 O O . ALA A 1 421 ? 11.307 6.507 18.460 1.00 92.62 421 ALA A O 1
ATOM 3321 N N . ALA A 1 422 ? 11.291 7.565 16.476 1.00 91.12 422 ALA A N 1
ATOM 3322 C CA . ALA A 1 422 ? 11.304 8.914 17.040 1.00 91.12 422 ALA A CA 1
ATOM 3323 C C . ALA A 1 422 ? 9.989 9.244 17.765 1.00 91.12 422 ALA A C 1
ATOM 3325 O O . ALA A 1 422 ? 10.022 9.713 18.897 1.00 91.12 422 ALA A O 1
ATOM 3326 N N . ASP A 1 423 ? 8.844 8.928 17.158 1.00 90.69 423 ASP A N 1
ATOM 3327 C CA . ASP A 1 423 ? 7.528 9.187 17.752 1.00 90.69 423 ASP A CA 1
ATOM 3328 C C . ASP A 1 423 ? 7.276 8.339 19.000 1.00 90.69 423 ASP A C 1
ATOM 3330 O O . ASP A 1 423 ? 6.711 8.836 19.973 1.00 90.69 423 ASP A O 1
ATOM 3334 N N . LEU A 1 424 ? 7.740 7.085 18.996 1.00 93.00 424 LEU A N 1
ATOM 3335 C CA . LEU A 1 424 ? 7.712 6.212 20.171 1.00 93.00 424 LEU A CA 1
ATOM 3336 C C . LEU A 1 424 ? 8.588 6.768 21.301 1.00 93.00 424 LEU A C 1
ATOM 3338 O O . LEU A 1 424 ? 8.177 6.791 22.458 1.00 93.00 424 LEU A O 1
ATOM 3342 N N . LYS A 1 425 ? 9.795 7.243 20.975 1.00 94.19 425 LYS A N 1
ATOM 3343 C CA . LYS A 1 425 ? 10.721 7.827 21.956 1.00 94.19 425 LYS A CA 1
ATOM 3344 C C . LYS A 1 425 ? 10.183 9.126 22.559 1.00 94.19 425 LYS A C 1
ATOM 3346 O O . LYS A 1 425 ? 10.362 9.355 23.753 1.00 94.19 425 LYS A O 1
ATOM 3351 N N . ASP A 1 426 ? 9.542 9.956 21.743 1.00 93.06 426 ASP A N 1
ATOM 3352 C CA . ASP A 1 426 ? 8.948 11.228 22.160 1.00 93.06 426 ASP A CA 1
ATOM 3353 C C . ASP A 1 426 ? 7.588 11.047 22.864 1.00 93.06 426 ASP A C 1
ATOM 3355 O O . ASP A 1 426 ? 6.996 12.029 23.308 1.00 93.06 426 ASP A O 1
ATOM 3359 N N . GLY A 1 427 ? 7.063 9.817 22.944 1.00 89.00 427 GLY A N 1
ATOM 3360 C CA . GLY A 1 427 ? 5.754 9.522 23.533 1.00 89.00 427 GLY A CA 1
ATOM 3361 C C . GLY A 1 427 ? 4.561 10.029 22.712 1.00 89.00 427 GLY A C 1
ATOM 3362 O O . GLY A 1 427 ? 3.449 10.088 23.229 1.00 89.00 427 GLY A O 1
ATOM 3363 N N . LYS A 1 428 ? 4.768 10.392 21.439 1.00 88.06 428 LYS A N 1
ATOM 3364 C CA . LYS A 1 428 ? 3.700 10.809 20.507 1.00 88.06 428 LYS A CA 1
ATOM 3365 C C . LYS A 1 428 ? 2.823 9.633 20.075 1.00 88.06 428 LYS A C 1
ATOM 3367 O O . LYS A 1 428 ? 1.672 9.817 19.683 1.00 88.06 428 LYS A O 1
ATOM 3372 N N . GLN A 1 429 ? 3.388 8.431 20.112 1.00 90.19 429 GLN A N 1
ATOM 3373 C CA . GLN A 1 429 ? 2.704 7.169 19.863 1.00 90.19 429 GLN A CA 1
ATOM 3374 C C . GLN A 1 429 ? 3.143 6.142 20.907 1.00 90.19 429 GLN A C 1
ATOM 3376 O O . GLN A 1 429 ? 4.246 6.234 21.448 1.00 90.19 429 GLN A O 1
ATOM 3381 N N . LYS A 1 430 ? 2.294 5.143 21.143 1.00 91.69 430 LYS A N 1
ATOM 3382 C CA . LYS A 1 430 ? 2.569 4.016 22.033 1.00 91.69 430 LYS A CA 1
ATOM 3383 C C . LYS A 1 430 ? 2.367 2.716 21.267 1.00 91.69 430 LYS A C 1
ATOM 3385 O O . LYS A 1 430 ? 1.324 2.530 20.649 1.00 91.69 430 LYS A O 1
ATOM 3390 N N . ALA A 1 431 ? 3.367 1.838 21.271 1.00 93.62 431 ALA A N 1
ATOM 3391 C CA . ALA A 1 431 ? 3.312 0.601 20.488 1.00 93.62 431 ALA A CA 1
ATOM 3392 C C . ALA A 1 431 ? 2.269 -0.384 21.043 1.00 93.62 431 ALA A C 1
ATOM 3394 O O . ALA A 1 431 ? 1.678 -1.148 20.293 1.00 93.62 431 ALA A O 1
ATOM 3395 N N . GLU A 1 432 ? 2.007 -0.335 22.347 1.00 93.00 432 GLU A N 1
ATOM 3396 C CA . GLU A 1 432 ? 0.947 -1.088 23.020 1.00 93.00 432 GLU A CA 1
ATOM 3397 C C . GLU A 1 432 ? -0.476 -0.647 22.632 1.00 93.00 432 GLU A C 1
ATOM 3399 O O . GLU A 1 432 ? -1.429 -1.364 22.914 1.00 93.00 432 GLU A O 1
ATOM 3404 N N . GLU A 1 433 ? -0.627 0.511 21.982 1.00 93.19 433 GLU A N 1
ATOM 3405 C CA . GLU A 1 433 ? -1.903 1.003 21.441 1.00 93.19 433 GLU A CA 1
ATOM 3406 C C . GLU A 1 433 ? -2.046 0.701 19.938 1.00 93.19 433 GLU A C 1
ATOM 3408 O O . GLU A 1 433 ? -3.025 1.105 19.314 1.00 93.19 433 GLU A O 1
ATOM 3413 N N . TRP A 1 434 ? -1.060 0.042 19.323 1.00 96.75 434 TRP A N 1
ATOM 3414 C CA . TRP A 1 434 ? -1.106 -0.320 17.909 1.00 96.75 434 TRP A CA 1
ATOM 3415 C C . TRP A 1 434 ? -1.771 -1.673 17.706 1.00 96.75 434 TRP A C 1
ATOM 3417 O O . TRP A 1 434 ? -1.585 -2.578 18.513 1.00 96.75 434 TRP A O 1
ATOM 3427 N N . THR A 1 435 ? -2.481 -1.838 16.596 1.00 97.56 435 THR A N 1
ATOM 3428 C CA . THR A 1 435 ? -3.011 -3.140 16.181 1.00 97.56 435 THR A CA 1
ATOM 3429 C C . THR A 1 435 ? -1.905 -4.185 16.071 1.00 97.56 435 THR A C 1
ATOM 3431 O O . THR A 1 435 ? -0.783 -3.918 15.635 1.00 97.56 435 THR A O 1
ATOM 3434 N N . THR A 1 436 ? -2.230 -5.419 16.406 1.00 96.69 436 THR A N 1
ATOM 3435 C CA . THR A 1 436 ? -1.424 -6.597 16.105 1.00 96.69 436 THR A CA 1
ATOM 3436 C C . THR A 1 436 ? -1.852 -7.207 14.765 1.00 96.69 436 THR A C 1
ATOM 3438 O O . THR A 1 436 ? -2.772 -6.733 14.098 1.00 96.69 436 THR A O 1
ATOM 3441 N N . ARG A 1 437 ? -1.196 -8.295 14.342 1.00 95.25 437 ARG A N 1
ATOM 3442 C CA . ARG A 1 437 ? -1.613 -9.043 13.143 1.00 95.25 437 ARG A CA 1
ATOM 3443 C C . ARG A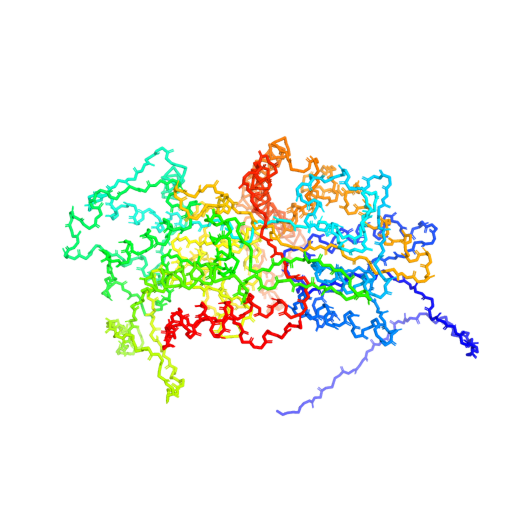 1 437 ? -3.000 -9.673 13.288 1.00 95.25 437 ARG A C 1
ATOM 3445 O O . ARG A 1 437 ? -3.663 -9.862 12.275 1.00 95.25 437 ARG A O 1
ATOM 3452 N N . ASP A 1 438 ? -3.412 -10.013 14.507 1.00 96.25 438 ASP A N 1
ATOM 3453 C CA . ASP A 1 438 ? -4.721 -10.626 14.746 1.00 96.25 438 ASP A CA 1
ATOM 3454 C C . ASP A 1 438 ? -5.866 -9.607 14.623 1.00 96.25 438 ASP A C 1
ATOM 3456 O O . ASP A 1 438 ? -7.005 -10.009 14.404 1.00 96.25 438 ASP A O 1
ATOM 3460 N N . ASP A 1 439 ? -5.546 -8.309 14.659 1.00 97.69 439 ASP A N 1
ATOM 3461 C CA . ASP A 1 439 ? -6.512 -7.203 14.632 1.00 97.69 439 ASP A CA 1
ATOM 3462 C C . ASP A 1 439 ? -6.706 -6.635 13.217 1.00 97.69 439 ASP A C 1
ATOM 3464 O O . ASP A 1 439 ? -7.522 -5.740 13.004 1.00 97.69 439 ASP A O 1
ATOM 3468 N N . VAL A 1 440 ? -5.944 -7.119 12.226 1.00 98.25 440 VAL A N 1
ATOM 3469 C CA . VAL A 1 440 ? -5.934 -6.566 10.865 1.00 98.25 440 VAL A CA 1
ATOM 3470 C C . VAL A 1 440 ? -6.155 -7.647 9.821 1.00 98.25 440 VAL A C 1
ATOM 3472 O O . VAL A 1 440 ? -5.443 -8.649 9.754 1.00 98.25 440 VAL A O 1
ATOM 3475 N N . TYR A 1 441 ? -7.098 -7.386 8.921 1.00 98.12 441 TYR A N 1
ATOM 3476 C CA . TYR A 1 441 ? -7.333 -8.206 7.739 1.00 98.12 441 TYR A CA 1
ATOM 3477 C C . TYR A 1 441 ? -7.154 -7.370 6.478 1.00 98.12 441 TYR A C 1
ATOM 3479 O O . TYR A 1 441 ? -7.677 -6.266 6.389 1.00 98.12 441 TYR A O 1
ATOM 3487 N N . ALA A 1 442 ? -6.429 -7.901 5.497 1.00 97.75 442 ALA A N 1
ATOM 3488 C CA . ALA A 1 442 ? -6.280 -7.285 4.187 1.00 97.75 442 ALA A CA 1
ATOM 3489 C C . ALA A 1 442 ? -6.820 -8.214 3.094 1.00 97.75 442 ALA A C 1
ATOM 3491 O O . ALA A 1 442 ? -6.665 -9.436 3.177 1.00 97.75 442 ALA A O 1
ATOM 3492 N N . THR A 1 443 ? -7.418 -7.636 2.057 1.00 97.06 443 THR A N 1
ATOM 3493 C CA . THR A 1 443 ? -7.938 -8.350 0.886 1.00 97.06 443 THR A CA 1
ATOM 3494 C C . THR A 1 443 ? -7.675 -7.565 -0.403 1.00 97.06 443 THR A C 1
ATOM 3496 O O . THR A 1 443 ? -7.094 -6.477 -0.382 1.00 97.06 443 THR A O 1
ATOM 3499 N N . ASN A 1 444 ? -8.040 -8.160 -1.539 1.00 95.50 444 ASN A N 1
ATOM 3500 C CA . ASN A 1 444 ? -7.798 -7.622 -2.875 1.00 95.50 444 ASN A CA 1
ATOM 3501 C C . ASN A 1 444 ? -8.378 -6.215 -3.045 1.00 95.50 444 ASN A C 1
ATOM 3503 O O . ASN A 1 444 ? -9.374 -5.864 -2.414 1.00 95.50 444 ASN A O 1
ATOM 3507 N N . GLN A 1 445 ? -7.811 -5.449 -3.974 1.00 94.88 445 GLN A N 1
ATOM 3508 C CA . GLN A 1 445 ? -8.392 -4.179 -4.405 1.00 94.88 445 GLN A CA 1
ATOM 3509 C C . GLN A 1 445 ? -9.851 -4.304 -4.881 1.00 94.88 445 GLN A C 1
ATOM 3511 O O . GLN A 1 445 ? -10.239 -5.283 -5.529 1.00 94.88 445 GLN A O 1
ATOM 3516 N N . ALA A 1 446 ? -10.649 -3.263 -4.632 1.00 93.50 446 ALA A N 1
ATOM 3517 C CA . ALA A 1 446 ? -11.999 -3.148 -5.176 1.00 93.50 446 ALA A CA 1
ATOM 3518 C C . ALA A 1 446 ? -11.935 -2.952 -6.699 1.00 93.50 446 ALA A C 1
ATOM 3520 O O . ALA A 1 446 ? -11.395 -1.955 -7.187 1.00 93.50 446 ALA A O 1
ATOM 3521 N N . MET A 1 447 ? -12.455 -3.913 -7.467 1.00 92.06 447 MET A N 1
ATOM 3522 C CA . MET A 1 447 ? -12.394 -3.880 -8.936 1.00 92.06 447 MET A CA 1
ATOM 3523 C C . MET A 1 447 ? -13.698 -3.427 -9.594 1.00 92.06 447 MET A C 1
ATOM 3525 O O . MET A 1 447 ? -13.717 -3.216 -10.804 1.00 92.06 447 MET A O 1
ATOM 3529 N N . ARG A 1 448 ? -14.795 -3.307 -8.842 1.00 94.12 448 ARG A N 1
ATOM 3530 C CA . ARG A 1 448 ? -16.110 -2.955 -9.386 1.00 94.12 448 ARG A CA 1
ATOM 3531 C C . ARG A 1 448 ? -16.574 -1.617 -8.845 1.00 94.12 448 ARG A C 1
ATOM 3533 O O . ARG A 1 448 ? -16.380 -1.305 -7.672 1.00 94.12 448 ARG A O 1
ATOM 3540 N N . SER A 1 449 ? -17.217 -0.828 -9.695 1.00 93.88 449 SER A N 1
ATOM 3541 C CA . SER A 1 449 ? -17.834 0.421 -9.266 1.00 93.88 449 SER A CA 1
ATOM 3542 C C . SER A 1 449 ? -19.052 0.195 -8.379 1.00 93.88 449 SER A C 1
ATOM 3544 O O . SER A 1 449 ? -19.245 0.932 -7.415 1.00 93.88 449 SER A O 1
ATOM 3546 N N . ASP A 1 450 ? -19.872 -0.790 -8.737 1.00 92.62 450 ASP A N 1
ATOM 3547 C CA . ASP A 1 450 ? -21.135 -1.163 -8.115 1.00 92.62 450 ASP A CA 1
ATOM 3548 C C . ASP A 1 450 ? -21.599 -2.531 -8.652 1.00 92.62 450 ASP A C 1
ATOM 3550 O O . ASP A 1 450 ? -21.004 -3.112 -9.565 1.00 92.62 450 ASP A O 1
ATOM 3554 N N . GLU A 1 451 ? -22.696 -3.041 -8.097 1.00 87.62 451 GLU A N 1
ATOM 3555 C CA . GLU A 1 451 ? -23.240 -4.358 -8.429 1.00 87.62 451 GLU A CA 1
ATOM 3556 C C . GLU A 1 451 ? -23.737 -4.502 -9.874 1.00 87.62 451 GLU A C 1
ATOM 3558 O O . GLU A 1 451 ? -23.766 -5.622 -10.392 1.00 87.62 451 GLU A O 1
ATOM 3563 N N . ASN A 1 452 ? -24.069 -3.390 -10.539 1.00 87.75 452 ASN A N 1
ATOM 3564 C CA . ASN A 1 452 ? -24.561 -3.347 -11.916 1.00 87.75 452 ASN A CA 1
ATOM 3565 C C . ASN A 1 452 ? -23.444 -3.058 -12.930 1.00 87.75 452 ASN A C 1
ATOM 3567 O O . ASN A 1 452 ? -23.692 -3.063 -14.139 1.00 87.75 452 ASN A O 1
ATOM 3571 N N . ALA A 1 453 ? -22.211 -2.837 -12.462 1.00 89.81 453 ALA A N 1
ATOM 3572 C CA . ALA A 1 453 ? -21.058 -2.597 -13.314 1.00 89.81 453 ALA A CA 1
ATOM 3573 C C . ALA A 1 453 ? -20.853 -3.763 -14.289 1.00 89.81 453 ALA A C 1
ATOM 3575 O O . ALA A 1 453 ? -20.685 -4.916 -13.869 1.00 89.81 453 ALA A O 1
ATOM 3576 N N . GLN A 1 454 ? -20.849 -3.448 -15.588 1.00 87.62 454 GLN A N 1
ATOM 3577 C CA . GLN A 1 454 ? -20.618 -4.424 -16.658 1.00 87.62 454 GLN A CA 1
ATOM 3578 C C . GLN A 1 454 ? -19.136 -4.776 -16.827 1.00 87.62 454 GLN A C 1
ATOM 3580 O O . GLN A 1 454 ? -18.816 -5.840 -17.366 1.00 87.62 454 GLN A O 1
ATOM 3585 N N . PHE A 1 455 ? -18.250 -3.891 -16.364 1.00 92.81 455 PHE A N 1
ATOM 3586 C CA . PHE A 1 455 ? -16.802 -4.030 -16.435 1.00 92.81 455 PHE A CA 1
ATOM 3587 C C . PHE A 1 455 ? -16.191 -3.961 -15.040 1.00 92.81 455 PHE A C 1
ATOM 3589 O O . PHE A 1 455 ? -16.771 -3.416 -14.099 1.00 92.81 455 PHE A O 1
ATOM 3596 N N . SER A 1 456 ? -14.974 -4.474 -14.934 1.00 94.50 456 SER A N 1
ATOM 3597 C CA . SER A 1 456 ? -14.125 -4.305 -13.761 1.00 94.50 456 SER A CA 1
ATOM 3598 C C . SER A 1 456 ? -12.908 -3.460 -14.131 1.00 94.50 456 SER A C 1
ATOM 3600 O O . SER A 1 456 ? -12.539 -3.364 -15.302 1.00 94.50 456 SER A O 1
ATOM 3602 N N . SER A 1 457 ? -12.250 -2.862 -13.148 1.00 94.81 457 SER A N 1
ATOM 3603 C CA . SER A 1 457 ? -11.010 -2.117 -13.337 1.00 94.81 457 SER A CA 1
ATOM 3604 C C . SER A 1 457 ? -9.940 -2.580 -12.353 1.00 94.81 457 SER A C 1
ATOM 3606 O O . SER A 1 457 ? -10.179 -2.762 -11.162 1.00 94.81 457 SER A O 1
ATOM 3608 N N . TYR A 1 458 ? -8.736 -2.783 -12.875 1.00 95.19 458 TYR A N 1
ATOM 3609 C CA . TYR A 1 458 ? -7.551 -3.168 -12.126 1.00 95.19 458 TYR A CA 1
ATOM 3610 C C . TYR A 1 458 ? -6.560 -2.008 -12.126 1.00 95.19 458 TYR A C 1
ATOM 3612 O O . TYR A 1 458 ? -6.212 -1.482 -13.185 1.00 95.19 458 TYR A O 1
ATOM 3620 N N . ASN A 1 459 ? -6.100 -1.605 -10.947 1.00 93.06 459 ASN A N 1
ATOM 3621 C CA . ASN A 1 459 ? -4.980 -0.688 -10.816 1.00 93.06 459 ASN A CA 1
ATOM 3622 C C . ASN A 1 459 ? -3.715 -1.513 -10.622 1.00 93.06 459 ASN A C 1
ATOM 3624 O O . ASN A 1 459 ? -3.491 -2.078 -9.551 1.00 93.06 459 ASN A O 1
ATOM 3628 N N . ALA A 1 460 ? -2.915 -1.611 -11.682 1.00 87.38 460 ALA A N 1
ATOM 3629 C CA . ALA A 1 460 ? -1.578 -2.169 -11.588 1.00 87.38 460 ALA A CA 1
ATOM 3630 C C . ALA A 1 460 ? -0.700 -1.143 -10.870 1.00 87.38 460 ALA A C 1
ATOM 3632 O O . ALA A 1 460 ? -0.172 -0.215 -11.487 1.00 87.38 460 ALA A O 1
ATOM 3633 N N . GLY A 1 461 ? -0.613 -1.275 -9.551 1.00 73.50 461 GLY A N 1
ATOM 3634 C CA . GLY A 1 461 ? 0.177 -0.379 -8.734 1.00 73.50 461 GLY A CA 1
ATOM 3635 C C . GLY A 1 461 ? 1.664 -0.663 -8.892 1.00 73.50 461 GLY A C 1
ATOM 3636 O O . GLY A 1 461 ? 2.140 -1.746 -8.571 1.00 73.50 461 GLY A O 1
ATOM 3637 N N . GLY A 1 462 ? 2.439 0.315 -9.350 1.00 72.94 462 GLY A N 1
ATOM 3638 C CA . GLY A 1 462 ? 3.894 0.217 -9.324 1.00 72.94 462 GLY A CA 1
ATOM 3639 C C . GLY A 1 462 ? 4.594 0.648 -10.598 1.00 72.94 462 GLY A C 1
ATOM 3640 O O . GLY A 1 462 ? 4.006 1.167 -11.545 1.00 72.94 462 GLY A O 1
ATOM 3641 N N . SER A 1 463 ? 5.903 0.447 -10.562 1.00 82.44 463 SER A N 1
ATOM 3642 C CA . SER A 1 463 ? 6.841 1.034 -11.501 1.00 82.44 463 SER A CA 1
ATOM 3643 C C . SER A 1 463 ? 7.285 0.037 -12.574 1.00 82.44 463 SER A C 1
ATOM 3645 O O . SER A 1 463 ? 7.169 -1.186 -12.454 1.00 82.44 463 SER A O 1
ATOM 3647 N N . SER A 1 464 ? 7.846 0.595 -13.634 1.00 90.00 464 SER A N 1
ATOM 3648 C CA . SER A 1 464 ? 8.527 -0.091 -14.724 1.00 90.00 464 SER A CA 1
ATOM 3649 C C . SER A 1 464 ? 10.037 0.048 -14.548 1.00 90.00 464 SER A C 1
ATOM 3651 O O . SER A 1 464 ? 10.511 1.091 -14.092 1.00 90.00 464 SER A O 1
ATOM 3653 N N . LEU A 1 465 ? 10.805 -0.962 -14.959 1.00 94.50 465 LEU A N 1
ATOM 3654 C CA . LEU A 1 465 ? 12.245 -0.788 -15.161 1.00 94.50 465 LEU A CA 1
ATOM 3655 C C . LEU A 1 465 ? 12.487 -0.262 -16.573 1.00 94.50 465 LEU A C 1
ATOM 3657 O O . LEU A 1 465 ? 12.153 -0.926 -17.558 1.00 94.50 465 LEU A O 1
ATOM 3661 N N . ILE A 1 466 ? 13.070 0.932 -16.651 1.00 95.31 466 ILE A N 1
ATOM 3662 C CA . ILE A 1 466 ? 13.412 1.612 -17.899 1.00 95.31 466 ILE A CA 1
ATOM 3663 C C . ILE A 1 466 ? 14.930 1.641 -18.033 1.00 95.31 466 ILE A C 1
ATOM 3665 O O . ILE A 1 466 ? 15.618 2.246 -17.212 1.00 95.31 466 ILE A O 1
ATOM 3669 N N . ALA A 1 467 ? 15.452 0.982 -19.063 1.00 96.06 467 ALA A N 1
ATOM 3670 C CA . ALA A 1 467 ? 16.880 0.941 -19.342 1.00 96.06 467 ALA A CA 1
ATOM 3671 C C . ALA A 1 467 ? 17.268 1.997 -20.383 1.00 96.06 467 ALA A C 1
ATOM 3673 O O . ALA A 1 467 ? 16.710 2.044 -21.484 1.00 96.06 467 ALA A O 1
ATOM 3674 N N . VAL A 1 468 ? 18.254 2.824 -20.044 1.00 95.75 468 VAL A N 1
ATOM 3675 C CA . VAL A 1 468 ? 18.765 3.887 -20.909 1.00 95.75 468 VAL A CA 1
ATOM 3676 C C . VAL A 1 468 ? 19.924 3.341 -21.741 1.00 95.75 468 VAL A C 1
ATOM 3678 O O . VAL A 1 468 ? 20.945 2.899 -21.220 1.00 95.75 468 VAL A O 1
ATOM 3681 N N . LYS A 1 469 ? 19.766 3.362 -23.064 1.00 94.44 469 LYS A N 1
ATOM 3682 C CA . LYS A 1 469 ? 20.756 2.883 -24.028 1.00 94.44 469 LYS A CA 1
ATOM 3683 C C . LYS A 1 469 ? 22.016 3.747 -23.981 1.00 94.44 469 LYS A C 1
ATOM 3685 O O . LYS A 1 469 ? 21.986 4.942 -24.288 1.00 94.44 469 LYS A O 1
ATOM 3690 N N . SER A 1 470 ? 23.141 3.102 -23.698 1.00 92.94 470 SER A N 1
ATOM 3691 C CA . SER A 1 470 ? 24.473 3.690 -23.786 1.00 92.94 470 SER A CA 1
ATOM 3692 C C . SER A 1 470 ? 25.075 3.493 -25.180 1.00 92.94 470 SER A C 1
ATOM 3694 O O . SER A 1 470 ? 24.729 2.550 -25.893 1.00 92.94 470 SER A O 1
ATOM 3696 N N . ASN A 1 471 ? 26.005 4.371 -25.559 1.00 90.38 471 ASN A N 1
ATOM 3697 C CA . ASN A 1 471 ? 26.863 4.156 -26.730 1.00 90.38 471 ASN A CA 1
ATOM 3698 C C . ASN A 1 471 ? 27.977 3.130 -26.435 1.00 90.38 471 ASN A C 1
ATOM 3700 O O . ASN A 1 471 ? 28.627 2.642 -27.354 1.00 90.38 471 ASN A O 1
ATOM 3704 N N . ASN A 1 472 ? 28.197 2.800 -25.158 1.00 91.69 472 ASN A N 1
ATOM 3705 C CA . ASN A 1 472 ? 29.143 1.783 -24.728 1.00 91.69 472 ASN A CA 1
ATOM 3706 C C . ASN A 1 472 ? 28.432 0.425 -24.579 1.00 91.69 472 ASN A C 1
ATOM 3708 O O . ASN A 1 472 ? 27.659 0.212 -23.642 1.00 91.69 472 ASN A O 1
ATOM 3712 N N . GLU A 1 473 ? 28.728 -0.520 -25.473 1.00 93.06 473 GLU A N 1
ATOM 3713 C CA . GLU A 1 473 ? 28.115 -1.856 -25.466 1.00 93.06 473 GLU A CA 1
ATOM 3714 C C . GLU A 1 473 ? 28.408 -2.666 -24.192 1.00 93.06 473 GLU A C 1
ATOM 3716 O O . GLU A 1 473 ? 27.568 -3.461 -23.764 1.00 93.06 473 GLU A O 1
ATOM 3721 N N . LYS A 1 474 ? 29.541 -2.424 -23.513 1.00 94.50 474 LYS A N 1
ATOM 3722 C CA . LYS A 1 474 ? 29.841 -3.035 -22.204 1.00 94.50 474 LYS A CA 1
ATOM 3723 C C . LYS A 1 474 ? 28.792 -2.647 -21.160 1.00 94.50 474 LYS A C 1
ATOM 3725 O O . LYS A 1 474 ? 28.370 -3.491 -20.371 1.00 94.50 474 LYS A O 1
ATOM 3730 N N . VAL A 1 475 ? 28.332 -1.395 -21.182 1.00 95.56 475 VAL A N 1
ATOM 3731 C CA . VAL A 1 475 ? 27.277 -0.896 -20.286 1.00 95.56 475 VAL A CA 1
ATOM 3732 C C . VAL A 1 475 ? 25.951 -1.582 -20.615 1.00 95.56 475 VAL A C 1
ATOM 3734 O O . VAL A 1 475 ? 25.343 -2.179 -19.729 1.00 95.56 475 VAL A O 1
ATOM 3737 N N . ASN A 1 476 ? 25.554 -1.606 -21.892 1.00 96.12 476 ASN A N 1
ATOM 3738 C CA . ASN A 1 476 ? 24.314 -2.258 -22.337 1.00 96.12 476 ASN A CA 1
ATOM 3739 C C . ASN A 1 476 ? 24.280 -3.753 -21.959 1.00 96.12 476 ASN A C 1
ATOM 3741 O O . ASN A 1 476 ? 23.262 -4.249 -21.473 1.00 96.12 476 ASN A O 1
ATOM 3745 N N . LYS A 1 477 ? 25.402 -4.470 -22.119 1.00 96.31 477 LYS A N 1
ATOM 3746 C CA . LYS A 1 477 ? 25.544 -5.882 -21.726 1.00 96.31 477 LYS A CA 1
ATOM 3747 C C . LYS A 1 477 ? 25.354 -6.086 -20.220 1.00 96.31 477 LYS A C 1
ATOM 3749 O O . LYS A 1 477 ? 24.651 -7.012 -19.822 1.00 96.31 477 LYS A O 1
ATOM 3754 N N . ASN A 1 478 ? 25.947 -5.231 -19.385 1.00 97.56 478 ASN A N 1
ATOM 3755 C CA . ASN A 1 478 ? 25.817 -5.332 -17.928 1.00 97.56 478 ASN A CA 1
ATOM 3756 C C . ASN A 1 478 ? 24.411 -4.958 -17.430 1.00 97.56 478 ASN A C 1
ATOM 3758 O O . ASN A 1 478 ? 23.922 -5.603 -16.505 1.00 97.56 478 ASN A O 1
ATOM 3762 N N . ILE A 1 479 ? 23.723 -4.007 -18.078 1.00 97.50 479 ILE A N 1
ATOM 3763 C CA . ILE A 1 479 ? 22.304 -3.721 -17.801 1.00 97.50 479 ILE A CA 1
ATOM 3764 C C . ILE A 1 479 ? 21.454 -4.977 -18.037 1.00 97.50 479 ILE A C 1
ATOM 3766 O O . ILE A 1 479 ? 20.716 -5.398 -17.147 1.00 97.50 479 ILE A O 1
ATOM 3770 N N . LYS A 1 480 ? 21.589 -5.616 -19.210 1.00 96.75 480 LYS A N 1
ATOM 3771 C CA . LYS A 1 480 ? 20.849 -6.848 -19.540 1.00 96.75 480 LYS A CA 1
ATOM 3772 C C . LYS A 1 480 ? 21.152 -7.985 -18.570 1.00 96.75 480 LYS A C 1
ATOM 3774 O O . LYS A 1 480 ? 20.238 -8.689 -18.157 1.00 96.75 480 LYS A O 1
ATOM 3779 N N . LYS A 1 481 ? 22.422 -8.146 -18.191 1.00 97.19 481 LYS A N 1
ATOM 3780 C CA . LYS A 1 481 ? 22.859 -9.163 -17.231 1.00 97.19 481 LYS A CA 1
ATOM 3781 C C . LYS A 1 481 ? 22.209 -8.975 -15.859 1.00 97.19 481 LYS A C 1
ATOM 3783 O O . LYS A 1 481 ? 21.718 -9.941 -15.284 1.00 97.19 481 LYS A O 1
ATOM 3788 N N . PHE A 1 482 ? 22.164 -7.741 -15.356 1.00 97.62 482 PHE A N 1
ATOM 3789 C CA . PHE A 1 482 ? 21.502 -7.453 -14.086 1.00 97.62 482 PHE A CA 1
ATOM 3790 C C . PHE A 1 482 ? 19.990 -7.686 -14.165 1.00 97.62 482 PHE A C 1
ATOM 3792 O O . PHE A 1 482 ? 19.420 -8.290 -13.263 1.00 97.62 482 PHE A O 1
ATOM 3799 N N . ILE A 1 483 ? 19.343 -7.267 -15.257 1.00 96.06 483 ILE A N 1
ATOM 3800 C CA . ILE A 1 483 ? 17.909 -7.508 -15.468 1.00 96.06 483 ILE A CA 1
ATOM 3801 C C . ILE A 1 483 ? 17.606 -9.007 -15.525 1.00 96.06 483 ILE A C 1
ATOM 3803 O O . ILE A 1 483 ? 16.669 -9.449 -14.872 1.00 96.06 483 ILE A O 1
ATOM 3807 N N . ASP A 1 484 ? 18.406 -9.808 -16.227 1.00 95.69 484 ASP A N 1
ATOM 3808 C CA . ASP A 1 484 ? 18.220 -11.261 -16.229 1.00 95.69 484 ASP A CA 1
ATOM 3809 C C . ASP A 1 484 ? 18.348 -11.856 -14.819 1.00 95.69 484 ASP A C 1
ATOM 3811 O O . ASP A 1 484 ? 17.499 -12.642 -14.400 1.00 95.69 484 ASP A O 1
ATOM 3815 N N . PHE A 1 485 ? 19.334 -11.407 -14.036 1.00 97.00 485 PHE A N 1
ATOM 3816 C CA . PHE A 1 485 ? 19.483 -11.833 -12.646 1.00 97.00 485 PHE A CA 1
ATOM 3817 C C . PHE A 1 485 ? 18.292 -11.431 -11.765 1.00 97.00 485 PHE A C 1
ATOM 3819 O O . PHE A 1 485 ? 17.846 -12.230 -10.948 1.00 97.00 485 PHE A O 1
ATOM 3826 N N . LEU A 1 486 ? 17.733 -10.227 -11.925 1.00 95.50 486 LEU A N 1
ATOM 3827 C CA . LEU A 1 486 ? 16.563 -9.802 -11.146 1.00 95.50 486 LEU A CA 1
ATOM 3828 C C . LEU A 1 486 ? 15.358 -10.739 -11.330 1.00 95.50 486 LEU A C 1
ATOM 3830 O O . LEU A 1 486 ? 14.607 -10.956 -10.381 1.00 95.50 486 LEU A O 1
ATOM 3834 N N . TYR A 1 487 ? 15.179 -11.292 -12.530 1.00 94.62 487 TYR A N 1
ATOM 3835 C CA . TYR A 1 487 ? 14.017 -12.113 -12.880 1.00 94.62 487 TYR A CA 1
ATOM 3836 C C . TYR A 1 487 ? 14.274 -13.612 -12.698 1.00 94.62 487 TYR A C 1
ATOM 3838 O O . TYR A 1 487 ? 13.378 -14.333 -12.265 1.00 94.62 487 TYR A O 1
ATOM 3846 N N . ASN A 1 488 ? 15.490 -14.075 -13.000 1.00 93.88 488 ASN A N 1
ATOM 3847 C CA . ASN A 1 488 ? 15.837 -15.498 -13.076 1.00 93.88 488 ASN A CA 1
ATOM 3848 C C . ASN A 1 488 ? 17.000 -15.907 -12.160 1.00 93.88 488 ASN A C 1
ATOM 3850 O O . ASN A 1 488 ? 17.351 -17.084 -12.105 1.00 93.88 488 ASN A O 1
ATOM 3854 N N . GLY A 1 489 ? 17.620 -14.957 -11.459 1.00 94.62 489 GLY A N 1
ATOM 3855 C CA . GLY A 1 489 ? 18.793 -15.195 -10.625 1.00 94.62 489 GLY A CA 1
ATOM 3856 C C . GLY A 1 489 ? 18.527 -16.156 -9.467 1.00 94.62 489 GLY A C 1
ATOM 3857 O O . GLY A 1 489 ? 17.431 -16.210 -8.901 1.00 94.62 489 GLY A O 1
ATOM 3858 N N . THR A 1 490 ? 19.569 -16.899 -9.099 1.00 92.62 490 THR A N 1
ATOM 3859 C CA . THR A 1 490 ? 19.566 -17.907 -8.030 1.00 92.62 490 THR A CA 1
ATOM 3860 C C . THR A 1 490 ? 20.743 -17.697 -7.072 1.00 92.62 490 THR A C 1
ATOM 3862 O O . THR A 1 490 ? 21.562 -16.797 -7.253 1.00 92.62 490 THR A O 1
ATOM 3865 N N . GLY A 1 491 ? 20.863 -18.541 -6.043 1.00 88.56 491 GLY A N 1
ATOM 3866 C CA . GLY A 1 491 ? 21.949 -18.457 -5.058 1.00 88.56 491 GLY A CA 1
ATOM 3867 C C . GLY A 1 491 ? 21.670 -17.481 -3.914 1.00 88.56 491 GLY A C 1
ATOM 3868 O O . GLY A 1 491 ? 22.576 -17.160 -3.145 1.00 88.56 491 GLY A O 1
ATOM 3869 N N . LEU A 1 492 ? 20.422 -17.019 -3.793 1.00 95.62 492 LEU A N 1
ATOM 3870 C CA . LEU A 1 492 ? 19.918 -16.352 -2.600 1.00 95.62 492 LEU A CA 1
ATOM 3871 C C . LEU A 1 492 ? 19.377 -17.401 -1.629 1.00 95.62 492 LEU A C 1
ATOM 3873 O O . LEU A 1 492 ? 18.974 -18.493 -2.038 1.00 95.62 492 LEU A O 1
ATOM 3877 N N . LYS A 1 493 ? 19.362 -17.055 -0.341 1.00 96.06 493 LYS A N 1
ATOM 3878 C CA . LYS A 1 493 ? 18.832 -17.909 0.722 1.00 96.06 493 LYS A CA 1
ATOM 3879 C C . LYS A 1 493 ? 17.640 -17.248 1.394 1.00 96.06 493 LYS A C 1
ATOM 3881 O O . LYS A 1 493 ? 17.704 -16.066 1.730 1.00 96.06 493 LYS A O 1
ATOM 3886 N N . ASP A 1 494 ? 16.589 -18.028 1.593 1.00 95.75 494 ASP A N 1
ATOM 3887 C CA . ASP A 1 494 ? 15.422 -17.629 2.369 1.00 95.75 494 ASP A CA 1
ATOM 3888 C C . ASP A 1 494 ? 15.748 -17.602 3.877 1.00 95.75 494 ASP A C 1
ATOM 3890 O O . ASP A 1 494 ? 16.855 -17.953 4.311 1.00 95.75 494 ASP A O 1
ATOM 3894 N N . LEU A 1 495 ? 14.782 -17.220 4.716 1.00 96.12 495 LEU A N 1
ATOM 3895 C CA . LEU A 1 495 ? 14.995 -17.152 6.170 1.00 96.12 495 LEU A CA 1
ATOM 3896 C C . LEU A 1 495 ? 15.266 -18.508 6.851 1.00 96.12 495 LEU A C 1
ATOM 3898 O O . LEU A 1 495 ? 15.717 -18.534 8.000 1.00 96.12 495 LEU A O 1
ATOM 3902 N N . THR A 1 496 ? 15.010 -19.627 6.173 1.00 95.00 496 THR A N 1
ATOM 3903 C CA . THR A 1 496 ? 15.321 -20.985 6.648 1.00 95.00 496 THR A CA 1
ATOM 3904 C C . THR A 1 496 ? 16.665 -21.503 6.135 1.00 95.00 496 THR A C 1
ATOM 3906 O O . THR A 1 496 ? 17.138 -22.537 6.606 1.00 95.00 496 THR A O 1
ATOM 3909 N N . GLY A 1 497 ? 17.312 -20.772 5.222 1.00 95.31 497 GLY A N 1
ATOM 3910 C CA . GLY A 1 497 ? 18.545 -21.177 4.552 1.00 95.31 497 GLY A CA 1
ATOM 3911 C C . GLY A 1 497 ? 18.322 -22.007 3.284 1.00 95.31 497 GLY A C 1
ATOM 3912 O O . GLY A 1 497 ? 19.299 -22.499 2.711 1.00 95.31 497 GLY A O 1
ATOM 3913 N N . ALA A 1 498 ? 17.075 -22.169 2.836 1.00 95.75 498 ALA A N 1
ATOM 3914 C CA . ALA A 1 498 ? 16.746 -22.820 1.574 1.00 95.75 498 ALA A CA 1
ATOM 3915 C C . ALA A 1 498 ? 17.056 -21.896 0.388 1.00 95.75 498 ALA A C 1
ATOM 3917 O O . ALA A 1 498 ? 17.049 -20.673 0.524 1.00 95.75 498 ALA A O 1
ATOM 3918 N N . ASP A 1 499 ? 17.348 -22.478 -0.776 1.00 95.69 499 ASP A N 1
ATOM 3919 C CA . ASP A 1 499 ? 17.529 -21.699 -2.003 1.00 95.69 499 ASP A CA 1
ATOM 3920 C C . ASP A 1 499 ? 16.229 -21.006 -2.417 1.00 95.69 499 ASP A C 1
ATOM 3922 O O . ASP A 1 499 ? 15.149 -21.598 -2.385 1.00 95.69 499 ASP A O 1
ATOM 3926 N N . ILE A 1 500 ? 16.354 -19.749 -2.834 1.00 96.50 500 ILE A N 1
ATOM 3927 C CA . ILE A 1 500 ? 15.250 -18.914 -3.304 1.00 96.50 500 ILE A CA 1
ATOM 3928 C C . ILE A 1 500 ? 15.700 -18.118 -4.535 1.00 96.50 500 ILE A C 1
ATOM 3930 O O . ILE A 1 500 ? 16.880 -17.784 -4.683 1.00 96.50 500 ILE A O 1
ATOM 3934 N N . SER A 1 501 ? 14.771 -17.846 -5.454 1.00 96.38 501 SER A N 1
ATOM 3935 C CA . SER A 1 501 ? 15.046 -16.998 -6.618 1.00 96.38 501 SER A CA 1
ATOM 3936 C C . SER A 1 501 ? 15.151 -15.527 -6.211 1.00 96.38 501 SER A C 1
ATOM 3938 O O . SER A 1 501 ? 14.618 -15.120 -5.178 1.00 96.38 501 SER A O 1
ATOM 3940 N N . ALA A 1 502 ? 15.790 -14.701 -7.040 1.00 96.25 502 ALA A N 1
ATOM 3941 C CA . ALA A 1 502 ? 15.847 -13.255 -6.816 1.00 96.25 502 ALA A CA 1
ATOM 3942 C C . ALA A 1 502 ? 14.441 -12.623 -6.739 1.00 96.25 502 ALA A C 1
ATOM 3944 O O . ALA A 1 502 ? 14.184 -11.788 -5.871 1.00 96.25 502 ALA A O 1
ATOM 3945 N N . ALA A 1 503 ? 13.512 -13.073 -7.589 1.00 94.50 503 ALA A N 1
ATOM 3946 C CA . ALA A 1 503 ? 12.128 -12.602 -7.601 1.00 94.50 503 ALA A CA 1
ATOM 3947 C C . ALA A 1 503 ? 11.369 -12.958 -6.307 1.00 94.50 503 ALA A C 1
ATOM 3949 O O . ALA A 1 503 ? 10.717 -12.097 -5.714 1.00 94.50 503 ALA A O 1
ATOM 3950 N N . ASP A 1 504 ? 11.486 -14.200 -5.829 1.00 96.50 504 ASP A N 1
ATOM 3951 C CA . ASP A 1 504 ? 10.837 -14.631 -4.586 1.00 96.50 504 ASP A CA 1
ATOM 3952 C C . ASP A 1 504 ? 11.508 -14.005 -3.349 1.00 96.50 504 ASP A C 1
ATOM 3954 O O . ASP A 1 504 ? 10.834 -13.697 -2.366 1.00 96.50 504 ASP A O 1
ATOM 3958 N N . PHE A 1 505 ? 12.821 -13.760 -3.401 1.00 97.25 505 PHE A N 1
ATOM 3959 C CA . PHE A 1 505 ? 13.540 -13.030 -2.358 1.00 97.25 505 PHE A CA 1
ATOM 3960 C C . PHE A 1 505 ? 13.062 -11.576 -2.264 1.00 97.25 505 PHE A C 1
ATOM 3962 O O . PHE A 1 505 ? 12.867 -11.058 -1.165 1.00 97.25 505 PHE A O 1
ATOM 3969 N N . MET A 1 506 ? 12.815 -10.919 -3.404 1.00 95.88 506 MET A N 1
ATOM 3970 C CA . MET A 1 506 ? 12.212 -9.584 -3.429 1.00 95.88 506 MET A CA 1
ATOM 3971 C C . MET A 1 506 ? 10.838 -9.599 -2.744 1.00 95.88 506 MET A C 1
ATOM 3973 O O . MET A 1 506 ? 10.597 -8.773 -1.860 1.00 95.88 506 MET A O 1
ATOM 3977 N N . ALA A 1 507 ? 9.986 -10.579 -3.059 1.00 96.25 507 ALA A N 1
ATOM 3978 C CA . ALA A 1 507 ? 8.681 -10.752 -2.415 1.00 96.25 507 ALA A CA 1
ATOM 3979 C C . ALA A 1 507 ? 8.791 -10.912 -0.895 1.00 96.25 507 ALA A C 1
ATOM 3981 O O . ALA A 1 507 ? 8.104 -10.219 -0.145 1.00 96.25 507 ALA A O 1
ATOM 3982 N N . GLU A 1 508 ? 9.695 -11.772 -0.433 1.00 96.88 508 GLU A N 1
ATOM 3983 C CA . GLU A 1 508 ? 9.923 -12.030 0.988 1.00 96.88 508 GLU A CA 1
ATOM 3984 C C . GLU A 1 508 ? 10.439 -10.800 1.748 1.00 96.88 508 GLU A C 1
ATOM 3986 O O . GLU A 1 508 ? 9.974 -10.508 2.852 1.00 96.88 508 GLU A O 1
ATOM 3991 N N . GLN A 1 509 ? 11.387 -10.063 1.169 1.00 94.88 509 GLN A N 1
ATOM 3992 C CA . GLN A 1 509 ? 12.115 -9.006 1.877 1.00 94.88 509 GLN A CA 1
ATOM 3993 C C . GLN A 1 509 ? 11.485 -7.614 1.734 1.00 94.88 509 GLN A C 1
ATOM 3995 O O . GLN A 1 509 ? 11.766 -6.736 2.549 1.00 94.88 509 GLN A O 1
ATOM 4000 N N . SER A 1 510 ? 10.624 -7.400 0.734 1.00 94.00 510 SER A N 1
ATOM 4001 C CA . SER A 1 510 ? 10.115 -6.059 0.401 1.00 94.00 510 SER A CA 1
ATOM 4002 C C . SER A 1 510 ? 8.610 -5.949 0.167 1.00 94.00 510 SER A C 1
ATOM 4004 O O . SER A 1 510 ? 8.125 -4.836 -0.023 1.00 94.00 510 SER A O 1
ATOM 4006 N N . ALA A 1 511 ? 7.885 -7.071 0.136 1.00 94.75 511 ALA A N 1
ATOM 4007 C CA . ALA A 1 511 ? 6.501 -7.160 -0.337 1.00 94.75 511 ALA A CA 1
ATOM 4008 C C . ALA A 1 511 ? 6.289 -6.861 -1.836 1.00 94.75 511 ALA A C 1
ATOM 4010 O O . ALA A 1 511 ? 5.145 -6.884 -2.277 1.00 94.75 511 ALA A O 1
ATOM 4011 N N . TYR A 1 512 ? 7.336 -6.595 -2.626 1.00 94.31 512 TYR A N 1
ATOM 4012 C CA . TYR A 1 512 ? 7.228 -6.384 -4.077 1.00 94.31 512 TYR A CA 1
ATOM 4013 C C . TYR A 1 512 ? 7.308 -7.714 -4.818 1.00 94.31 512 TYR A C 1
ATOM 4015 O O . TYR A 1 512 ? 8.121 -8.562 -4.460 1.00 94.31 512 TYR A O 1
ATOM 4023 N N . PHE A 1 513 ? 6.545 -7.885 -5.897 1.00 95.00 513 PHE A N 1
ATOM 4024 C CA . PHE A 1 513 ? 6.667 -9.074 -6.744 1.00 95.00 513 PHE A CA 1
ATOM 4025 C C . PHE A 1 513 ? 6.746 -8.736 -8.228 1.00 95.00 513 PHE A C 1
ATOM 4027 O O . PHE A 1 513 ? 6.138 -7.785 -8.716 1.00 95.00 513 PHE A O 1
ATOM 4034 N N . ILE A 1 514 ? 7.470 -9.588 -8.951 1.00 94.44 514 ILE A N 1
ATOM 4035 C CA . ILE A 1 514 ? 7.683 -9.459 -10.388 1.00 94.44 514 ILE A CA 1
ATOM 4036 C C . ILE A 1 514 ? 6.595 -10.250 -11.140 1.00 94.44 514 ILE A C 1
ATOM 4038 O O . ILE A 1 514 ? 6.465 -11.461 -10.923 1.00 94.44 514 ILE A O 1
ATOM 4042 N N . PRO A 1 515 ? 5.816 -9.617 -12.038 1.00 95.44 515 PRO A N 1
ATOM 4043 C CA . PRO A 1 515 ? 4.592 -10.193 -12.605 1.00 95.44 515 PRO A CA 1
ATOM 4044 C C . PRO A 1 515 ? 4.830 -11.096 -13.827 1.00 95.44 515 PRO A C 1
ATOM 4046 O O . PRO A 1 515 ? 4.316 -10.847 -14.919 1.00 95.44 515 PRO A O 1
ATOM 4049 N N . THR A 1 516 ? 5.608 -12.162 -13.662 1.00 96.12 516 THR A N 1
ATOM 4050 C CA . THR A 1 516 ? 5.838 -13.149 -14.729 1.00 96.12 516 THR A CA 1
ATOM 4051 C C . THR A 1 516 ? 4.676 -14.143 -14.859 1.00 96.12 516 THR A C 1
ATOM 4053 O O . THR A 1 516 ? 3.829 -14.268 -13.969 1.00 96.12 516 THR A O 1
ATOM 4056 N N . THR A 1 517 ? 4.646 -14.906 -15.957 1.00 96.38 517 THR A N 1
ATOM 4057 C CA . THR A 1 517 ? 3.688 -16.010 -16.163 1.00 96.38 517 THR A CA 1
ATOM 4058 C C . THR A 1 517 ? 3.831 -17.126 -15.132 1.00 96.38 517 THR A C 1
ATOM 4060 O O . THR A 1 517 ? 2.866 -17.839 -14.876 1.00 96.38 517 THR A O 1
ATOM 4063 N N . THR A 1 518 ? 5.002 -17.275 -14.508 1.00 96.00 518 THR A N 1
ATOM 4064 C CA . THR A 1 518 ? 5.224 -18.238 -13.421 1.00 96.00 518 THR A CA 1
ATOM 4065 C C . THR A 1 518 ? 4.760 -17.696 -12.071 1.00 96.00 518 THR A C 1
ATOM 4067 O O . THR A 1 518 ? 4.303 -18.466 -11.225 1.00 96.00 518 THR A O 1
ATOM 4070 N N . THR A 1 519 ? 4.847 -16.378 -11.862 1.00 96.94 519 THR A N 1
ATOM 4071 C CA . THR A 1 519 ? 4.427 -15.732 -10.613 1.00 96.94 519 THR A CA 1
ATOM 4072 C C . THR A 1 519 ? 2.911 -15.592 -10.520 1.00 96.94 519 THR A C 1
ATOM 4074 O O . THR A 1 519 ? 2.334 -15.853 -9.467 1.00 96.94 519 THR A O 1
ATOM 4077 N N . ILE A 1 520 ? 2.238 -15.220 -11.612 1.00 97.62 520 ILE A N 1
ATOM 4078 C CA . ILE A 1 520 ? 0.789 -14.965 -11.617 1.00 97.62 520 ILE A CA 1
ATOM 4079 C C . ILE A 1 520 ? 0.037 -16.274 -11.853 1.00 97.62 520 ILE A C 1
ATOM 4081 O O . ILE A 1 520 ? -0.513 -16.531 -12.921 1.00 97.62 520 ILE A O 1
ATOM 4085 N N . THR A 1 521 ? 0.061 -17.139 -10.839 1.00 97.94 521 THR A N 1
ATOM 4086 C CA . THR A 1 521 ? -0.594 -18.449 -10.861 1.00 97.94 521 THR A CA 1
ATOM 4087 C C . THR A 1 521 ? -1.127 -18.833 -9.483 1.00 97.94 521 THR A C 1
ATOM 4089 O O . THR A 1 521 ? -0.579 -18.448 -8.448 1.00 97.94 521 THR A O 1
ATOM 4092 N N . GLN A 1 522 ? -2.157 -19.685 -9.456 1.00 98.31 522 GLN A N 1
ATOM 4093 C CA . GLN A 1 522 ? -2.648 -20.270 -8.204 1.00 98.31 522 GLN A CA 1
ATOM 4094 C C . GLN A 1 522 ? -1.576 -21.127 -7.509 1.00 98.31 522 GLN A C 1
ATOM 4096 O O . GLN A 1 522 ? -1.509 -21.168 -6.280 1.00 98.31 522 GLN A O 1
ATOM 4101 N N . ASN A 1 523 ? -0.708 -21.784 -8.284 1.00 98.44 523 ASN A N 1
ATOM 4102 C CA . ASN A 1 523 ? 0.386 -22.592 -7.746 1.00 98.44 523 ASN A CA 1
ATOM 4103 C C . ASN A 1 523 ? 1.380 -21.736 -6.958 1.00 98.44 523 ASN A C 1
ATOM 4105 O O . ASN A 1 523 ? 1.725 -22.105 -5.837 1.00 98.44 523 ASN A O 1
ATOM 4109 N N . LYS A 1 524 ? 1.778 -20.570 -7.487 1.00 98.38 524 LYS A N 1
ATOM 4110 C CA . LYS A 1 524 ? 2.655 -19.647 -6.758 1.00 98.38 524 LYS A CA 1
ATOM 4111 C C . LYS A 1 524 ? 1.979 -19.112 -5.492 1.00 98.38 524 LYS A C 1
ATOM 4113 O O . LYS A 1 524 ? 2.616 -19.077 -4.445 1.00 98.38 524 LYS A O 1
ATOM 4118 N N . ILE A 1 525 ? 0.683 -18.784 -5.534 1.00 98.69 525 ILE A N 1
ATOM 4119 C CA . ILE A 1 525 ? -0.076 -18.406 -4.324 1.00 98.69 525 ILE A CA 1
ATOM 4120 C C . ILE A 1 525 ? 0.012 -19.505 -3.252 1.00 98.69 525 ILE A C 1
ATOM 4122 O O . ILE A 1 525 ? 0.283 -19.217 -2.085 1.00 98.69 525 ILE A O 1
ATOM 4126 N N . ASN A 1 526 ? -0.196 -20.767 -3.632 1.00 98.62 526 ASN A N 1
ATOM 4127 C CA . ASN A 1 526 ? -0.148 -21.900 -2.704 1.00 98.62 526 ASN A CA 1
ATOM 4128 C C . ASN A 1 526 ? 1.268 -22.139 -2.149 1.00 98.62 526 ASN A C 1
ATOM 4130 O O . ASN A 1 526 ? 1.427 -22.419 -0.958 1.00 98.62 526 ASN A O 1
ATOM 4134 N N . GLU A 1 527 ? 2.298 -21.981 -2.983 1.00 98.19 527 GLU A N 1
ATOM 4135 C CA . GLU A 1 527 ? 3.704 -22.042 -2.572 1.00 98.19 527 GLU A CA 1
ATOM 4136 C C . GLU A 1 527 ? 4.016 -20.976 -1.509 1.00 98.19 527 GLU A C 1
ATOM 4138 O O . GLU A 1 527 ? 4.515 -21.298 -0.429 1.00 98.19 527 GLU A O 1
ATOM 4143 N N . LEU A 1 528 ? 3.649 -19.716 -1.766 1.00 98.38 528 LEU A N 1
ATOM 4144 C CA . LEU A 1 528 ? 3.893 -18.612 -0.836 1.00 98.38 528 LEU A CA 1
ATOM 4145 C C . LEU A 1 528 ? 3.090 -18.759 0.464 1.00 98.38 528 LEU A C 1
ATOM 4147 O O . LEU A 1 528 ? 3.617 -18.465 1.537 1.00 98.38 528 LEU A O 1
ATOM 4151 N N . LYS A 1 529 ? 1.851 -19.271 0.409 1.00 98.56 529 LYS A N 1
ATOM 4152 C CA . LYS A 1 529 ? 1.067 -19.617 1.612 1.00 98.56 529 LYS A CA 1
ATOM 4153 C C . LYS A 1 529 ? 1.763 -20.689 2.450 1.00 98.56 529 LYS A C 1
ATOM 4155 O O . LYS A 1 529 ? 1.807 -20.572 3.674 1.00 98.56 529 LYS A O 1
ATOM 4160 N N . THR A 1 530 ? 2.345 -21.699 1.804 1.00 98.38 530 THR A N 1
ATOM 4161 C CA . THR A 1 530 ? 3.114 -22.749 2.486 1.00 98.38 530 THR A CA 1
ATOM 4162 C C . THR A 1 530 ? 4.343 -22.157 3.175 1.00 98.38 530 THR A C 1
ATOM 4164 O O . THR A 1 530 ? 4.522 -22.359 4.376 1.00 98.38 530 THR A O 1
ATOM 4167 N N . ARG A 1 531 ? 5.130 -21.337 2.460 1.00 98.19 531 ARG A N 1
ATOM 4168 C CA . ARG A 1 531 ? 6.296 -20.625 3.017 1.00 98.19 531 ARG A CA 1
ATOM 4169 C C . ARG A 1 531 ? 5.901 -19.739 4.201 1.00 98.19 531 ARG A C 1
ATOM 4171 O O . ARG A 1 531 ? 6.512 -19.818 5.265 1.00 98.19 531 ARG A O 1
ATOM 4178 N N . GLN A 1 532 ? 4.826 -18.961 4.064 1.00 98.19 532 GLN A N 1
ATOM 4179 C CA . GLN A 1 532 ? 4.300 -18.133 5.148 1.00 98.19 532 GLN A CA 1
ATOM 4180 C C . GLN A 1 532 ? 3.905 -18.974 6.373 1.00 98.19 532 GLN A C 1
ATOM 4182 O O . GLN A 1 532 ? 4.193 -18.578 7.502 1.00 98.19 532 GLN A O 1
ATOM 4187 N N . SER A 1 533 ? 3.265 -20.130 6.177 1.00 98.31 533 SER A N 1
ATOM 4188 C CA . SER A 1 533 ? 2.915 -21.037 7.276 1.00 98.31 533 SER A CA 1
ATOM 4189 C C . SER A 1 533 ? 4.162 -21.562 7.990 1.00 98.31 533 SER A C 1
ATOM 4191 O O . SER A 1 533 ? 4.221 -21.517 9.217 1.00 98.31 533 SER A O 1
ATOM 4193 N N . THR A 1 534 ? 5.189 -21.986 7.245 1.00 98.31 534 THR A N 1
ATOM 4194 C CA . THR A 1 534 ? 6.488 -22.376 7.816 1.00 98.31 534 THR A CA 1
ATOM 4195 C C . THR A 1 534 ? 7.088 -21.245 8.652 1.00 98.31 534 THR A C 1
ATOM 4197 O O . THR A 1 534 ? 7.604 -21.486 9.744 1.00 98.31 534 THR A O 1
ATOM 4200 N N . TYR A 1 535 ? 6.982 -20.001 8.183 1.00 98.38 535 TYR A N 1
ATOM 4201 C CA . TYR A 1 535 ? 7.526 -18.837 8.884 1.00 98.38 535 TYR A CA 1
ATOM 4202 C C . TYR A 1 535 ? 6.755 -18.531 10.164 1.00 98.38 535 TYR A C 1
ATOM 4204 O O . TYR A 1 535 ? 7.378 -18.234 11.179 1.00 98.38 535 TYR A O 1
ATOM 4212 N N . LYS A 1 536 ? 5.425 -18.684 10.161 1.00 97.62 536 LYS A N 1
ATOM 4213 C CA . LYS A 1 536 ? 4.597 -18.577 11.373 1.00 97.62 536 LYS A CA 1
ATOM 4214 C C . LYS A 1 536 ? 4.991 -19.625 12.419 1.00 97.62 536 LYS A C 1
ATOM 4216 O O . LYS A 1 536 ? 5.138 -19.280 13.589 1.00 97.62 536 LYS A O 1
ATOM 4221 N N . THR A 1 537 ? 5.247 -20.870 12.012 1.00 98.19 537 THR A N 1
ATOM 4222 C CA . THR A 1 537 ? 5.752 -21.913 12.923 1.00 98.19 537 THR A CA 1
ATOM 4223 C C . THR A 1 537 ? 7.122 -21.546 13.498 1.00 98.19 537 THR A C 1
ATOM 4225 O O . THR A 1 537 ? 7.312 -21.602 14.711 1.00 98.19 537 THR A O 1
ATOM 4228 N N . LYS A 1 538 ? 8.066 -21.099 12.657 1.00 98.19 538 LYS A N 1
ATOM 4229 C CA . LYS A 1 538 ? 9.402 -20.670 13.108 1.00 98.19 538 LYS A CA 1
ATOM 4230 C C . LYS A 1 538 ? 9.352 -19.455 14.033 1.00 98.19 538 LYS A C 1
ATOM 4232 O O . LYS A 1 538 ? 10.119 -19.393 14.991 1.00 98.19 538 LYS A O 1
ATOM 4237 N N . LEU A 1 539 ? 8.444 -18.515 13.781 1.00 97.50 539 LEU A N 1
ATOM 4238 C CA . LEU A 1 539 ? 8.210 -17.366 14.650 1.00 97.50 539 LEU A CA 1
ATOM 4239 C C . LEU A 1 539 ? 7.772 -17.821 16.052 1.00 97.50 539 LEU A C 1
ATOM 4241 O O . LEU A 1 539 ? 8.383 -17.403 17.031 1.00 97.50 539 LEU A O 1
ATOM 4245 N N . ALA A 1 540 ? 6.808 -18.742 16.147 1.00 97.25 540 ALA A N 1
ATOM 4246 C CA . ALA A 1 540 ? 6.333 -19.280 17.425 1.00 97.25 540 ALA A CA 1
ATOM 4247 C C . ALA A 1 540 ? 7.421 -20.063 18.197 1.00 97.25 540 ALA A C 1
ATOM 4249 O O . ALA A 1 540 ? 7.546 -19.943 19.421 1.00 97.25 540 ALA A O 1
ATOM 4250 N N . GLU A 1 541 ? 8.258 -20.834 17.491 1.00 97.94 541 GLU A N 1
ATOM 4251 C CA . GLU A 1 541 ? 9.431 -21.496 18.083 1.00 97.94 541 GLU A CA 1
ATOM 4252 C C . GLU A 1 541 ? 10.426 -20.476 18.668 1.00 97.94 541 GLU A C 1
ATOM 4254 O O . GLU A 1 541 ? 10.982 -20.687 19.750 1.00 97.94 541 GLU A O 1
ATOM 4259 N N . LEU A 1 542 ? 10.666 -19.369 17.957 1.00 98.19 542 LEU A N 1
ATOM 4260 C CA . LEU A 1 542 ? 11.547 -18.292 18.409 1.00 98.19 542 LEU A CA 1
ATOM 4261 C C . LEU A 1 542 ? 10.952 -17.539 19.601 1.00 98.19 542 LEU A C 1
ATOM 4263 O O . LEU A 1 542 ? 11.690 -17.242 20.538 1.00 98.19 542 LEU A O 1
ATOM 4267 N N . ASP A 1 543 ? 9.644 -17.281 19.606 1.00 97.00 543 ASP A N 1
ATOM 4268 C CA . ASP A 1 543 ? 8.946 -16.650 20.731 1.00 97.00 543 ASP A CA 1
ATOM 4269 C C . ASP A 1 543 ? 9.123 -17.459 22.021 1.00 97.00 543 ASP A C 1
ATOM 4271 O O . ASP A 1 543 ? 9.465 -16.900 23.065 1.00 97.00 543 ASP A O 1
ATOM 4275 N N . THR A 1 544 ? 9.014 -18.788 21.933 1.00 97.94 544 THR A N 1
ATOM 4276 C CA . THR A 1 544 ? 9.243 -19.693 23.071 1.00 97.94 544 THR A CA 1
ATOM 4277 C C . THR A 1 544 ? 10.687 -19.611 23.586 1.00 97.94 544 THR A C 1
ATOM 4279 O O . THR A 1 544 ? 10.917 -19.484 24.790 1.00 97.94 544 THR A O 1
ATOM 4282 N N . GLN A 1 545 ? 11.677 -19.626 22.685 1.00 98.00 545 GLN A N 1
ATOM 4283 C CA . GLN A 1 545 ? 13.100 -19.522 23.049 1.00 98.00 545 GLN A CA 1
ATOM 4284 C C . GLN A 1 545 ? 13.469 -18.154 23.640 1.00 98.00 545 GLN A C 1
ATOM 4286 O O . GLN A 1 545 ? 14.307 -18.060 24.539 1.00 98.00 545 GLN A O 1
ATOM 4291 N N . ILE A 1 546 ? 12.868 -17.080 23.125 1.00 97.94 546 ILE A N 1
ATOM 4292 C CA . ILE A 1 546 ? 13.061 -15.720 23.632 1.00 97.94 546 ILE A CA 1
ATOM 4293 C C . ILE A 1 546 ? 12.457 -15.612 25.030 1.00 97.94 546 ILE A C 1
ATOM 4295 O O . ILE A 1 546 ? 13.133 -15.132 25.940 1.00 97.94 546 ILE A O 1
ATOM 4299 N N . ALA A 1 547 ? 11.232 -16.105 25.230 1.00 97.62 547 ALA A N 1
ATOM 4300 C CA . ALA A 1 547 ? 10.566 -16.086 26.528 1.00 97.62 547 ALA A CA 1
ATOM 4301 C C . ALA A 1 547 ? 11.391 -16.805 27.608 1.00 97.62 547 ALA A C 1
ATOM 4303 O O . ALA A 1 547 ? 11.588 -16.251 28.689 1.00 97.62 547 ALA A O 1
ATOM 4304 N N . SER A 1 548 ? 11.963 -17.976 27.300 1.00 97.19 548 SER A N 1
ATOM 4305 C CA . SER A 1 548 ? 12.768 -18.741 28.264 1.00 97.19 548 SER A CA 1
ATOM 4306 C C . SER A 1 548 ? 14.090 -18.063 28.653 1.00 97.19 548 SER A C 1
ATOM 4308 O O . SER A 1 548 ? 14.666 -18.400 29.683 1.00 97.19 548 SER A O 1
ATOM 4310 N N . LYS A 1 549 ? 14.602 -17.139 27.829 1.00 97.56 549 LYS A N 1
ATOM 4311 C CA . LYS A 1 549 ? 15.885 -16.437 28.042 1.00 97.56 549 LYS A CA 1
ATOM 4312 C C . LYS A 1 549 ? 15.720 -14.984 28.501 1.00 97.56 549 LYS A C 1
ATOM 4314 O O . LYS A 1 549 ? 16.702 -14.361 28.898 1.00 97.56 549 LYS A O 1
ATOM 4319 N N . LYS A 1 550 ? 14.499 -14.437 28.449 1.00 96.94 550 LYS A N 1
ATOM 4320 C CA . LYS A 1 550 ? 14.217 -13.005 28.634 1.00 96.94 550 LYS A CA 1
ATOM 4321 C C . LYS A 1 550 ? 14.695 -12.469 29.982 1.00 96.94 550 LYS A C 1
ATOM 4323 O O . LYS A 1 550 ? 15.453 -11.507 30.003 1.00 96.94 550 LYS A O 1
ATOM 4328 N N . ALA A 1 551 ? 14.295 -13.104 31.084 1.00 97.31 551 ALA A N 1
ATOM 4329 C CA . ALA A 1 551 ? 14.604 -12.611 32.427 1.00 97.31 551 ALA A CA 1
ATOM 4330 C C . ALA A 1 551 ? 16.119 -12.547 32.695 1.00 97.31 551 ALA A C 1
ATOM 4332 O O . ALA A 1 551 ? 16.617 -11.547 33.207 1.00 97.31 551 ALA A O 1
ATOM 4333 N N . GLU A 1 552 ? 16.865 -13.585 32.300 1.00 97.19 552 GLU A N 1
ATOM 4334 C CA . GLU A 1 552 ? 18.327 -13.609 32.426 1.00 97.19 552 GLU A CA 1
ATOM 4335 C C . GLU A 1 552 ? 18.974 -12.529 31.545 1.00 97.19 552 GLU A C 1
ATOM 4337 O O . GLU A 1 552 ? 19.820 -11.767 32.010 1.00 97.19 552 GLU A O 1
ATOM 4342 N N . ALA A 1 553 ? 18.544 -12.408 30.286 1.00 96.94 553 ALA A N 1
ATOM 4343 C CA . ALA A 1 553 ? 19.079 -11.405 29.372 1.00 96.94 553 ALA A CA 1
ATOM 4344 C C . ALA A 1 553 ? 18.815 -9.965 29.850 1.00 96.94 553 ALA A C 1
ATOM 4346 O O . ALA A 1 553 ? 19.694 -9.115 29.728 1.00 96.94 553 ALA A O 1
ATOM 4347 N N . GLU A 1 554 ? 17.643 -9.683 30.426 1.00 96.12 554 GLU A N 1
ATOM 4348 C CA . GLU A 1 554 ? 17.304 -8.371 30.994 1.00 96.12 554 GLU A CA 1
ATOM 4349 C C . GLU A 1 554 ? 18.175 -8.029 32.210 1.00 96.12 554 GLU A C 1
ATOM 4351 O O . GLU A 1 554 ? 18.641 -6.894 32.333 1.00 96.12 554 GLU A O 1
ATOM 4356 N N . GLN A 1 555 ? 18.470 -9.007 33.071 1.00 96.62 555 GLN A N 1
ATOM 4357 C CA . GLN A 1 555 ? 19.398 -8.822 34.192 1.00 96.62 555 GLN A CA 1
ATOM 4358 C C . GLN A 1 555 ? 20.819 -8.517 33.707 1.00 96.62 555 GLN A C 1
ATOM 4360 O O . GLN A 1 555 ? 21.453 -7.581 34.202 1.00 96.62 555 GLN A O 1
ATOM 4365 N N . ILE A 1 556 ? 21.303 -9.258 32.706 1.00 97.19 556 ILE A N 1
ATOM 4366 C CA . ILE A 1 556 ? 22.626 -9.037 32.110 1.00 97.19 556 ILE A CA 1
ATOM 4367 C C . ILE A 1 556 ? 22.687 -7.657 31.446 1.00 97.19 556 ILE A C 1
ATOM 4369 O O . ILE A 1 556 ? 23.627 -6.901 31.680 1.00 97.19 556 ILE A O 1
ATOM 4373 N N . GLN A 1 557 ? 21.666 -7.284 30.671 1.00 96.19 557 GLN A N 1
ATOM 4374 C CA . GLN A 1 557 ? 21.590 -5.976 30.020 1.00 96.19 557 GLN A CA 1
ATOM 4375 C C . GLN A 1 557 ? 21.588 -4.830 31.040 1.00 96.19 557 GLN A C 1
ATOM 4377 O O . GLN A 1 557 ? 22.251 -3.815 30.825 1.00 96.19 557 GLN A O 1
ATOM 4382 N N . ALA A 1 558 ? 20.874 -4.985 32.160 1.00 95.62 558 ALA A N 1
ATOM 4383 C CA . ALA A 1 558 ? 20.868 -4.002 33.238 1.00 95.62 558 ALA A CA 1
ATOM 4384 C C . ALA A 1 558 ? 22.239 -3.883 33.920 1.00 95.62 558 ALA A C 1
ATOM 4386 O O . ALA A 1 558 ? 22.646 -2.778 34.279 1.00 95.62 558 ALA A O 1
ATOM 4387 N N . LYS A 1 559 ? 22.963 -4.997 34.082 1.00 95.88 559 LYS A N 1
ATOM 4388 C CA . LYS A 1 559 ? 24.333 -5.021 34.613 1.00 95.88 559 LYS A CA 1
ATOM 4389 C C . LYS A 1 559 ? 25.303 -4.272 33.692 1.00 95.88 559 LYS A C 1
ATOM 4391 O O . LYS A 1 559 ? 25.989 -3.371 34.166 1.00 95.88 559 LYS A O 1
ATOM 4396 N N . VAL A 1 560 ? 25.266 -4.555 32.385 1.00 94.94 560 VAL A N 1
ATOM 4397 C CA . VAL A 1 560 ? 26.049 -3.834 31.360 1.00 94.94 560 VAL A CA 1
ATOM 4398 C C . VAL A 1 560 ? 25.738 -2.336 31.396 1.00 94.94 560 VAL A C 1
ATOM 4400 O O . VAL A 1 560 ? 26.641 -1.520 31.545 1.00 94.94 560 VAL A O 1
ATOM 4403 N N . ALA A 1 561 ? 24.457 -1.958 31.372 1.00 94.94 561 ALA A N 1
ATOM 4404 C CA . ALA A 1 561 ? 24.052 -0.551 31.375 1.00 94.94 561 ALA A CA 1
ATOM 4405 C C . ALA A 1 561 ? 24.446 0.196 32.666 1.00 94.94 561 ALA A C 1
ATOM 4407 O O . ALA A 1 561 ? 24.671 1.407 32.638 1.00 94.94 561 ALA A O 1
ATOM 4408 N N . LYS A 1 562 ? 24.507 -0.495 33.814 1.00 95.88 562 LYS A N 1
ATOM 4409 C CA . LYS A 1 562 ? 25.015 0.080 35.070 1.00 95.88 562 LYS A CA 1
ATOM 4410 C C . LYS A 1 562 ? 26.519 0.323 34.998 1.00 95.88 562 LYS A C 1
ATOM 4412 O O . LYS A 1 562 ? 26.939 1.415 35.359 1.00 95.88 562 LYS A O 1
ATOM 4417 N N . HIS A 1 563 ? 27.293 -0.641 34.497 1.00 95.62 563 HIS A N 1
ATOM 4418 C CA . HIS A 1 563 ? 28.737 -0.483 34.313 1.00 95.62 563 HIS A CA 1
ATOM 4419 C C . HIS A 1 563 ? 29.082 0.630 33.307 1.00 95.62 563 HIS A C 1
ATOM 4421 O O . HIS A 1 563 ? 29.968 1.438 33.562 1.00 95.62 563 HIS A O 1
ATOM 4427 N N . GLU A 1 564 ? 28.335 0.739 32.203 1.00 95.25 564 GLU A N 1
ATOM 4428 C CA . GLU A 1 564 ? 28.504 1.817 31.213 1.00 95.25 564 GLU A CA 1
ATOM 4429 C C . GLU A 1 564 ? 28.246 3.216 31.797 1.00 95.25 564 GLU A C 1
ATOM 4431 O O . GLU A 1 564 ? 28.858 4.193 31.365 1.00 95.25 564 GLU A O 1
ATOM 4436 N N . LYS A 1 565 ? 27.337 3.329 32.775 1.00 95.75 565 LYS A N 1
ATOM 4437 C CA . LYS A 1 565 ? 27.050 4.591 33.478 1.00 95.75 565 LYS A CA 1
ATOM 4438 C C . LYS A 1 565 ? 28.035 4.879 34.610 1.00 95.75 565 LYS A C 1
ATOM 4440 O O . LYS A 1 565 ? 28.302 6.045 34.888 1.00 95.75 565 LYS A O 1
ATOM 4445 N N . ASP A 1 566 ? 28.522 3.839 35.275 1.00 94.75 566 ASP A N 1
ATOM 4446 C CA . ASP A 1 566 ? 29.426 3.904 36.418 1.00 94.75 566 ASP A CA 1
ATOM 4447 C C . ASP A 1 566 ? 30.381 2.705 36.386 1.00 94.75 566 ASP A C 1
ATOM 4449 O O . ASP A 1 566 ? 30.030 1.587 36.772 1.00 94.75 566 ASP A O 1
ATOM 4453 N N . THR A 1 567 ? 31.623 2.955 35.967 1.00 93.06 567 THR A N 1
ATOM 4454 C CA . THR A 1 567 ? 32.651 1.920 35.795 1.00 93.06 567 THR A CA 1
ATOM 4455 C C . THR A 1 567 ? 33.081 1.259 37.108 1.00 93.06 567 THR A C 1
ATOM 4457 O O . THR A 1 567 ? 33.839 0.292 37.073 1.00 93.06 567 THR A O 1
ATOM 4460 N N . THR A 1 568 ? 32.636 1.763 38.267 1.00 94.56 568 THR A N 1
ATOM 4461 C CA . THR A 1 568 ? 32.871 1.122 39.572 1.00 94.56 568 THR A CA 1
ATOM 4462 C C . THR A 1 568 ? 31.914 -0.044 39.847 1.00 94.56 568 THR A C 1
ATOM 4464 O O . THR A 1 568 ? 32.203 -0.887 40.696 1.00 94.56 568 THR A O 1
ATOM 4467 N N . GLN A 1 569 ? 30.802 -0.140 39.107 1.00 95.56 569 GLN A N 1
ATOM 4468 C CA . GLN A 1 569 ? 29.888 -1.282 39.162 1.00 95.56 569 GLN A CA 1
ATOM 4469 C C . GLN A 1 569 ? 30.492 -2.502 38.447 1.00 95.56 569 GLN A C 1
ATOM 4471 O O . GLN A 1 569 ? 31.202 -2.334 37.455 1.00 95.56 569 GLN A O 1
ATOM 4476 N N . PRO A 1 570 ? 30.202 -3.742 38.884 1.00 91.38 570 PRO A N 1
ATOM 4477 C CA . PRO A 1 570 ? 30.696 -4.936 38.203 1.00 91.38 570 PRO A CA 1
ATOM 4478 C C . PRO A 1 570 ? 30.063 -5.094 36.812 1.00 91.38 570 PRO A C 1
ATOM 4480 O O . PRO A 1 570 ? 28.838 -5.142 36.688 1.00 91.38 570 PRO A O 1
ATOM 4483 N N . ASP A 1 571 ? 30.898 -5.238 35.780 1.00 95.62 571 ASP A N 1
ATOM 4484 C CA . ASP A 1 571 ? 30.451 -5.547 34.416 1.00 95.62 571 ASP A CA 1
ATOM 4485 C C . ASP A 1 571 ? 29.967 -7.005 34.285 1.00 95.62 571 ASP A C 1
ATOM 4487 O O . ASP A 1 571 ? 30.256 -7.876 35.116 1.00 95.62 571 ASP A O 1
ATOM 4491 N N . ALA A 1 572 ? 29.222 -7.283 33.218 1.00 95.25 572 ALA A N 1
ATOM 4492 C CA . ALA A 1 572 ? 28.912 -8.634 32.785 1.00 95.25 572 ALA A CA 1
ATOM 4493 C C . ALA A 1 572 ? 30.190 -9.402 32.393 1.00 95.25 572 ALA A C 1
ATOM 4495 O O . ALA A 1 572 ? 31.062 -8.902 31.687 1.00 95.25 572 ALA A O 1
ATOM 4496 N N . THR A 1 573 ? 30.273 -10.655 32.831 1.00 97.19 573 THR A N 1
ATOM 4497 C CA . THR A 1 573 ? 31.292 -11.625 32.419 1.00 97.19 573 THR A CA 1
ATOM 4498 C C . THR A 1 573 ? 31.162 -11.952 30.930 1.00 97.19 573 THR A C 1
ATOM 4500 O O . THR A 1 573 ? 30.090 -11.810 30.342 1.00 97.19 573 THR A O 1
ATOM 4503 N N . GLU A 1 574 ? 32.222 -12.475 30.314 1.00 96.12 574 GLU A N 1
ATOM 4504 C CA . GLU A 1 574 ? 32.187 -12.892 28.901 1.00 96.12 574 GLU A CA 1
ATOM 4505 C C . GLU A 1 574 ? 31.109 -13.951 28.613 1.00 96.12 574 GLU A C 1
ATOM 4507 O O . GLU A 1 574 ? 30.435 -13.910 27.580 1.00 96.12 574 GLU A O 1
ATOM 4512 N N . ALA A 1 575 ? 30.864 -14.862 29.559 1.00 96.81 575 ALA A N 1
ATOM 4513 C CA . ALA A 1 575 ? 29.782 -15.838 29.454 1.00 96.81 575 ALA A CA 1
ATOM 4514 C C . ALA A 1 575 ? 28.394 -15.167 29.473 1.00 96.81 575 ALA A C 1
ATOM 4516 O O . ALA A 1 575 ? 27.520 -15.528 28.686 1.00 96.81 575 ALA A O 1
ATOM 4517 N N . GLU A 1 576 ? 28.186 -14.165 30.335 1.00 97.44 576 GLU A N 1
ATOM 4518 C CA . GLU A 1 576 ? 26.952 -13.368 30.368 1.00 97.44 576 GLU A CA 1
ATOM 4519 C C . GLU A 1 576 ? 26.775 -12.561 29.066 1.00 97.44 576 GLU A C 1
ATOM 4521 O O . GLU A 1 576 ? 25.701 -12.586 28.463 1.00 97.44 576 GLU A O 1
ATOM 4526 N N . LYS A 1 577 ? 27.834 -11.911 28.565 1.00 95.94 577 LYS A N 1
ATOM 4527 C CA . LYS A 1 577 ? 27.807 -11.175 27.287 1.00 95.94 577 LYS A CA 1
ATOM 4528 C C . LYS A 1 577 ? 27.489 -12.086 26.097 1.00 95.94 577 LYS A C 1
ATOM 4530 O O . LYS A 1 577 ? 26.730 -11.690 25.209 1.00 95.94 577 LYS A O 1
ATOM 4535 N N . THR A 1 578 ? 27.995 -13.321 26.104 1.00 97.06 578 THR A N 1
ATOM 4536 C CA . THR A 1 578 ? 27.667 -14.339 25.090 1.00 97.06 578 THR A CA 1
ATOM 4537 C C . THR A 1 578 ? 26.174 -14.674 25.118 1.00 97.06 578 THR A C 1
ATOM 4539 O O . THR A 1 578 ? 25.512 -14.605 24.085 1.00 97.06 578 THR A O 1
ATOM 4542 N N . LYS A 1 579 ? 25.595 -14.916 26.303 1.00 97.31 579 LYS A N 1
ATOM 4543 C CA . LYS A 1 579 ? 24.148 -15.167 26.450 1.00 97.31 579 LYS A CA 1
ATOM 4544 C C . LYS A 1 579 ? 23.292 -13.992 25.970 1.00 97.31 579 LYS A C 1
ATOM 4546 O O . LYS A 1 579 ? 22.273 -14.204 25.311 1.00 97.31 579 LYS A O 1
ATOM 4551 N N . LEU A 1 580 ? 23.699 -12.757 26.274 1.00 96.94 580 LEU A N 1
ATOM 4552 C CA . LEU A 1 580 ? 23.016 -11.554 25.790 1.00 96.94 580 LEU A CA 1
ATOM 4553 C C . LEU A 1 580 ? 23.103 -11.432 24.258 1.00 96.94 580 LEU A C 1
ATOM 4555 O O . LEU A 1 580 ? 22.116 -11.085 23.607 1.00 96.94 580 LEU A O 1
ATOM 4559 N N . THR A 1 581 ? 24.256 -11.761 23.674 1.00 97.00 581 THR A N 1
ATOM 4560 C CA . THR A 1 581 ? 24.457 -11.793 22.216 1.00 97.00 581 THR A CA 1
ATOM 4561 C C . THR A 1 581 ? 23.565 -12.842 21.549 1.00 97.00 581 THR A C 1
ATOM 4563 O O . THR A 1 581 ? 22.895 -12.533 20.559 1.00 97.00 581 THR A O 1
ATOM 4566 N N . ASP A 1 582 ? 23.466 -14.045 22.119 1.00 97.00 582 ASP A N 1
ATOM 4567 C CA . ASP A 1 582 ? 22.567 -15.099 21.637 1.00 97.00 582 ASP A CA 1
ATOM 4568 C C . ASP A 1 582 ? 21.102 -14.654 21.697 1.00 97.00 582 ASP A C 1
ATOM 4570 O O . ASP A 1 582 ? 20.354 -14.797 20.727 1.00 97.00 582 ASP A O 1
ATOM 4574 N N . PHE A 1 583 ? 20.689 -14.047 22.813 1.00 97.69 583 PHE A N 1
ATOM 4575 C CA . PHE A 1 583 ? 19.342 -13.503 22.975 1.00 97.69 583 PHE A CA 1
ATOM 4576 C C . PHE A 1 583 ? 19.025 -12.417 21.936 1.00 97.69 583 PHE A C 1
ATOM 4578 O O . PHE A 1 583 ? 17.968 -12.440 21.300 1.00 97.69 583 PHE A O 1
ATOM 4585 N N . ASN A 1 584 ? 19.948 -11.480 21.710 1.00 97.12 584 ASN A N 1
ATOM 4586 C CA . ASN A 1 584 ? 19.791 -10.442 20.692 1.00 97.12 584 ASN A CA 1
ATOM 4587 C C . ASN A 1 584 ? 19.750 -11.028 19.271 1.00 97.12 584 ASN A C 1
ATOM 4589 O O . ASN A 1 584 ? 18.960 -10.568 18.444 1.00 97.12 584 ASN A O 1
ATOM 4593 N N . THR A 1 585 ? 20.514 -12.090 19.009 1.00 97.50 585 THR A N 1
ATOM 4594 C CA . THR A 1 585 ? 20.474 -12.834 17.742 1.00 97.50 585 THR A CA 1
ATOM 4595 C C . THR A 1 585 ? 19.110 -13.490 17.519 1.00 97.50 585 THR A C 1
ATOM 4597 O O . THR A 1 585 ? 18.560 -13.398 16.419 1.00 97.50 585 THR A O 1
ATOM 4600 N N . LEU A 1 586 ? 18.519 -14.100 18.553 1.00 97.69 586 LEU A N 1
ATOM 4601 C CA . LEU A 1 586 ? 17.167 -14.667 18.484 1.00 97.69 586 LEU A CA 1
ATOM 4602 C C . LEU A 1 586 ? 16.118 -13.592 18.176 1.00 97.69 586 LEU A C 1
ATOM 4604 O O . LEU A 1 586 ? 15.313 -13.781 17.265 1.00 97.69 586 LEU A O 1
ATOM 4608 N N . LYS A 1 587 ? 16.168 -12.437 18.855 1.00 96.94 587 LYS A N 1
ATOM 4609 C CA . LYS A 1 587 ? 15.280 -11.296 18.556 1.00 96.94 587 LYS A CA 1
ATOM 4610 C C . LYS A 1 587 ? 15.434 -10.810 17.114 1.00 96.94 587 LYS A C 1
ATOM 4612 O O . LYS A 1 587 ? 14.433 -10.554 16.449 1.00 96.94 587 LYS A O 1
ATOM 4617 N N . GLY A 1 588 ? 16.668 -10.721 16.616 1.00 96.62 588 GLY A N 1
ATOM 4618 C CA . GLY A 1 588 ? 16.948 -10.345 15.230 1.00 96.62 588 GLY A CA 1
ATOM 4619 C C . GLY A 1 588 ? 16.352 -11.329 14.219 1.00 96.62 588 GLY A C 1
ATOM 4620 O O . GLY A 1 588 ? 15.740 -10.907 13.240 1.00 96.62 588 GLY A O 1
ATOM 4621 N N . LYS A 1 589 ? 16.464 -12.642 14.469 1.00 97.12 589 LYS A N 1
ATOM 4622 C CA . LYS A 1 589 ? 15.828 -13.679 13.636 1.00 97.12 589 LYS A CA 1
ATOM 4623 C C . LYS A 1 589 ? 14.305 -13.582 13.679 1.00 97.12 589 LYS A C 1
ATOM 4625 O O . LYS A 1 589 ? 13.677 -13.559 12.625 1.00 97.12 589 LYS A O 1
ATOM 4630 N N . ARG A 1 590 ? 13.727 -13.465 14.880 1.00 97.19 590 ARG A N 1
ATOM 4631 C CA . ARG A 1 590 ? 12.280 -13.294 15.079 1.00 97.19 590 ARG A CA 1
ATOM 4632 C C . ARG A 1 590 ? 11.763 -12.114 14.259 1.00 97.19 590 ARG A C 1
ATOM 4634 O O . ARG A 1 590 ? 10.802 -12.270 13.517 1.00 97.19 590 ARG A O 1
ATOM 4641 N N . ALA A 1 591 ? 12.438 -10.965 14.338 1.00 96.44 591 ALA A N 1
ATOM 4642 C CA . ALA A 1 591 ? 12.037 -9.759 13.623 1.00 96.44 591 ALA A CA 1
ATOM 4643 C C . ALA A 1 591 ? 11.994 -9.946 12.096 1.00 96.44 591 ALA A C 1
ATOM 4645 O O . ALA A 1 591 ? 11.073 -9.456 11.448 1.00 96.44 591 ALA A O 1
ATOM 4646 N N . LYS A 1 592 ? 12.951 -10.690 11.522 1.00 96.31 592 LYS A N 1
ATOM 4647 C CA . LYS A 1 592 ? 12.964 -11.000 10.084 1.00 96.31 592 LYS A CA 1
ATOM 4648 C C . LYS A 1 592 ? 11.777 -11.868 9.666 1.00 96.31 592 LYS A C 1
ATOM 4650 O O . LYS A 1 592 ? 11.130 -11.550 8.675 1.00 96.31 592 LYS A O 1
ATOM 4655 N N . PHE A 1 593 ? 11.466 -12.922 10.427 1.00 98.00 593 PHE A N 1
ATOM 4656 C CA . PHE A 1 593 ? 10.295 -13.766 10.152 1.00 98.00 593 PHE A CA 1
ATOM 4657 C C . PHE A 1 593 ? 8.990 -12.972 10.248 1.00 98.00 593 PHE A C 1
ATOM 4659 O O . PHE A 1 593 ? 8.126 -13.112 9.388 1.00 98.00 593 PHE A O 1
ATOM 4666 N N . ASP A 1 594 ? 8.873 -12.109 11.255 1.00 96.69 594 ASP A N 1
ATOM 4667 C CA . ASP A 1 594 ? 7.699 -11.265 11.483 1.00 96.69 594 ASP A CA 1
ATOM 4668 C C . ASP A 1 594 ? 7.418 -10.339 10.284 1.00 96.69 594 ASP A C 1
ATOM 4670 O O . ASP A 1 594 ? 6.308 -10.308 9.747 1.00 96.69 594 ASP A O 1
ATOM 4674 N N . ILE A 1 595 ? 8.468 -9.662 9.800 1.00 96.44 595 ILE A N 1
ATOM 4675 C CA . ILE A 1 595 ? 8.430 -8.814 8.601 1.00 96.44 595 ILE A CA 1
ATOM 4676 C C . ILE A 1 595 ? 8.059 -9.627 7.357 1.00 96.44 595 ILE A C 1
ATOM 4678 O O . ILE A 1 595 ? 7.176 -9.218 6.598 1.00 96.44 595 ILE A O 1
ATOM 4682 N N . ALA A 1 596 ? 8.711 -10.776 7.152 1.00 97.56 596 ALA A N 1
ATOM 4683 C CA . ALA A 1 596 ? 8.505 -11.612 5.974 1.00 97.56 596 ALA A CA 1
ATOM 4684 C C . ALA A 1 596 ? 7.083 -12.180 5.907 1.00 97.56 596 ALA A C 1
ATOM 4686 O O . ALA A 1 596 ? 6.497 -12.232 4.831 1.00 97.56 596 ALA A O 1
ATOM 4687 N N . ILE A 1 597 ? 6.478 -12.552 7.040 1.00 98.25 597 ILE A N 1
ATOM 4688 C CA . ILE A 1 597 ? 5.081 -13.010 7.079 1.00 98.25 597 ILE A CA 1
ATOM 4689 C C . ILE A 1 597 ? 4.145 -11.932 6.523 1.00 98.25 597 ILE A C 1
ATOM 4691 O O . ILE A 1 597 ? 3.289 -12.244 5.694 1.00 98.25 597 ILE A O 1
ATOM 4695 N N . ASN A 1 598 ? 4.333 -10.678 6.941 1.00 97.50 598 ASN A N 1
ATOM 4696 C CA . ASN A 1 598 ? 3.525 -9.545 6.489 1.00 97.50 598 ASN A CA 1
ATOM 4697 C C . ASN A 1 598 ? 3.773 -9.225 5.005 1.00 97.50 598 ASN A C 1
ATOM 4699 O O . ASN A 1 598 ? 2.821 -9.002 4.257 1.00 97.50 598 ASN A O 1
ATOM 4703 N N . ASN A 1 599 ? 5.032 -9.276 4.557 1.00 97.69 599 ASN A N 1
ATOM 4704 C CA . ASN A 1 599 ? 5.384 -9.102 3.146 1.00 97.69 599 ASN A CA 1
ATOM 4705 C C . ASN A 1 599 ? 4.738 -10.179 2.263 1.00 97.69 599 ASN A C 1
ATOM 4707 O O . ASN A 1 599 ? 4.132 -9.866 1.240 1.00 97.69 599 ASN A O 1
ATOM 4711 N N . LEU A 1 600 ? 4.792 -11.444 2.687 1.00 98.19 600 LEU A N 1
ATOM 4712 C CA . LEU A 1 600 ? 4.162 -12.546 1.967 1.00 98.19 600 LEU A CA 1
ATOM 4713 C C . LEU A 1 600 ? 2.635 -12.409 1.931 1.00 98.19 600 LEU A C 1
ATOM 4715 O O . LEU A 1 600 ? 2.050 -12.706 0.896 1.00 98.19 600 LEU A O 1
ATOM 4719 N N . THR A 1 601 ? 1.983 -11.917 2.996 1.00 97.94 601 THR A N 1
ATOM 4720 C CA . THR A 1 601 ? 0.533 -11.626 2.973 1.00 97.94 601 THR A CA 1
ATOM 4721 C C . THR A 1 601 ? 0.198 -10.653 1.845 1.00 97.94 601 THR A C 1
ATOM 4723 O O . THR A 1 601 ? -0.676 -10.936 1.028 1.00 97.94 601 THR A O 1
ATOM 4726 N N . SER A 1 602 ? 0.934 -9.543 1.769 1.00 97.00 602 SER A N 1
ATOM 4727 C CA . SER A 1 602 ? 0.769 -8.520 0.733 1.00 97.00 602 SER A CA 1
ATOM 4728 C C . SER A 1 602 ? 0.930 -9.080 -0.682 1.00 97.00 602 SER A C 1
ATOM 4730 O O . SER A 1 602 ? 0.082 -8.855 -1.552 1.00 97.00 602 SER A O 1
ATOM 4732 N N . VAL A 1 603 ? 1.991 -9.863 -0.900 1.00 97.75 603 VAL A N 1
ATOM 4733 C CA . VAL A 1 603 ? 2.292 -10.472 -2.201 1.00 97.75 603 VAL A CA 1
ATOM 4734 C C . VAL A 1 603 ? 1.229 -11.494 -2.590 1.00 97.75 603 VAL A C 1
ATOM 4736 O O . VAL A 1 603 ? 0.764 -11.479 -3.723 1.00 97.75 603 VAL A O 1
ATOM 4739 N N . ILE A 1 604 ? 0.797 -12.353 -1.663 1.00 98.56 604 ILE A N 1
ATOM 4740 C CA . ILE A 1 604 ? -0.238 -13.364 -1.916 1.00 98.56 604 ILE A CA 1
ATOM 4741 C C . ILE A 1 604 ? -1.536 -12.707 -2.397 1.00 98.56 604 ILE A C 1
ATOM 4743 O O . ILE A 1 604 ? -2.109 -13.152 -3.391 1.00 98.56 604 ILE A O 1
ATOM 4747 N N . ILE A 1 605 ? -1.981 -11.647 -1.717 1.00 98.12 605 ILE A N 1
ATOM 4748 C CA . ILE A 1 605 ? -3.201 -10.919 -2.086 1.00 98.12 605 ILE A CA 1
ATOM 4749 C C . ILE A 1 605 ? -3.024 -10.238 -3.447 1.00 98.12 605 ILE A C 1
ATOM 4751 O O . ILE A 1 605 ? -3.883 -10.354 -4.316 1.00 98.12 605 ILE A O 1
ATOM 4755 N N . SER A 1 606 ? -1.888 -9.576 -3.671 1.00 97.56 606 SER A N 1
ATOM 4756 C CA . SER A 1 606 ? -1.656 -8.847 -4.921 1.00 97.56 606 SER A CA 1
ATOM 4757 C C . SER A 1 606 ? -1.502 -9.777 -6.134 1.00 97.56 606 SER A C 1
ATOM 4759 O O . SER A 1 606 ? -1.975 -9.454 -7.224 1.00 97.56 606 SER A O 1
ATOM 4761 N N . ILE A 1 607 ? -0.896 -10.961 -5.963 1.00 98.06 607 ILE A N 1
ATOM 4762 C CA . ILE A 1 607 ? -0.850 -11.995 -7.009 1.00 98.06 607 ILE A CA 1
ATOM 4763 C C . ILE A 1 607 ? -2.262 -12.501 -7.312 1.00 98.06 607 ILE A C 1
ATOM 4765 O O . ILE A 1 607 ? -2.587 -12.692 -8.480 1.00 98.06 607 ILE A O 1
ATOM 4769 N N . ASP A 1 608 ? -3.112 -12.691 -6.301 1.00 97.88 608 ASP A N 1
ATOM 4770 C CA . ASP A 1 608 ? -4.509 -13.088 -6.506 1.00 97.88 608 ASP A CA 1
ATOM 4771 C C . ASP A 1 608 ? -5.310 -12.015 -7.271 1.00 97.88 608 ASP A C 1
ATOM 4773 O O . ASP A 1 608 ? -6.042 -12.336 -8.208 1.00 97.88 608 ASP A O 1
ATOM 4777 N N . SER A 1 609 ? -5.100 -10.730 -6.965 1.00 96.75 609 SER A N 1
ATOM 4778 C CA . SER A 1 609 ? -5.677 -9.613 -7.730 1.00 96.75 609 SER A CA 1
ATOM 4779 C C . SER A 1 609 ? -5.206 -9.620 -9.185 1.00 96.75 609 SER A C 1
ATOM 4781 O O . SER A 1 609 ? -6.021 -9.555 -10.109 1.00 96.75 609 SER A O 1
ATOM 4783 N N . ALA A 1 610 ? -3.898 -9.761 -9.409 1.00 96.88 610 ALA A N 1
ATOM 4784 C CA . ALA A 1 610 ? -3.334 -9.854 -10.750 1.00 96.88 610 ALA A CA 1
ATOM 4785 C C . ALA A 1 610 ? -3.868 -11.084 -11.505 1.00 96.88 610 ALA A C 1
ATOM 4787 O O . ALA A 1 610 ? -4.197 -10.980 -12.686 1.00 96.88 610 ALA A O 1
ATOM 4788 N N . LEU A 1 611 ? -4.024 -12.227 -10.828 1.00 97.44 611 LEU A N 1
ATOM 4789 C CA . LEU A 1 611 ? -4.569 -13.460 -11.395 1.00 97.44 611 LEU A CA 1
ATOM 4790 C C . LEU A 1 611 ? -6.028 -13.277 -11.843 1.00 97.44 611 LEU A C 1
ATOM 4792 O O . LEU A 1 611 ? -6.391 -13.654 -12.959 1.00 97.44 611 LEU A O 1
ATOM 4796 N N . LYS A 1 612 ? -6.857 -12.639 -11.010 1.00 95.81 612 LYS A N 1
ATOM 4797 C CA . LYS A 1 612 ? -8.240 -12.264 -11.355 1.00 95.81 612 LYS A CA 1
ATOM 4798 C C . LYS A 1 612 ? -8.289 -11.328 -12.563 1.00 95.81 612 LYS A C 1
ATOM 4800 O O . LYS A 1 612 ? -9.141 -11.498 -13.434 1.00 95.81 612 LYS A O 1
ATOM 4805 N N . PHE A 1 613 ? -7.367 -10.367 -12.646 1.00 95.69 613 PHE A N 1
ATOM 4806 C CA . PHE A 1 613 ? -7.258 -9.460 -13.788 1.00 95.69 613 PHE A CA 1
ATOM 4807 C C . PHE A 1 613 ? -6.873 -10.186 -15.084 1.00 95.69 613 PHE A C 1
ATOM 4809 O O . PHE A 1 613 ? -7.515 -9.961 -16.115 1.00 95.69 613 PHE A O 1
ATOM 4816 N N . VAL A 1 614 ? -5.846 -11.042 -15.063 1.00 96.00 614 VAL A N 1
ATOM 4817 C CA . VAL A 1 614 ? -5.379 -11.725 -16.283 1.00 96.00 614 VAL A CA 1
ATOM 4818 C C . VAL A 1 614 ? -6.387 -12.750 -16.800 1.00 96.00 614 VAL A C 1
ATOM 4820 O O . VAL A 1 614 ? -6.459 -12.948 -18.006 1.00 96.00 614 VAL A O 1
ATOM 4823 N N . ASN A 1 615 ? -7.199 -13.340 -15.916 1.00 95.44 615 ASN A N 1
ATOM 4824 C CA . ASN A 1 615 ? -8.197 -14.351 -16.273 1.00 95.44 615 ASN A CA 1
ATOM 4825 C C . ASN A 1 615 ? -9.568 -13.775 -16.673 1.00 95.44 615 ASN A C 1
ATOM 4827 O O . ASN A 1 615 ? -10.468 -14.541 -17.015 1.00 95.44 615 ASN A O 1
ATOM 4831 N N . ASN A 1 616 ? -9.765 -12.453 -16.616 1.00 93.31 616 ASN A N 1
ATOM 4832 C CA . ASN A 1 616 ? -11.045 -11.820 -16.938 1.00 93.31 616 ASN A CA 1
ATOM 4833 C C . ASN A 1 616 ? -10.895 -10.758 -18.036 1.00 93.31 616 ASN A C 1
ATOM 4835 O O . ASN A 1 616 ? -10.367 -9.668 -17.809 1.00 93.31 616 ASN A O 1
ATOM 4839 N N . GLU A 1 617 ? -11.421 -11.047 -19.226 1.00 89.75 617 GLU A N 1
ATOM 4840 C CA . GLU A 1 617 ? -11.396 -10.140 -20.384 1.00 89.75 617 GLU A CA 1
ATOM 4841 C C . GLU A 1 617 ? -12.186 -8.839 -20.165 1.00 89.75 617 GLU A C 1
ATOM 4843 O O . GLU A 1 617 ? -11.889 -7.824 -20.787 1.00 89.75 617 GLU A O 1
ATOM 4848 N N . LYS A 1 618 ? -13.160 -8.827 -19.244 1.00 91.88 618 LYS A N 1
ATOM 4849 C CA . LYS A 1 618 ? -13.956 -7.632 -18.909 1.00 91.88 618 LYS A CA 1
ATOM 4850 C C . LYS A 1 618 ? -13.309 -6.737 -17.851 1.00 91.88 618 LYS A C 1
ATOM 4852 O O . LYS A 1 618 ? -13.901 -5.728 -17.469 1.00 91.88 618 LYS A O 1
ATOM 4857 N N . THR A 1 619 ? -12.121 -7.093 -17.362 1.00 93.50 619 THR A N 1
ATOM 4858 C CA . THR A 1 619 ? -11.363 -6.248 -16.435 1.00 93.50 619 THR A CA 1
ATOM 4859 C C . THR A 1 619 ? -10.367 -5.390 -17.210 1.00 93.50 619 THR A C 1
ATOM 4861 O O . THR A 1 619 ? -9.374 -5.912 -17.728 1.00 93.50 619 THR A O 1
ATOM 4864 N N . GLY A 1 620 ? -10.614 -4.081 -17.272 1.00 92.38 620 GLY A N 1
ATOM 4865 C CA . GLY A 1 620 ? -9.683 -3.089 -17.812 1.00 92.38 620 GLY A CA 1
ATOM 4866 C C . GLY A 1 620 ? -8.525 -2.802 -16.852 1.00 92.38 620 GLY A C 1
ATOM 4867 O O . GLY A 1 620 ? -8.633 -3.048 -15.653 1.00 92.38 620 GLY A O 1
ATOM 4868 N N . ILE A 1 621 ? -7.412 -2.284 -17.372 1.00 91.81 621 ILE A N 1
ATOM 4869 C CA . ILE A 1 621 ? -6.272 -1.808 -16.575 1.00 91.81 621 ILE A CA 1
ATOM 4870 C C . ILE A 1 621 ? -6.258 -0.281 -16.574 1.00 91.81 621 ILE A C 1
ATOM 4872 O O . ILE A 1 621 ? -6.427 0.341 -17.624 1.00 91.81 621 ILE A O 1
ATOM 4876 N N . LEU A 1 622 ? -6.079 0.324 -15.400 1.00 91.94 622 LEU A N 1
ATOM 4877 C CA . LEU A 1 622 ? -6.042 1.774 -15.259 1.00 91.94 622 LEU A CA 1
ATOM 4878 C C . LEU A 1 622 ? -4.828 2.354 -16.019 1.00 91.94 622 LEU A C 1
ATOM 4880 O O . LEU A 1 622 ? -3.693 1.978 -15.716 1.00 91.94 622 LEU A O 1
ATOM 4884 N N . PRO A 1 623 ? -5.023 3.287 -16.973 1.00 88.69 623 PRO A N 1
ATOM 4885 C CA . PRO A 1 623 ? -3.925 3.884 -17.710 1.00 88.69 623 PRO A CA 1
ATOM 4886 C C . PRO A 1 623 ? -3.044 4.728 -16.800 1.00 88.69 623 PRO A C 1
ATOM 4888 O O . PRO A 1 623 ? -3.519 5.609 -16.071 1.00 88.69 623 PRO A O 1
ATOM 4891 N N . GLN A 1 624 ? -1.743 4.483 -16.901 1.00 85.38 624 GLN A N 1
ATOM 4892 C CA . GLN A 1 624 ? -0.731 5.316 -16.273 1.00 85.38 624 GLN A CA 1
ATOM 4893 C C . GLN A 1 624 ? -0.488 6.581 -17.111 1.00 85.38 624 GLN A C 1
ATOM 4895 O O . GLN A 1 624 ? -0.732 6.578 -18.325 1.00 85.38 624 GLN A O 1
ATOM 4900 N N . PRO A 1 625 ? -0.046 7.689 -16.494 1.00 82.94 625 PRO A N 1
ATOM 4901 C CA . PRO A 1 625 ? 0.293 8.893 -17.237 1.00 82.94 625 PRO A CA 1
ATOM 4902 C C . PRO A 1 625 ? 1.372 8.617 -18.289 1.00 82.94 625 PRO A C 1
ATOM 4904 O O . PRO A 1 625 ? 2.359 7.934 -18.019 1.00 82.94 625 PRO A O 1
ATOM 4907 N N . ALA A 1 626 ? 1.175 9.162 -19.490 1.00 79.50 626 ALA A N 1
ATOM 4908 C CA . ALA A 1 626 ? 2.050 8.904 -20.633 1.00 79.50 626 ALA A CA 1
ATOM 4909 C C . ALA A 1 626 ? 3.072 10.028 -20.899 1.00 79.50 626 ALA A C 1
ATOM 4911 O O . ALA A 1 626 ? 4.037 9.816 -21.626 1.00 79.50 626 ALA A O 1
ATOM 4912 N N . ASN A 1 627 ? 2.891 11.213 -20.304 1.00 82.31 627 ASN A N 1
ATOM 4913 C CA . ASN A 1 627 ? 3.832 12.336 -20.358 1.00 82.31 627 ASN A CA 1
ATOM 4914 C C . ASN A 1 627 ? 3.632 13.293 -19.163 1.00 82.31 627 ASN A C 1
ATOM 4916 O O . ASN A 1 627 ? 2.735 13.098 -18.339 1.00 82.31 627 ASN A O 1
ATOM 4920 N N . THR A 1 628 ? 4.452 14.344 -19.085 1.00 81.06 628 THR A N 1
ATOM 4921 C CA . THR A 1 628 ? 4.403 15.379 -18.034 1.00 81.06 628 THR A CA 1
ATOM 4922 C C . THR A 1 628 ? 3.088 16.164 -17.996 1.00 81.06 628 THR A C 1
ATOM 4924 O O . THR A 1 628 ? 2.628 16.522 -16.913 1.00 81.06 628 THR A O 1
ATOM 4927 N N . GLU A 1 629 ? 2.446 16.402 -19.142 1.00 84.94 629 GLU A N 1
ATOM 4928 C CA . GLU A 1 629 ? 1.172 17.129 -19.215 1.00 84.94 629 GLU A CA 1
ATOM 4929 C C . GLU A 1 629 ? 0.002 16.312 -18.656 1.00 84.94 629 GLU A C 1
ATOM 4931 O O . GLU A 1 629 ? -0.799 16.825 -17.876 1.00 84.94 629 GLU A O 1
ATOM 4936 N N . ILE A 1 630 ? -0.077 15.020 -18.986 1.00 87.62 630 ILE A N 1
ATOM 4937 C CA . ILE A 1 630 ? -1.135 14.133 -18.490 1.00 87.62 630 ILE A CA 1
ATOM 4938 C C . ILE A 1 630 ? -1.016 13.879 -16.992 1.00 87.62 630 ILE A C 1
ATOM 4940 O O . ILE A 1 630 ? -2.050 13.716 -16.349 1.00 87.62 630 ILE A O 1
ATOM 4944 N N . ILE A 1 631 ? 0.192 13.910 -16.413 1.00 87.25 631 ILE A N 1
ATOM 4945 C CA . ILE A 1 631 ? 0.391 13.796 -14.955 1.00 87.25 631 ILE A CA 1
ATOM 4946 C C . ILE A 1 631 ? -0.403 14.872 -14.191 1.00 87.25 631 ILE A C 1
ATOM 4948 O O . ILE A 1 631 ? -0.869 14.611 -13.083 1.00 87.25 631 ILE A O 1
ATOM 4952 N N . LYS A 1 632 ? -0.653 16.046 -14.787 1.00 89.25 632 LYS A N 1
ATOM 4953 C CA . LYS A 1 632 ? -1.412 17.128 -14.137 1.00 89.25 632 LYS A CA 1
ATOM 4954 C C . LYS A 1 632 ? -2.857 16.739 -13.814 1.00 89.25 632 LYS A C 1
ATOM 4956 O O . LYS A 1 632 ? -3.379 17.195 -12.804 1.00 89.25 632 LYS A O 1
ATOM 4961 N N . ILE A 1 633 ? -3.499 15.882 -14.615 1.00 92.56 633 ILE A N 1
ATOM 4962 C CA . ILE A 1 633 ? -4.897 15.465 -14.397 1.00 92.56 633 ILE A CA 1
ATOM 4963 C C . ILE A 1 633 ? -5.070 14.704 -13.068 1.00 92.56 633 ILE A C 1
ATOM 4965 O O . ILE A 1 633 ? -5.851 15.164 -12.232 1.00 92.56 633 ILE A O 1
ATOM 4969 N N . PRO A 1 634 ? -4.372 13.576 -12.809 1.00 91.44 634 PRO A N 1
ATOM 4970 C CA . PRO A 1 634 ? -4.458 12.901 -11.519 1.00 91.44 634 PRO A CA 1
ATOM 4971 C C . PRO A 1 634 ? -3.952 13.775 -10.364 1.00 91.44 634 PRO A C 1
ATOM 4973 O O . PRO A 1 634 ? -4.533 13.705 -9.288 1.00 91.44 634 PRO A O 1
ATOM 4976 N N . THR A 1 635 ? -2.958 14.653 -10.563 1.00 89.62 635 THR A N 1
ATOM 4977 C CA . THR A 1 635 ? -2.532 15.614 -9.525 1.00 89.62 635 THR A CA 1
ATOM 4978 C C . THR A 1 635 ? -3.644 16.599 -9.155 1.00 89.62 635 THR A C 1
ATOM 4980 O O . THR A 1 635 ? -3.943 16.776 -7.974 1.00 89.62 635 THR A O 1
ATOM 4983 N N . ASN A 1 636 ? -4.297 17.216 -10.144 1.00 93.56 636 ASN A N 1
ATOM 4984 C CA . ASN A 1 636 ? -5.418 18.129 -9.924 1.00 93.56 636 ASN A CA 1
ATOM 4985 C C . ASN A 1 636 ? -6.586 17.419 -9.231 1.00 93.56 636 ASN A C 1
ATOM 4987 O O . ASN A 1 636 ? -7.197 17.992 -8.330 1.00 93.56 636 ASN A O 1
ATOM 4991 N N . LEU A 1 637 ? -6.860 16.168 -9.616 1.00 94.44 637 LEU A N 1
ATOM 4992 C CA . LEU A 1 637 ? -7.880 15.331 -8.989 1.00 94.44 637 LEU A CA 1
ATOM 4993 C C . LEU A 1 637 ? -7.541 15.020 -7.528 1.00 94.44 637 LEU A C 1
ATOM 4995 O O . LEU A 1 637 ? -8.379 15.244 -6.662 1.00 94.44 637 LEU A O 1
ATOM 4999 N N . THR A 1 638 ? -6.313 14.576 -7.238 1.00 91.88 638 THR A N 1
ATOM 5000 C CA . THR A 1 638 ? -5.839 14.348 -5.863 1.00 91.88 638 THR A CA 1
ATOM 5001 C C . THR A 1 638 ? -6.012 15.604 -5.017 1.00 91.88 638 THR A C 1
ATOM 5003 O O . THR A 1 638 ? -6.536 15.524 -3.912 1.00 91.88 638 THR A O 1
ATOM 5006 N N . ASN A 1 639 ? -5.635 16.772 -5.543 1.00 90.75 639 ASN A N 1
ATOM 5007 C CA . ASN A 1 639 ? -5.789 18.039 -4.832 1.00 90.75 639 ASN A CA 1
ATOM 5008 C C . ASN A 1 639 ? -7.264 18.412 -4.634 1.00 90.75 639 ASN A C 1
ATOM 5010 O O . ASN A 1 639 ? -7.624 18.921 -3.583 1.00 90.75 639 ASN A O 1
ATOM 5014 N N . ALA A 1 640 ? -8.136 18.208 -5.624 1.00 93.06 640 ALA A N 1
ATOM 5015 C CA . ALA A 1 640 ? -9.564 18.490 -5.475 1.00 93.06 640 ALA A CA 1
ATOM 5016 C C . ALA A 1 640 ? -10.200 17.614 -4.389 1.00 93.06 640 ALA A C 1
ATOM 5018 O O . ALA A 1 640 ? -10.832 18.150 -3.484 1.00 93.06 640 ALA A O 1
ATOM 5019 N N . LEU A 1 641 ? -9.950 16.304 -4.448 1.00 93.62 641 LEU A N 1
ATOM 5020 C CA . LEU A 1 641 ? -10.443 15.340 -3.470 1.00 93.62 641 LEU A CA 1
ATOM 5021 C C . LEU A 1 641 ? -9.880 15.643 -2.081 1.00 93.62 641 LEU A C 1
ATOM 5023 O O . LEU A 1 641 ? -10.640 15.817 -1.143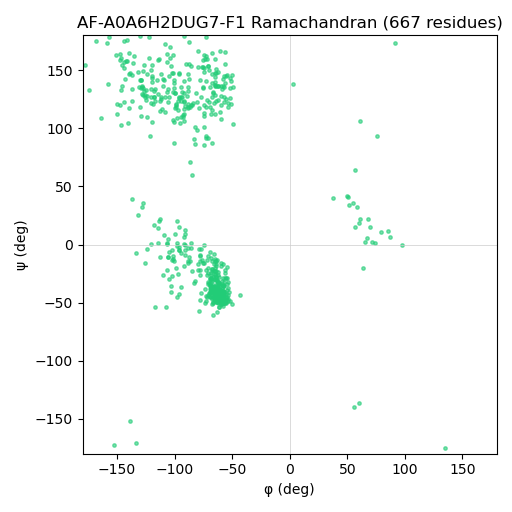 1.00 93.62 641 LEU A O 1
ATOM 5027 N N . PHE A 1 642 ? -8.571 15.818 -1.927 1.00 89.44 642 PHE A N 1
ATOM 5028 C CA . PHE A 1 642 ? -7.999 16.100 -0.613 1.00 89.44 642 PHE A CA 1
ATOM 5029 C C . PHE A 1 642 ? -8.580 17.368 0.047 1.00 89.44 642 PHE A C 1
ATOM 5031 O O . PHE A 1 642 ? -8.931 17.346 1.226 1.00 89.44 642 PHE A O 1
ATOM 5038 N N . GLU A 1 643 ? -8.730 18.468 -0.702 1.00 89.38 643 GLU A N 1
ATOM 5039 C CA . GLU A 1 643 ? -9.298 19.705 -0.148 1.00 89.38 643 GLU A CA 1
ATOM 5040 C C . GLU A 1 643 ? -10.752 19.537 0.329 1.00 89.38 643 GLU A C 1
ATOM 5042 O O . GLU A 1 643 ? -11.169 20.268 1.227 1.00 89.38 643 GLU A O 1
ATOM 5047 N N . SER A 1 644 ? -11.511 18.586 -0.228 1.00 91.38 644 SER A N 1
ATOM 5048 C CA . SER A 1 644 ? -12.903 18.308 0.165 1.00 91.38 644 SER A CA 1
ATOM 5049 C C . SER A 1 644 ? -13.035 17.621 1.529 1.00 91.38 644 SER A C 1
ATOM 5051 O O . SER A 1 644 ? -14.066 17.749 2.181 1.00 91.38 644 SER A O 1
ATOM 5053 N N . THR A 1 645 ? -11.975 16.957 2.004 1.00 90.69 645 THR A N 1
ATOM 5054 C CA . THR A 1 645 ? -11.939 16.273 3.310 1.00 90.69 645 THR A CA 1
ATOM 5055 C C . THR A 1 645 ? -10.963 16.928 4.283 1.00 90.69 645 THR A C 1
ATOM 5057 O O . THR A 1 645 ? -10.493 16.295 5.231 1.00 90.69 645 THR A O 1
ATOM 5060 N N . LYS A 1 646 ? -10.595 18.196 4.050 1.00 87.62 646 LYS A N 1
ATOM 5061 C CA . LYS A 1 646 ? -9.767 18.941 4.999 1.00 87.62 646 LYS A CA 1
ATOM 5062 C C . LYS A 1 646 ? -10.505 19.125 6.321 1.00 87.62 646 LYS A C 1
ATOM 5064 O O . LYS A 1 646 ? -11.664 19.534 6.371 1.00 87.62 646 LYS A O 1
ATOM 5069 N N . LYS A 1 647 ? -9.760 18.903 7.402 1.00 82.94 647 LYS A N 1
ATOM 5070 C CA . LYS A 1 647 ? -10.212 19.095 8.780 1.00 82.94 647 LYS A CA 1
ATOM 5071 C C . LYS A 1 647 ? -10.814 20.476 9.021 1.00 82.94 647 LYS A C 1
ATOM 5073 O O . LYS A 1 647 ? -11.897 20.596 9.587 1.00 82.94 647 LYS A O 1
ATOM 5078 N N . ASP A 1 648 ? -10.100 21.507 8.583 1.00 75.56 648 ASP A N 1
ATOM 5079 C CA . ASP A 1 648 ? -10.524 22.890 8.721 1.00 75.56 648 ASP A CA 1
ATOM 5080 C C . ASP A 1 648 ? -10.817 23.470 7.354 1.00 75.56 648 ASP A C 1
ATOM 5082 O O . ASP A 1 648 ? -9.944 23.511 6.484 1.00 75.56 648 ASP A O 1
ATOM 5086 N N . LYS A 1 649 ? -12.046 23.967 7.204 1.00 79.56 649 LYS A N 1
ATOM 5087 C CA . LYS A 1 649 ? -12.511 24.623 5.986 1.00 79.56 649 LYS A CA 1
ATOM 5088 C C . LYS A 1 649 ? -12.355 23.697 4.770 1.00 79.56 649 LYS A C 1
ATOM 5090 O O . LYS A 1 649 ? -11.578 24.015 3.863 1.00 79.56 649 LYS A O 1
ATOM 5095 N N . PRO A 1 650 ? -13.081 22.560 4.734 1.00 87.38 650 PRO A N 1
ATOM 5096 C CA . PRO A 1 650 ? -13.147 21.752 3.525 1.00 87.38 650 PRO A CA 1
ATOM 5097 C C . PRO A 1 650 ? -13.660 22.608 2.362 1.00 87.38 650 PRO A C 1
ATOM 5099 O O . PRO A 1 650 ? -14.459 23.539 2.541 1.00 87.38 650 PRO A O 1
ATOM 5102 N N . THR A 1 651 ? -13.139 22.332 1.170 1.00 90.12 651 THR A N 1
ATOM 5103 C CA . THR A 1 651 ? -13.541 23.003 -0.067 1.00 90.12 651 THR A CA 1
ATOM 5104 C C . THR A 1 651 ? -14.475 22.089 -0.842 1.00 90.12 651 THR A C 1
ATOM 5106 O O . THR A 1 651 ? -14.013 21.131 -1.454 1.00 90.12 651 THR A O 1
ATOM 5109 N N . HIS A 1 652 ? -15.760 22.430 -0.863 1.00 89.88 652 HIS A N 1
ATOM 5110 C CA . HIS A 1 652 ? -16.746 21.764 -1.709 1.00 89.88 652 HIS A CA 1
ATOM 5111 C C . HIS A 1 652 ? -16.877 22.524 -3.023 1.00 89.88 652 HIS A C 1
ATOM 5113 O O . HIS A 1 652 ? -17.068 23.743 -3.031 1.00 89.88 652 HIS A O 1
ATOM 5119 N N . LEU A 1 653 ? -16.727 21.811 -4.134 1.00 92.12 653 LEU A N 1
ATOM 5120 C CA . LEU A 1 653 ? -16.774 22.387 -5.474 1.00 92.12 653 LEU A CA 1
ATOM 5121 C C . LEU A 1 653 ? -18.096 22.036 -6.147 1.00 92.12 653 LEU A C 1
ATOM 5123 O O . LEU A 1 653 ? -18.608 20.928 -5.999 1.00 92.12 653 LEU A O 1
ATOM 5127 N N . THR A 1 654 ? -18.623 22.956 -6.953 1.00 93.69 654 THR A N 1
ATOM 5128 C CA . THR A 1 654 ? -19.680 22.599 -7.902 1.00 93.69 654 THR A CA 1
ATOM 5129 C C . THR A 1 654 ? -19.121 21.663 -8.981 1.00 93.69 654 THR A C 1
ATOM 5131 O O . THR A 1 654 ? -17.906 21.570 -9.180 1.00 93.69 654 THR A O 1
ATOM 5134 N N . LYS A 1 655 ? -19.999 20.997 -9.743 1.00 94.88 655 LYS A N 1
ATOM 5135 C CA . LYS A 1 655 ? -19.592 20.181 -10.904 1.00 94.88 655 LYS A CA 1
ATOM 5136 C C . LYS A 1 655 ? -18.717 20.955 -11.893 1.00 94.88 655 LYS A C 1
ATOM 5138 O O . LYS A 1 655 ? -17.758 20.402 -12.427 1.00 94.88 655 LYS A O 1
ATOM 5143 N N . GLU A 1 656 ? -19.062 22.214 -12.150 1.00 93.31 656 GLU A N 1
ATOM 5144 C CA . GLU A 1 656 ? -18.358 23.072 -13.105 1.00 93.31 656 GLU A CA 1
ATOM 5145 C C . GLU A 1 656 ? -16.993 23.515 -12.567 1.00 93.31 656 GLU A C 1
ATOM 5147 O O . GLU A 1 656 ? -15.984 23.398 -13.270 1.00 93.31 656 GLU A O 1
ATOM 5152 N N . ASP A 1 657 ? -16.933 23.926 -11.298 1.00 95.00 657 ASP A N 1
ATOM 5153 C CA . ASP A 1 657 ? -15.676 24.311 -10.649 1.00 95.00 657 ASP A CA 1
ATOM 5154 C C . ASP A 1 657 ? -14.720 23.121 -10.535 1.00 95.00 657 ASP A C 1
ATOM 5156 O O . ASP A 1 657 ? -13.515 23.258 -10.762 1.00 95.00 657 ASP A O 1
ATOM 5160 N N . PHE A 1 658 ? -15.250 21.931 -10.239 1.00 96.06 658 PHE A N 1
ATOM 5161 C CA . PHE A 1 658 ? -14.477 20.695 -10.221 1.00 96.06 658 PHE A CA 1
ATOM 5162 C C . PHE A 1 658 ? -13.870 20.387 -11.590 1.00 96.06 658 PHE A C 1
ATOM 5164 O O . PHE A 1 658 ? -12.664 20.154 -11.678 1.00 96.06 658 PHE A O 1
ATOM 5171 N N . LEU A 1 659 ? -14.663 20.425 -12.667 1.00 94.75 659 LEU A N 1
ATOM 5172 C CA . LEU A 1 659 ? -14.156 20.186 -14.022 1.00 94.75 659 LEU A CA 1
ATOM 5173 C C . LEU A 1 659 ? -13.109 21.231 -14.428 1.00 94.75 659 LEU A C 1
ATOM 5175 O O . LEU A 1 659 ? -12.081 20.879 -15.012 1.00 94.75 659 LEU A O 1
ATOM 5179 N N . THR A 1 660 ? -13.332 22.497 -14.072 1.00 94.38 660 THR A N 1
ATOM 5180 C CA . THR A 1 660 ? -12.373 23.584 -14.301 1.00 94.38 660 THR A CA 1
ATOM 5181 C C . THR A 1 660 ? -11.059 23.316 -13.570 1.00 94.38 660 THR A C 1
ATOM 5183 O O . THR A 1 660 ? -9.988 23.382 -14.176 1.00 94.38 660 THR A O 1
ATOM 5186 N N . LYS A 1 661 ? -11.120 22.931 -12.289 1.00 94.50 661 LYS A N 1
ATOM 5187 C CA . LYS A 1 661 ? -9.941 22.582 -11.485 1.00 94.50 661 LYS A CA 1
ATOM 5188 C C . LYS A 1 661 ? -9.222 21.346 -12.026 1.00 94.50 661 LYS A C 1
ATOM 5190 O O . LYS A 1 661 ? -7.997 21.355 -12.110 1.00 94.50 661 LYS A O 1
ATOM 5195 N N . LEU A 1 662 ? -9.959 20.312 -12.430 1.00 94.19 662 LEU A N 1
ATOM 5196 C CA . LEU A 1 662 ? -9.418 19.066 -12.981 1.00 94.19 662 LEU A CA 1
ATOM 5197 C C . LEU A 1 662 ? -8.593 19.316 -14.251 1.00 94.19 662 LEU A C 1
ATOM 5199 O O . LEU A 1 662 ? -7.509 18.754 -14.412 1.00 94.19 662 LEU A O 1
ATOM 5203 N N . LEU A 1 663 ? -9.091 20.179 -15.139 1.00 91.69 663 LEU A N 1
ATOM 5204 C CA . LEU A 1 663 ? -8.478 20.480 -16.437 1.00 91.69 663 LEU A CA 1
ATOM 5205 C C . LEU A 1 663 ? -7.500 21.663 -16.404 1.00 91.69 663 LEU A C 1
ATOM 5207 O O . LEU A 1 663 ? -6.904 21.993 -17.434 1.00 91.69 663 LEU A O 1
ATOM 5211 N N . ASN A 1 664 ? -7.320 22.288 -15.240 1.00 90.69 664 ASN A N 1
ATOM 5212 C CA . ASN A 1 664 ? -6.467 23.453 -15.077 1.00 90.69 664 ASN A CA 1
ATOM 5213 C C . ASN A 1 664 ? -5.017 23.158 -15.494 1.00 90.69 664 ASN A C 1
ATOM 5215 O O . ASN A 1 664 ? -4.439 22.144 -15.098 1.00 90.69 664 ASN A O 1
ATOM 5219 N N . ASN A 1 665 ? -4.421 24.065 -16.273 1.00 83.00 665 ASN A N 1
ATOM 5220 C CA . ASN A 1 665 ? -3.046 23.978 -16.783 1.00 83.00 665 ASN A CA 1
ATOM 5221 C C . ASN A 1 665 ? -2.706 22.719 -17.603 1.00 83.00 665 ASN A C 1
ATOM 5223 O O . ASN A 1 665 ? -1.527 22.457 -17.845 1.00 83.00 665 ASN A O 1
ATOM 5227 N N . VAL A 1 666 ? -3.705 21.957 -18.055 1.00 83.38 666 VAL A N 1
ATOM 5228 C CA . VAL A 1 666 ? -3.510 20.870 -19.020 1.00 83.38 666 VAL A CA 1
ATOM 5229 C C . VAL A 1 666 ? -3.478 21.503 -20.408 1.00 83.38 666 VAL A C 1
ATOM 5231 O O . VAL A 1 666 ? -4.534 21.845 -20.944 1.00 83.38 666 VAL A O 1
ATOM 5234 N N . GLN A 1 667 ? -2.296 21.699 -20.991 1.00 75.62 667 GLN A N 1
ATOM 5235 C CA . GLN A 1 667 ? -2.156 22.218 -22.355 1.00 75.62 667 GLN A CA 1
ATOM 5236 C C . GLN A 1 667 ? -1.907 21.048 -23.292 1.00 75.62 667 GLN A C 1
ATOM 5238 O O . GLN A 1 667 ? -0.922 20.338 -23.131 1.00 75.62 667 GLN A O 1
ATOM 5243 N N . ILE A 1 668 ? -2.818 20.810 -24.235 1.00 61.72 668 ILE A N 1
ATOM 5244 C CA . ILE A 1 668 ? -2.630 19.771 -25.250 1.00 61.72 668 ILE A CA 1
ATOM 5245 C C . ILE A 1 668 ? -3.072 20.376 -26.578 1.00 61.72 668 ILE A C 1
ATOM 5247 O O . ILE A 1 668 ? -4.175 20.926 -26.649 1.00 61.72 668 ILE A O 1
ATOM 5251 N N . ASN A 1 669 ? -2.145 20.355 -27.538 1.00 50.41 669 ASN A N 1
ATOM 5252 C CA . ASN A 1 669 ? -2.334 20.803 -28.917 1.00 50.41 669 ASN A CA 1
ATOM 5253 C C . ASN A 1 669 ? -3.229 19.840 -29.689 1.00 50.41 669 ASN A C 1
ATOM 5255 O O . ASN A 1 669 ? -3.125 18.621 -29.421 1.00 50.41 669 ASN A O 1
#

Solvent-accessible surface area (backbone atoms only — not comparable to full-atom values): 35540 Å² total; per-residue (Å²): 138,83,91,83,90,84,86,86,88,87,86,85,82,87,87,78,83,85,79,86,75,80,93,63,99,64,83,77,82,82,71,59,40,32,35,35,32,32,52,44,77,84,38,46,58,42,59,20,50,55,54,52,44,51,50,52,37,66,76,40,66,84,44,88,80,60,49,48,66,42,80,27,30,13,87,72,59,72,20,82,36,54,69,45,48,37,54,50,51,52,52,21,64,75,69,72,68,64,78,65,36,31,33,54,27,45,59,23,40,40,46,57,31,44,49,72,74,23,49,27,68,49,46,49,98,83,45,39,52,82,46,25,45,66,78,57,42,49,72,43,37,65,39,86,95,55,86,48,89,75,57,32,43,30,38,74,44,30,45,44,28,44,41,13,36,38,34,18,30,64,52,44,43,55,52,48,52,55,33,47,73,13,41,20,45,68,40,72,84,24,65,60,47,45,51,28,64,71,22,68,94,46,67,57,70,78,44,57,36,21,53,73,66,24,54,41,75,30,80,94,22,60,61,52,53,25,53,87,42,73,46,44,54,63,36,58,39,14,50,52,39,38,51,49,50,22,36,50,51,49,76,26,38,42,68,43,49,90,58,50,46,85,74,45,46,58,26,27,43,29,28,26,27,61,48,38,56,56,54,50,35,33,48,23,2,61,66,75,49,64,63,55,45,84,73,51,66,58,96,60,42,80,41,66,46,51,34,55,82,74,36,67,67,56,37,52,53,52,35,50,51,48,52,57,50,56,77,42,55,44,73,46,35,33,41,68,51,74,44,75,63,81,95,61,54,44,54,48,53,42,82,45,88,83,59,65,56,56,100,82,66,74,92,74,92,71,90,51,33,39,45,27,15,41,36,54,37,45,58,88,42,97,91,57,66,32,47,30,32,51,31,30,10,56,50,25,18,34,27,21,26,19,40,32,66,37,45,45,44,30,21,68,33,69,62,30,52,60,74,40,41,66,41,48,73,72,64,76,43,58,73,85,52,27,25,27,72,58,28,45,48,74,46,51,47,50,34,28,24,39,96,81,40,83,26,27,24,39,63,66,26,70,38,23,47,32,36,42,51,57,95,48,64,62,56,48,52,39,52,35,52,51,53,45,35,52,68,70,24,68,90,42,64,44,99,87,67,47,83,32,40,41,34,59,45,28,19,39,55,16,19,40,41,50,64,29,54,73,49,48,38,72,67,41,40,52,51,50,51,50,54,37,50,53,37,53,53,52,36,54,56,42,51,53,55,47,62,78,43,41,70,64,36,51,54,44,51,51,32,39,55,45,18,77,77,38,80,89,44,72,62,61,50,72,70,50,50,49,51,38,49,53,52,53,49,49,52,55,52,37,43,52,38,56,51,27,42,35,16,39,51,27,33,43,35,24,38,51,44,50,36,56,42,74,75,30,92,56,38,47,70,60,83,71,51,60,43,80,54,54,45,42,40,53,51,32,37,38,53,53,52,35,39,46,52,36,91,73,41,21,42,85,68,53,57,66,55,43,53,51,52,34,52,52,93,56,77,80,131

Foldseek 3Di:
DDDDDDDDDDDDDDDDDDDDDDDDDDDDPDQAAEEEELAACLAQLNQQVVVLLVVVCVVCVPPPLAHRYDYQYCVRNVHNDLLSVQVVLLVCLVVVNDDHFKYFHAQQSLLSLVLSVFQDFLDDPQDWLQQFQVQVQCQFQVDFPNPDRTTRRWAQFFQFQQFWKKFQLQLVLLLQCQLVQQAEEEDCPAPSNVLSVQLVPDWAHQDLLALSVFKHFDPVRHNNLNHPPYDHPQCALAQLSVLVSLLSSVVGMDGPQVSHDPNHAAAEQEEEELVLLVLQLLLCLAPVDGQKDFDHADSSDTAIDRCCVVPPVSLVVSLVSLVSVLVSKDKKKWAWDWDDDDPPIDTGIDIDDAAADDPPDDDDDGPIYMYISYAYADCPDPVGNDFQLQCQFQVRYRMYGRGLLSLCSNFLAPSVCVVCVVCCVVVVDPNSNTGHPSRMDIAAGNQHNHPPRPFTERERDGTIITGTHDPDVSNSVNVSVSVCQCVANWDDADLVRDIDGNQVSSLQRRLTHRRTPVCLDPVVLVVLVVVLVVLVVVLVVLVVVLVVLVVLLVVLVVQQVVCVVPVVGDHDDPVSVVSNVVSVVSVVSSSSSRSRSSSSSSSSNRSVNVNVQSPDPRYHYHRDDNHSLSVLQSVLVSVLRNQQNDPHNRHDDRSVRSSCSNCPPRDHD

pLDDT: mean 89.24, std 14.79, range [25.08, 98.81]

Mean predicted aligned error: 7.25 Å

Secondary structure (DSSP, 8-state):
------------PPP-PPP-----S-PPPP--EEEE-SS-TTSHHHHHHHHHHHHHHHHHTTSTT---EEEE-HHHH--SSHHHHHHHHHHHHHHT----SEEEE-HHHHHHHHHTT-B-----SSSSGGGS-HHHHHHHH--TT---TT---SEE-----SSEEEEEHHHHHHHHHHHHHTT-EE-TTSHHHHHHHHHTTSS-PPPTTSGGGSEEE-GGGTTTTTTT-EESTHHHHBHHHHHHHHHHHHHHEEE-GGG--TT---EEEEEEETHHHHHHHHHHHHHS--S-EEEEEETTEEEEE-HHHH-HHHHHHHHHHHHHHHTT--EEEEEEEEESSGGG-EEEEEEEPPPPPPTT--------EEEEEEEEE-SSSTTT---HHHHHHTT-EEEEEE-GGGGGGSSS-HHHHHHTHHHHHTTSS-GGGS--GGGEEEE----BSSTT-SSEEE---SPEEEEBPPS-HHHHHHHHHHHHHHHH---EE-TTS-EE-HHHHHHHHHS-----TTTSSHHHHHHHHHHHHHHHHHHHHHHHHHHHHHHHHHHHHHHHHHHHH-TTSPPPPHHHHHHHHHHHHHHHHHHHHHHHHHHHHHHHHHHHHHHHHHT-TTEEEPPPP-SHHHHHHHHHHHHHHHHHT-SSS-----HHHHHHHHHTT----

Radius of gyration: 27.4 Å; Cα contacts (8 Å, |Δi|>4): 1239; chains: 1; bounding box: 86×58×75 Å

Sequence (669 aa):
MKKKIIKSLATGFGLLAPIAILASCGETEKTTINFATSQGEFWPMMMGMKEIIKIYNEQHKNDADFLPVELLAREKSKQDSEAGLLSQLQADLTTGKGNWDIILGNKATAYVANSFNKLLDVGTQTVNPNSFPKKIIDNYNKLLGSEGTNTLKSLPYNINDTDGIVFNLDIMNVLFDIIQSNGGTIDENSEIAKKVKESVGKGHSIPKNSMFSAIKIKESSKTTGFSGFTVNDSTFSDIKKAFEFAQKIYDNTEIDTTKLDADVKDTEIFAIDYASDVFRKQIMSKENKSFWTEESLNNNDLQLKVNIKTDQDLRTKVSNQFEEWENALKQTQFVGTTTGEGEAKKTQWTTKDIVTKTTTDSVQNNDGKTFYSVKFTNFFTPEINQWGSFEVRQYLAAFTYAPLVGTNYSVDSPWARGFFAADLKDGKQKAEEWTTRDDVYATNQAMRSDENAQFSSYNAGGSSLIAVKSNNEKVNKNIKKFIDFLYNGTGLKDLTGADISAADFMAEQSAYFIPTTTTITQNKINELKTRQSTYKTKLAELDTQIASKKAEAEQIQAKVAKHEKDTTQPDATEAEKTKLTDFNTLKGKRAKFDIAINNLTSVIISIDSALKFVNNEKTGILPQPANTEIIKIPTNLTNALFESTKKDKPTHLTKEDFLTKLLNNVQIN